Protein AF-A0A5N5CVV2-F1 (afdb_monomer_lite)

pLDDT: mean 82.58, std 17.24, range [23.33, 98.81]

Secondary structure (DSSP, 8-state):
-----------EEEEETTEEEEE-SS--SSS-----SS-SSSEEEEEESSPPPHHHHHHHHHTT-EEEEEEETTEEEEE--SS-SHHHHTSTTEEEEEE--HHHHB-HHHHHHHHH-TT-EEEEEEEEPS--HHHHHHHHHHHHHHHT--GGG-EEETTEEEEEEEGGGHHHHHT-TTEEEEEEPPP---HHHHHHHHTT--EEETTEEESSTT------SS--TTS-TTS--GGGTTT------SSBTTB---SSSHHHHHHHHHHPPPP-S---------GGG---SSTT-----SHHHHHHHHHHHHHHHHHHHHHTT-SS--HHHHHHHHHHHPBPSSSS-BTTTBT-B--HHHH---TTTSTTEEEEEEEEEPTTT-EEEEEEEE--GGGS--SSTT--S--EEEEEEEE--PPSSSS--SEEEEEEE-TTS-EEETT-TT-SS--SS-SEEEEEEETPPSEEEEEEEEEEE-SSS-EEEEEEEEEEES--

InterPro domains:
  IPR000209 Peptidase S8/S53 domain [PF00082] (287-342)
  IPR008979 Galactose-binding-like domain superfamily [SSF49785] (409-490)
  IPR015500 Peptidase S8, subtilisin-related [PR00723] (212-231)
  IPR015500 Peptidase S8, subtilisin-related [PR00723] (254-267)
  IPR022398 Peptidase S8, subtilisin, His-active site [PS00137] (258-268)
  IPR023828 Peptidase S8, subtilisin, Ser-active site [PS00138] (298-308)
  IPR036852 Peptidase S8/S53 domain superfamily [G3DSA:3.40.50.200] (193-280)
  IPR036852 Peptidase S8/S53 domain superfamily [G3DSA:3.40.50.200] (281-366)
  IPR036852 Peptidase S8/S53 domain superfamily [SSF52743] (201-360)
  IPR051048 Peptidase S8/S53 subtilisin kexin sedolisin [PTHR43399] (294-447)

Foldseek 3Di:
DDDDPDPQDDWDWFAQLNDTDTDHPDDDDDPDDDDDQFQLAQKKKWAFPDADDPVNQVVCVVQVWAWQADGDNRITMTRHDDGDCVVVVPDPGTDDMDHPDLVSQEHPVLVVVCVVPQQDKFWKKFAFGDDDDVCVVVLLCQLCVLQVHDSVQWDDDPRIIIHIGRSNSSSVNSSDNRTRHMGTPDDDDDCLVVVCVVQVVQDADPNDTFFLPPHDDDQDDQAAAQNDQVPGQPQCNVPDPDADPPPDPPDRHRQQCLSNLLVCSQRGHDDDDDDDADDRDPPVQHDDPGRSDDDDDDVSNVVSNVNNLLSRLVVLCCVLPNVDQDPQLSVQLQLLQAAAPHPAQDPVAHSHHGHSVSSRDRPPPDPQKDKDFFDWDFADWGKDKDKGFQAFLVVADDPDPPQPDSKKKKKKKKAFDADDDPFGQWDKKKWKADPVGQIDIFPQARDPDYDDGDNMGMDIDIRHDGGMMMIMIITHGDPDGTTIMMMIMGMHGGHD

Structure (mmCIF, N/CA/C/O backbone):
data_AF-A0A5N5CVV2-F1
#
_entry.id   AF-A0A5N5CVV2-F1
#
loop_
_atom_site.group_PDB
_atom_site.id
_atom_site.type_symbol
_atom_site.label_atom_id
_atom_site.label_alt_id
_atom_site.label_comp_id
_atom_site.label_asym_id
_atom_site.label_entity_id
_atom_site.label_seq_id
_atom_site.pdbx_PDB_ins_code
_atom_site.Cartn_x
_atom_site.Cartn_y
_atom_site.Cartn_z
_atom_site.occupancy
_atom_site.B_iso_or_equiv
_atom_site.auth_seq_id
_atom_site.auth_comp_id
_atom_site.auth_asym_id
_atom_site.auth_atom_id
_atom_site.pdbx_PDB_model_num
ATOM 1 N N . MET A 1 1 ? 12.922 30.334 41.063 1.00 32.25 1 MET A N 1
ATOM 2 C CA . MET A 1 1 ? 13.874 30.642 39.976 1.00 32.25 1 MET A CA 1
ATOM 3 C C . MET A 1 1 ? 14.955 29.573 39.973 1.00 32.25 1 MET A C 1
ATOM 5 O O . MET A 1 1 ? 15.856 29.623 40.796 1.00 32.25 1 MET A O 1
ATOM 9 N N . CYS A 1 2 ? 14.823 28.574 39.108 1.00 23.33 2 CYS A N 1
ATOM 10 C CA . CYS A 1 2 ? 15.914 27.684 38.722 1.00 23.33 2 CYS A CA 1
ATOM 11 C C . CYS A 1 2 ? 15.766 27.437 37.223 1.00 23.33 2 CYS A C 1
ATOM 13 O O . CYS A 1 2 ? 14.650 27.310 36.724 1.00 23.33 2 CYS A O 1
ATOM 15 N N . ALA A 1 3 ? 16.896 27.547 36.540 1.00 24.98 3 ALA A N 1
ATOM 16 C CA . ALA A 1 3 ? 17.024 27.788 35.118 1.00 24.98 3 ALA A CA 1
ATOM 17 C C . ALA A 1 3 ? 16.529 26.620 34.257 1.00 24.98 3 ALA A C 1
ATOM 19 O O . ALA A 1 3 ? 16.664 25.454 34.622 1.00 24.98 3 ALA A O 1
ATOM 20 N N . ALA A 1 4 ? 15.990 26.981 33.094 1.00 27.84 4 ALA A N 1
ATOM 21 C CA . ALA A 1 4 ? 15.669 26.080 32.005 1.00 27.84 4 ALA A CA 1
ATOM 22 C C . ALA A 1 4 ? 16.907 25.267 31.599 1.00 27.84 4 ALA A C 1
ATOM 24 O O . ALA A 1 4 ? 17.934 25.831 31.218 1.00 27.84 4 ALA A O 1
ATOM 25 N N . VAL A 1 5 ? 16.790 23.942 31.647 1.00 26.08 5 VAL A N 1
ATOM 26 C CA . VAL A 1 5 ? 17.659 23.058 30.875 1.00 26.08 5 VAL A CA 1
ATOM 27 C C . VAL A 1 5 ? 17.134 23.123 29.446 1.00 26.08 5 VAL A C 1
ATOM 29 O O . VAL A 1 5 ? 16.100 22.544 29.127 1.00 26.08 5 VAL A O 1
ATOM 32 N N . LEU A 1 6 ? 17.809 23.913 28.611 1.00 30.31 6 LEU A N 1
ATOM 33 C CA . LEU A 1 6 ? 17.661 23.868 27.161 1.00 30.31 6 LEU A CA 1
ATOM 34 C C . LEU A 1 6 ? 17.872 22.417 26.720 1.00 30.31 6 LEU A C 1
ATOM 36 O O . LEU A 1 6 ? 18.955 21.862 26.920 1.00 30.31 6 LEU A O 1
ATOM 40 N N . GLY A 1 7 ? 16.824 21.809 26.162 1.00 29.69 7 GLY A N 1
ATOM 41 C CA . GLY A 1 7 ? 16.915 20.511 25.513 1.00 29.69 7 GLY A CA 1
ATOM 42 C C . GLY A 1 7 ? 18.005 20.572 24.451 1.00 29.69 7 GLY A C 1
ATOM 43 O O . GLY A 1 7 ? 17.969 21.413 23.553 1.00 29.69 7 GLY A O 1
ATOM 44 N N . GLN A 1 8 ? 19.011 19.714 24.588 1.00 30.22 8 GLN A N 1
ATOM 45 C CA . GLN A 1 8 ? 19.943 19.454 23.506 1.00 30.22 8 GLN A CA 1
ATOM 46 C C . GLN A 1 8 ? 19.129 18.822 22.377 1.00 30.22 8 GLN A C 1
ATOM 48 O O . GLN A 1 8 ? 18.746 17.660 22.474 1.00 30.22 8 GLN A O 1
ATOM 53 N N . HIS A 1 9 ? 18.820 19.599 21.338 1.00 39.41 9 HIS A N 1
ATOM 54 C CA . HIS A 1 9 ? 18.338 19.047 20.079 1.00 39.41 9 HIS A CA 1
ATOM 55 C C . HIS A 1 9 ? 19.401 18.064 19.576 1.00 39.41 9 HIS A C 1
ATOM 57 O O . HIS A 1 9 ? 20.525 18.460 19.255 1.00 39.41 9 HIS A O 1
ATOM 63 N N . THR A 1 10 ? 19.067 16.777 19.574 1.00 40.03 10 THR A N 1
ATOM 64 C CA . THR A 1 10 ? 19.830 15.732 18.895 1.00 40.03 10 THR A CA 1
ATOM 65 C C . THR A 1 10 ? 20.015 16.141 17.427 1.00 40.03 10 THR A C 1
ATOM 67 O O . THR A 1 10 ? 19.079 16.691 16.844 1.00 40.03 10 THR A O 1
ATOM 70 N N . PRO A 1 11 ? 21.194 15.933 16.809 1.00 49.19 11 PRO A N 1
ATOM 71 C CA . PRO A 1 11 ? 21.401 16.297 15.411 1.00 49.19 11 PRO A CA 1
ATOM 72 C C . PRO A 1 11 ? 20.391 15.568 14.521 1.00 49.19 11 PRO A C 1
ATOM 74 O O . PRO A 1 11 ? 20.312 14.341 14.568 1.00 49.19 11 PRO A O 1
ATOM 77 N N . SER A 1 12 ? 19.651 16.312 13.701 1.00 54.16 12 SER A N 1
ATOM 78 C CA . SER A 1 12 ? 18.810 15.734 12.656 1.00 54.16 12 SER A CA 1
ATOM 79 C C . SER A 1 12 ? 19.729 15.191 11.559 1.00 54.16 12 SER A C 1
ATOM 81 O O . SER A 1 12 ? 20.442 15.952 10.893 1.00 54.16 12 SER A O 1
ATOM 83 N N . THR A 1 13 ? 19.779 13.868 11.415 1.00 61.44 13 THR A N 1
ATOM 84 C CA . THR A 1 13 ? 20.529 13.185 10.362 1.00 61.44 13 THR A CA 1
ATOM 85 C C . THR A 1 13 ? 19.580 12.704 9.267 1.00 61.44 13 THR A C 1
ATOM 87 O O . THR A 1 13 ? 18.842 11.741 9.471 1.00 61.44 13 THR A O 1
ATOM 90 N N . VAL A 1 14 ? 19.654 13.303 8.077 1.00 66.00 14 VAL A N 1
ATOM 91 C CA . VAL A 1 14 ? 18.864 12.903 6.899 1.00 66.00 14 VAL A CA 1
ATOM 92 C C . VAL A 1 14 ? 19.751 12.263 5.831 1.00 66.00 14 VAL A C 1
ATOM 94 O O . VAL A 1 14 ? 20.936 12.585 5.718 1.00 66.00 14 VAL A O 1
ATOM 97 N N . LYS A 1 15 ? 19.200 11.347 5.028 1.00 72.81 15 LYS A N 1
ATOM 98 C CA . LYS A 1 15 ? 19.892 10.796 3.854 1.00 72.81 15 LYS A CA 1
ATOM 99 C C . LYS A 1 15 ? 19.388 11.469 2.582 1.00 72.81 15 LYS A C 1
ATOM 101 O O . LYS A 1 15 ? 18.233 11.295 2.220 1.00 72.81 15 LYS A O 1
ATOM 106 N N . ILE A 1 16 ? 20.272 12.161 1.868 1.00 78.81 16 ILE A N 1
ATOM 107 C CA . ILE A 1 16 ? 19.980 12.778 0.567 1.00 78.81 16 ILE A CA 1
ATOM 108 C C . ILE A 1 16 ? 20.844 12.099 -0.491 1.00 78.81 16 ILE A C 1
ATOM 110 O O . ILE A 1 16 ? 22.074 12.154 -0.431 1.00 78.81 16 ILE A O 1
ATOM 114 N N . ASN A 1 17 ? 20.202 11.409 -1.436 1.00 80.75 17 ASN A N 1
ATOM 115 C CA . ASN A 1 17 ? 20.870 10.594 -2.456 1.00 80.75 17 ASN A CA 1
ATOM 116 C C . ASN A 1 17 ? 21.929 9.633 -1.856 1.00 80.75 17 ASN A C 1
ATOM 118 O O . ASN A 1 17 ? 23.081 9.562 -2.283 1.00 80.75 17 ASN A O 1
ATOM 122 N N . GLY A 1 18 ? 21.571 8.963 -0.756 1.00 73.94 18 GLY A N 1
ATOM 123 C CA . GLY A 1 18 ? 22.468 8.062 -0.023 1.00 73.94 18 GLY A CA 1
ATOM 124 C C . GLY A 1 18 ? 23.571 8.747 0.799 1.00 73.94 18 GLY A C 1
ATOM 125 O O . GLY A 1 18 ? 24.330 8.048 1.471 1.00 73.94 18 GLY A O 1
ATOM 126 N N . ASN A 1 19 ? 23.672 10.080 0.779 1.00 77.50 19 ASN A N 1
ATOM 127 C CA . ASN A 1 19 ? 24.619 10.849 1.583 1.00 77.50 19 ASN A CA 1
ATOM 128 C C . ASN A 1 19 ? 23.998 11.251 2.918 1.00 77.50 19 ASN A C 1
ATOM 130 O O . ASN A 1 19 ? 22.906 11.809 2.952 1.00 77.50 19 ASN A O 1
ATOM 134 N N . THR A 1 20 ? 24.719 11.015 4.007 1.00 74.88 20 THR A N 1
ATOM 135 C CA . THR A 1 20 ? 24.319 11.447 5.347 1.00 74.88 20 THR A CA 1
ATOM 136 C C . THR A 1 20 ? 24.565 12.945 5.515 1.00 74.88 20 THR A C 1
ATOM 138 O O . THR A 1 20 ? 25.700 13.402 5.372 1.00 74.88 20 THR A O 1
ATOM 141 N N . VAL A 1 21 ? 23.519 13.700 5.846 1.00 70.50 21 VAL A N 1
ATOM 142 C CA . VAL A 1 21 ? 23.574 15.142 6.110 1.00 70.50 21 VAL A CA 1
ATOM 143 C C . VAL A 1 21 ? 23.169 15.397 7.553 1.00 70.50 21 VAL A C 1
ATOM 145 O O . VAL A 1 21 ? 22.105 14.960 7.979 1.00 70.50 21 VAL A O 1
ATOM 148 N N . ASN A 1 22 ? 24.020 16.106 8.297 1.00 66.94 22 ASN A N 1
ATOM 149 C CA . ASN A 1 22 ? 23.762 16.479 9.685 1.00 66.94 22 ASN A CA 1
ATOM 150 C C . ASN A 1 22 ? 23.387 17.957 9.761 1.00 66.94 22 ASN A C 1
ATOM 152 O O . ASN A 1 22 ? 24.236 18.822 9.536 1.00 66.94 22 ASN A O 1
ATOM 156 N N . PHE A 1 23 ? 22.142 18.239 10.132 1.00 63.28 23 PHE A N 1
ATOM 157 C CA . PHE A 1 23 ? 21.684 19.581 10.468 1.00 63.28 23 PHE A CA 1
ATOM 158 C C . PHE A 1 23 ? 21.796 19.751 11.989 1.00 63.28 23 PHE A C 1
ATOM 160 O O . PHE A 1 23 ? 20.891 19.420 12.748 1.00 63.28 23 PHE A O 1
ATOM 167 N N . GLY A 1 24 ? 22.976 20.171 12.454 1.00 51.62 24 GLY A N 1
ATOM 168 C CA . GLY A 1 24 ? 23.257 20.453 13.865 1.00 51.62 24 GLY A CA 1
ATOM 169 C C . GLY A 1 24 ? 23.585 21.928 14.083 1.00 51.62 24 GLY A C 1
ATOM 170 O O . GLY A 1 24 ? 24.070 22.598 13.173 1.00 51.62 24 GLY A O 1
ATOM 171 N N . SER A 1 25 ? 23.363 22.435 15.300 1.00 43.81 25 SER A N 1
ATOM 172 C CA . SER A 1 25 ? 23.542 23.856 15.631 1.00 43.81 25 SER A CA 1
ATOM 173 C C . SER A 1 25 ? 24.978 24.367 15.479 1.00 43.81 25 SER A C 1
ATOM 175 O O . SER A 1 25 ? 25.156 25.573 15.387 1.00 43.81 25 SER A O 1
ATOM 177 N N . HIS A 1 26 ? 25.988 23.501 15.401 1.00 40.62 26 HIS A N 1
ATOM 178 C CA . HIS A 1 26 ? 27.353 23.791 14.951 1.00 40.62 26 HIS A CA 1
ATOM 179 C C . HIS A 1 26 ? 27.854 22.520 14.256 1.00 40.62 26 HIS A C 1
ATOM 181 O O . HIS A 1 26 ? 28.123 21.548 14.951 1.00 40.62 26 HIS A O 1
ATOM 187 N N . ALA A 1 27 ? 27.954 22.468 12.926 1.00 36.78 27 ALA A N 1
ATOM 188 C CA . ALA A 1 27 ? 28.501 21.291 12.246 1.00 36.78 27 ALA A CA 1
ATOM 189 C C . ALA A 1 27 ? 30.024 21.189 12.490 1.00 36.78 27 ALA A C 1
ATOM 191 O O . ALA A 1 27 ? 30.768 22.017 11.958 1.00 36.78 27 ALA A O 1
ATOM 192 N N . PRO A 1 28 ? 30.540 20.199 13.249 1.00 35.50 28 PRO A N 1
ATOM 193 C CA . PRO A 1 28 ? 31.960 19.890 13.238 1.00 35.50 28 PRO A CA 1
ATOM 194 C C . PRO A 1 28 ? 32.213 18.949 12.052 1.00 35.50 28 PRO A C 1
ATOM 196 O O . PRO A 1 28 ? 31.458 18.006 11.828 1.00 35.50 28 PRO A O 1
ATOM 199 N N . ASN A 1 29 ? 33.290 19.185 11.306 1.00 36.03 29 ASN A N 1
ATOM 200 C CA . ASN A 1 29 ? 33.717 18.441 10.109 1.00 36.03 29 ASN A CA 1
ATOM 201 C C . ASN A 1 29 ? 33.122 18.934 8.780 1.00 36.03 29 ASN A C 1
ATOM 203 O O . ASN A 1 29 ? 32.431 18.202 8.080 1.00 36.03 29 ASN A O 1
ATOM 207 N N . GLY A 1 30 ? 33.471 20.164 8.392 1.00 41.03 30 GLY A N 1
ATOM 208 C CA . GLY A 1 30 ? 33.971 20.450 7.036 1.00 41.03 30 GLY A CA 1
ATOM 209 C C . GLY A 1 30 ? 33.058 20.237 5.817 1.00 41.03 30 GLY A C 1
ATOM 210 O O . GLY A 1 30 ? 33.521 20.468 4.707 1.00 41.03 30 GLY A O 1
ATOM 211 N N . LEU A 1 31 ? 31.795 19.841 5.981 1.00 40.09 31 LEU A N 1
ATOM 212 C CA . LEU A 1 31 ? 30.792 19.797 4.904 1.00 40.09 31 LEU A CA 1
ATOM 213 C C . LEU A 1 31 ? 30.022 21.118 4.767 1.00 40.09 31 LEU A C 1
ATOM 215 O O . LEU A 1 31 ? 29.374 21.363 3.759 1.00 40.09 31 LEU A O 1
ATOM 219 N N . PHE A 1 32 ? 30.149 22.010 5.746 1.00 43.84 32 PHE A N 1
ATOM 220 C CA . PHE A 1 32 ? 29.558 23.340 5.717 1.00 43.84 32 PHE A CA 1
ATOM 221 C C . PHE A 1 32 ? 30.661 24.359 6.002 1.00 43.84 32 PHE A C 1
ATOM 223 O O . PHE A 1 32 ? 31.025 24.582 7.155 1.00 43.84 32 PHE A O 1
ATOM 230 N N . SER A 1 33 ? 31.240 24.963 4.961 1.00 35.62 33 SER A N 1
ATOM 231 C CA . SER A 1 33 ? 31.954 26.223 5.166 1.00 35.62 33 SER A CA 1
ATOM 232 C C . SER A 1 33 ? 30.906 27.296 5.432 1.00 35.62 33 SER A C 1
ATOM 234 O O . SER A 1 33 ? 29.957 27.422 4.657 1.00 35.62 33 SER A O 1
ATOM 236 N N . ALA A 1 34 ? 31.072 28.046 6.522 1.00 35.66 34 ALA A N 1
ATOM 237 C CA . ALA A 1 34 ? 30.280 29.232 6.815 1.00 35.66 34 ALA A CA 1
ATOM 238 C C . ALA A 1 34 ? 30.103 30.076 5.543 1.00 35.66 34 ALA A C 1
ATOM 240 O O . ALA A 1 34 ? 31.071 30.323 4.822 1.00 35.66 34 ALA A O 1
ATOM 241 N N . ALA A 1 35 ? 28.854 30.450 5.267 1.00 39.19 35 ALA A N 1
ATOM 242 C CA . ALA A 1 35 ? 28.449 31.173 4.075 1.00 39.19 35 ALA A CA 1
ATOM 243 C C . ALA A 1 35 ? 29.376 32.369 3.800 1.00 39.19 35 ALA A C 1
ATOM 245 O O . ALA A 1 35 ? 29.442 33.321 4.580 1.00 39.19 35 ALA A O 1
ATOM 246 N N . GLY A 1 36 ? 30.064 32.332 2.657 1.00 40.78 36 GLY A N 1
ATOM 247 C CA . GLY A 1 36 ? 30.372 33.564 1.943 1.00 40.78 36 GLY A CA 1
ATOM 248 C C . GLY A 1 36 ? 29.060 34.210 1.463 1.00 40.78 36 GLY A C 1
ATOM 249 O O . GLY A 1 36 ? 28.039 33.530 1.380 1.00 40.78 36 GLY A O 1
ATOM 250 N N . PRO A 1 37 ? 29.044 35.514 1.149 1.00 41.19 37 PRO A N 1
ATOM 251 C CA . PRO A 1 37 ? 27.823 36.294 0.904 1.00 41.19 37 PRO A CA 1
ATOM 252 C C . PRO A 1 37 ? 27.062 35.959 -0.397 1.00 41.19 37 PRO A C 1
ATOM 254 O O . PRO A 1 37 ? 26.189 36.724 -0.798 1.00 41.19 37 PRO A O 1
ATOM 257 N N . THR A 1 38 ? 27.373 34.852 -1.070 1.00 50.44 38 THR A N 1
ATOM 258 C CA . THR A 1 38 ? 26.768 34.450 -2.344 1.00 50.44 38 THR A CA 1
ATOM 259 C C . THR A 1 38 ? 26.268 33.016 -2.249 1.00 50.44 38 THR A C 1
ATOM 261 O O . THR A 1 38 ? 27.062 32.112 -1.992 1.00 50.44 38 THR A O 1
ATOM 264 N N . LEU A 1 39 ? 24.968 32.818 -2.476 1.00 63.12 39 LEU A N 1
ATOM 265 C CA . LEU A 1 39 ? 24.410 31.510 -2.814 1.00 63.12 39 LEU A CA 1
ATOM 266 C C . LEU A 1 39 ? 25.039 31.058 -4.139 1.00 63.12 39 LEU A C 1
ATOM 268 O O . LEU A 1 39 ? 24.976 31.780 -5.132 1.00 63.12 39 LEU A O 1
ATOM 272 N N . ASP A 1 40 ? 25.698 29.906 -4.137 1.00 73.00 40 ASP A N 1
ATOM 273 C CA . ASP A 1 40 ? 26.314 29.275 -5.310 1.00 73.00 40 ASP A CA 1
ATOM 274 C C . ASP A 1 40 ? 25.361 28.303 -6.033 1.00 73.00 40 ASP A C 1
ATOM 276 O O . ASP A 1 40 ? 25.771 27.601 -6.957 1.00 73.00 40 ASP A O 1
ATOM 280 N N . SER A 1 41 ? 24.092 28.284 -5.619 1.00 84.38 41 SER A N 1
ATOM 281 C CA . SER A 1 41 ? 23.006 27.476 -6.167 1.00 84.38 41 SER A CA 1
ATOM 282 C C . SER A 1 41 ? 21.684 28.236 -6.049 1.00 84.38 41 SER A C 1
ATOM 284 O O . SER A 1 41 ? 21.447 28.882 -5.025 1.00 84.38 41 SER A O 1
ATOM 286 N N . ASP A 1 42 ? 20.810 28.103 -7.050 1.00 90.38 42 ASP A N 1
ATOM 287 C CA . ASP A 1 42 ? 19.412 28.553 -6.982 1.00 90.38 42 ASP A CA 1
ATOM 288 C C . ASP A 1 42 ? 18.539 27.565 -6.186 1.00 90.38 42 ASP A C 1
ATOM 290 O O . ASP A 1 42 ? 17.314 27.674 -6.176 1.00 90.38 42 ASP A O 1
ATOM 294 N N . TYR A 1 43 ? 19.136 26.566 -5.531 1.00 91.06 43 TYR A N 1
ATOM 295 C CA . TYR A 1 43 ? 18.439 25.593 -4.704 1.00 91.06 43 TYR A CA 1
ATOM 296 C C . TYR A 1 43 ? 18.990 25.591 -3.288 1.00 91.06 43 TYR A C 1
ATOM 298 O O . TYR A 1 43 ? 20.195 25.692 -3.060 1.00 91.06 43 TYR A O 1
ATOM 306 N N . ILE A 1 44 ? 18.094 25.450 -2.317 1.00 91.31 44 ILE A N 1
ATOM 307 C CA . ILE A 1 44 ? 18.426 25.511 -0.894 1.00 91.31 44 ILE A CA 1
ATOM 308 C C . ILE A 1 44 ? 17.783 24.350 -0.140 1.00 91.31 44 ILE A C 1
ATOM 310 O O . ILE A 1 44 ? 16.682 23.907 -0.470 1.00 91.31 44 ILE A O 1
ATOM 314 N N . LEU A 1 45 ? 18.464 23.878 0.900 1.00 88.75 45 LEU A N 1
ATOM 315 C CA . LEU A 1 45 ? 17.884 23.019 1.922 1.00 88.75 45 LEU A CA 1
ATOM 316 C C . LEU A 1 45 ? 17.451 23.887 3.096 1.00 88.75 45 LEU A C 1
ATOM 318 O O . LEU A 1 45 ? 18.273 24.605 3.666 1.00 88.75 45 LEU A O 1
ATOM 322 N N . LEU A 1 46 ? 16.177 23.807 3.457 1.00 89.19 46 LEU A N 1
ATOM 323 C CA . LEU A 1 46 ? 15.571 24.552 4.553 1.00 89.19 46 LEU A CA 1
ATOM 324 C C . LEU A 1 46 ? 15.035 23.567 5.590 1.00 89.19 46 LEU A C 1
ATOM 326 O O . LEU A 1 46 ? 14.291 22.657 5.240 1.00 89.19 46 LEU A O 1
ATOM 330 N N . GLN A 1 47 ? 15.410 23.758 6.853 1.00 86.81 47 GLN A N 1
ATOM 331 C CA . GLN A 1 47 ? 14.906 22.987 7.985 1.00 86.81 47 GLN A CA 1
ATOM 332 C C . GLN A 1 47 ? 13.913 23.821 8.796 1.00 86.81 47 GLN A C 1
ATOM 334 O O . GLN A 1 47 ? 14.212 24.971 9.129 1.00 86.81 47 GLN A O 1
ATOM 339 N N . THR A 1 48 ? 12.772 23.247 9.167 1.00 83.69 48 THR A N 1
ATOM 340 C CA . THR A 1 48 ? 11.772 23.879 10.043 1.00 83.69 48 THR A CA 1
ATOM 341 C C . THR A 1 48 ? 11.702 23.223 11.420 1.00 83.69 48 THR A C 1
ATOM 343 O O . THR A 1 48 ? 12.285 22.173 11.658 1.00 83.69 48 THR A O 1
ATOM 346 N N . LYS A 1 49 ? 11.027 23.884 12.369 1.00 79.75 49 LYS A N 1
ATOM 347 C CA . LYS A 1 49 ? 10.833 23.379 13.744 1.00 79.75 49 LYS A CA 1
ATOM 348 C C . LYS A 1 49 ? 9.853 22.210 13.826 1.00 79.75 49 LYS A C 1
ATOM 350 O O . LYS A 1 49 ? 9.963 21.388 14.729 1.00 79.75 49 LYS A O 1
ATOM 355 N N . THR A 1 50 ? 8.874 22.212 12.932 1.00 77.38 50 THR A N 1
ATOM 356 C CA . THR A 1 50 ? 7.788 21.240 12.783 1.00 77.38 50 THR A CA 1
ATOM 357 C C . THR A 1 50 ? 7.443 21.134 11.302 1.00 77.38 50 THR A C 1
ATOM 359 O O . THR A 1 50 ? 7.920 21.949 10.504 1.00 77.38 50 THR A O 1
ATOM 362 N N . ASP A 1 51 ? 6.586 20.189 10.924 1.00 77.50 51 ASP A N 1
ATOM 363 C CA . ASP A 1 51 ? 6.059 20.118 9.560 1.00 77.50 51 ASP A CA 1
ATOM 364 C C . ASP A 1 51 ? 5.427 21.446 9.113 1.00 77.50 51 ASP A C 1
ATOM 366 O O . ASP A 1 51 ? 4.726 22.108 9.884 1.00 77.50 51 ASP A O 1
ATOM 370 N N . LEU A 1 52 ? 5.685 21.828 7.856 1.00 76.38 52 LEU A N 1
ATOM 371 C CA . LEU A 1 52 ? 5.183 23.071 7.274 1.00 76.38 52 LEU A CA 1
ATOM 372 C C . LEU A 1 52 ? 3.659 23.033 7.132 1.00 76.38 52 LEU A C 1
ATOM 374 O O . LEU A 1 52 ? 3.096 22.241 6.371 1.00 76.38 52 LEU A O 1
ATOM 378 N N . SER A 1 53 ? 2.981 23.967 7.790 1.00 79.00 53 SER A N 1
ATOM 379 C CA . SER A 1 53 ? 1.573 24.241 7.532 1.00 79.00 53 SER A CA 1
ATOM 380 C C . SER A 1 53 ? 1.373 24.918 6.170 1.00 79.00 53 SER A C 1
ATOM 382 O O . SER A 1 53 ? 2.271 25.529 5.585 1.00 79.00 53 SER A O 1
ATOM 384 N N . LYS A 1 54 ? 0.131 24.896 5.667 1.00 75.19 54 LYS A N 1
ATOM 385 C CA . LYS A 1 54 ? -0.235 25.613 4.430 1.00 75.19 54 LYS A CA 1
ATOM 386 C C . LYS A 1 54 ? 0.005 27.125 4.520 1.00 75.19 54 LYS A C 1
ATOM 388 O O . LYS A 1 54 ? 0.204 27.754 3.486 1.00 75.19 54 LYS A O 1
ATOM 393 N N . ALA A 1 55 ? -0.077 27.712 5.715 1.00 77.50 55 ALA A N 1
ATOM 394 C CA . ALA A 1 55 ? 0.164 29.138 5.920 1.00 77.50 55 ALA A CA 1
ATOM 395 C C . ALA A 1 55 ? 1.664 29.455 5.844 1.00 77.50 55 ALA A C 1
ATOM 397 O O . ALA A 1 55 ? 2.057 30.338 5.089 1.00 77.50 55 ALA A O 1
ATOM 398 N N . GLU A 1 56 ? 2.496 28.669 6.525 1.00 86.25 56 GLU A N 1
ATOM 399 C CA . GLU A 1 56 ? 3.956 28.832 6.512 1.00 86.25 56 GLU A CA 1
ATOM 400 C C . GLU A 1 56 ? 4.540 28.603 5.114 1.00 86.25 56 GLU A C 1
ATOM 402 O O . GLU A 1 56 ? 5.389 29.370 4.666 1.00 86.25 56 GLU A O 1
ATOM 407 N N . LEU A 1 57 ? 4.028 27.616 4.368 1.00 81.44 57 LEU A N 1
ATOM 408 C CA . LEU A 1 57 ? 4.432 27.401 2.978 1.00 81.44 57 LEU A CA 1
ATOM 409 C C . LEU A 1 57 ? 4.088 28.604 2.080 1.00 81.44 57 LEU A C 1
ATOM 411 O O . LEU A 1 57 ? 4.882 28.970 1.217 1.00 81.44 57 LEU A O 1
ATOM 415 N N . ARG A 1 58 ? 2.935 29.256 2.289 1.00 82.62 58 ARG A N 1
ATOM 416 C CA . ARG A 1 58 ? 2.590 30.488 1.555 1.00 82.62 58 ARG A CA 1
ATOM 417 C C . ARG A 1 58 ? 3.559 31.620 1.873 1.00 82.62 58 ARG A C 1
ATOM 419 O O . ARG A 1 58 ? 3.986 32.301 0.949 1.00 82.62 58 ARG A O 1
ATOM 426 N N . GLU A 1 59 ? 3.942 31.785 3.137 1.00 92.56 59 GLU A N 1
ATOM 427 C CA . GLU A 1 59 ? 4.927 32.799 3.526 1.00 92.56 59 GLU A CA 1
ATOM 428 C C . GLU A 1 59 ? 6.298 32.570 2.875 1.00 92.56 59 GLU A C 1
ATOM 430 O O . GLU A 1 59 ? 6.952 33.531 2.474 1.00 92.56 59 GLU A O 1
ATOM 435 N N . LEU A 1 60 ? 6.744 31.314 2.759 1.00 91.75 60 LEU A N 1
ATOM 436 C CA . LEU A 1 60 ? 7.989 30.978 2.059 1.00 91.75 60 LEU A CA 1
ATOM 437 C C . LEU A 1 60 ? 7.882 31.259 0.551 1.00 91.75 60 LEU A C 1
ATOM 439 O O . LEU A 1 60 ? 8.792 31.859 -0.024 1.00 91.75 60 LEU A O 1
ATOM 443 N N . ASN A 1 61 ? 6.746 30.926 -0.067 1.00 90.00 61 ASN A N 1
ATOM 444 C CA . ASN A 1 61 ? 6.489 31.219 -1.479 1.00 90.00 61 ASN A CA 1
ATOM 445 C C . ASN A 1 61 ? 6.488 32.732 -1.767 1.00 90.00 61 ASN A C 1
ATOM 447 O O . ASN A 1 61 ? 7.018 33.164 -2.787 1.00 90.00 61 ASN A O 1
ATOM 451 N N . GLU A 1 62 ? 5.934 33.553 -0.869 1.00 93.25 62 GLU A N 1
ATOM 452 C CA . GLU A 1 62 ? 5.958 35.023 -0.977 1.00 93.25 62 GLU A CA 1
ATOM 453 C C . GLU A 1 62 ? 7.378 35.603 -0.895 1.00 93.25 62 GLU A C 1
ATOM 455 O O . GLU A 1 62 ? 7.654 36.654 -1.475 1.00 93.25 62 GLU A O 1
ATOM 460 N N . LEU A 1 63 ? 8.297 34.900 -0.225 1.00 93.94 63 LEU A N 1
ATOM 461 C CA . LEU A 1 63 ? 9.727 35.218 -0.215 1.00 93.94 63 LEU A CA 1
ATOM 462 C C . LEU A 1 63 ? 10.475 34.693 -1.452 1.00 93.94 63 LEU A C 1
ATOM 464 O O . LEU A 1 63 ? 11.677 34.921 -1.576 1.00 93.94 63 LEU A O 1
ATOM 468 N N . GLY A 1 64 ? 9.785 34.016 -2.373 1.00 91.88 64 GLY A N 1
ATOM 469 C CA . GLY A 1 64 ? 10.365 33.450 -3.589 1.00 91.88 64 GLY A CA 1
ATOM 470 C C . GLY A 1 64 ? 10.996 32.068 -3.408 1.00 91.88 64 GLY A C 1
ATOM 471 O O . GLY A 1 64 ? 11.762 31.654 -4.274 1.00 91.88 64 GLY A O 1
ATOM 472 N N . ALA A 1 65 ? 10.710 31.367 -2.305 1.00 92.62 65 ALA A N 1
ATOM 473 C CA . ALA A 1 65 ? 11.119 29.979 -2.108 1.00 92.62 65 ALA A CA 1
ATOM 474 C C . ALA A 1 65 ? 10.007 29.039 -2.588 1.00 92.62 65 ALA A C 1
ATOM 476 O O . ALA A 1 65 ? 8.975 28.932 -1.937 1.00 92.62 65 ALA A O 1
ATOM 477 N N . ASP A 1 66 ? 10.228 28.346 -3.703 1.00 89.06 66 ASP A N 1
ATOM 478 C CA . ASP A 1 66 ? 9.276 27.394 -4.285 1.00 89.06 66 ASP A CA 1
ATOM 479 C C . ASP A 1 66 ? 9.628 25.951 -3.899 1.00 89.06 66 ASP A C 1
ATOM 481 O O . ASP A 1 66 ? 10.741 25.480 -4.153 1.00 89.06 66 ASP A O 1
ATOM 485 N N . LEU A 1 67 ? 8.700 25.254 -3.240 1.00 87.00 67 LEU A N 1
ATOM 486 C CA . LEU A 1 67 ? 8.946 23.922 -2.685 1.00 87.00 67 LEU A CA 1
ATOM 487 C C . LEU A 1 67 ? 9.132 22.886 -3.796 1.00 87.00 67 LEU A C 1
ATOM 489 O O . LEU A 1 67 ? 8.240 22.670 -4.609 1.00 87.00 67 LEU A O 1
ATOM 493 N N . GLN A 1 68 ? 10.260 22.182 -3.762 1.00 84.69 68 GLN A N 1
ATOM 494 C CA . GLN A 1 68 ? 10.584 21.114 -4.707 1.00 84.69 68 GLN A CA 1
ATOM 495 C C . GLN A 1 68 ? 10.340 19.733 -4.087 1.00 84.69 68 GLN A C 1
ATOM 497 O O . GLN A 1 68 ? 9.669 18.883 -4.669 1.00 84.69 68 GLN A O 1
ATOM 502 N N . GLU A 1 69 ? 10.886 19.488 -2.892 1.00 82.75 69 GLU A N 1
ATOM 503 C CA . GLU A 1 69 ? 10.923 18.145 -2.301 1.00 82.75 69 GLU A CA 1
ATOM 504 C C . GLU A 1 69 ? 11.007 18.192 -0.771 1.00 82.75 69 GLU A C 1
ATOM 506 O O . GLU A 1 69 ? 11.522 19.148 -0.198 1.00 82.75 69 GLU A O 1
ATOM 511 N N . TYR A 1 70 ? 10.516 17.149 -0.102 1.00 79.94 70 TYR A N 1
ATOM 512 C CA . TYR A 1 70 ? 10.699 16.936 1.334 1.00 79.94 70 TYR A CA 1
ATOM 513 C C . TYR A 1 70 ? 11.633 15.743 1.551 1.00 79.94 70 TYR A C 1
ATOM 515 O O . TYR A 1 70 ? 11.372 14.665 1.021 1.00 79.94 70 TYR A O 1
ATOM 523 N N . TYR A 1 71 ? 12.701 15.926 2.329 1.00 70.81 71 TYR A N 1
ATOM 524 C CA . TYR A 1 71 ? 13.715 14.898 2.583 1.00 70.81 71 TYR A CA 1
ATOM 525 C C . TYR A 1 71 ? 13.546 14.169 3.927 1.00 70.81 71 TYR A C 1
ATOM 527 O O . TYR A 1 71 ? 14.233 13.176 4.160 1.00 70.81 71 TYR A O 1
ATOM 535 N N . GLY A 1 72 ? 12.618 14.604 4.786 1.00 63.41 72 GLY A N 1
ATOM 536 C CA . GLY A 1 72 ? 12.422 14.052 6.132 1.00 63.41 72 GLY A CA 1
ATOM 537 C C . GLY A 1 72 ? 13.080 14.900 7.223 1.00 63.41 72 GLY A C 1
ATOM 538 O O . GLY A 1 72 ? 13.945 15.723 6.928 1.00 63.41 72 GLY A O 1
ATOM 539 N N . GLN A 1 73 ? 12.670 14.691 8.481 1.00 68.31 73 GLN A N 1
ATOM 540 C CA . GLN A 1 73 ? 13.141 15.460 9.649 1.00 68.31 73 GLN A CA 1
ATOM 541 C C . GLN A 1 73 ? 13.032 16.973 9.433 1.00 68.31 73 GLN A C 1
ATOM 543 O O . GLN A 1 73 ? 13.990 17.723 9.641 1.00 68.31 73 GLN A O 1
ATOM 548 N N . GLU A 1 74 ? 11.870 17.397 8.925 1.00 79.06 74 GLU A N 1
ATOM 549 C CA . GLU A 1 74 ? 11.544 18.803 8.702 1.00 79.06 74 GLU A CA 1
ATOM 550 C C . GLU A 1 74 ? 12.511 19.512 7.730 1.00 79.06 74 GLU A C 1
ATOM 552 O O . GLU A 1 74 ? 12.602 20.737 7.739 1.00 79.06 74 GLU A O 1
ATOM 557 N N . ILE A 1 75 ? 13.232 18.765 6.879 1.00 81.56 75 ILE A N 1
ATOM 558 C CA . ILE A 1 75 ? 14.161 19.295 5.870 1.00 81.56 75 ILE A CA 1
ATOM 559 C C . ILE A 1 75 ? 13.536 19.224 4.478 1.00 81.56 75 ILE A C 1
ATOM 561 O O . ILE A 1 75 ? 13.121 18.166 4.006 1.00 81.56 75 ILE A O 1
ATOM 565 N N . TYR A 1 76 ? 13.546 20.354 3.784 1.00 86.94 76 TYR A N 1
ATOM 566 C CA . TYR A 1 76 ? 12.899 20.565 2.496 1.00 86.94 76 TYR A CA 1
ATOM 567 C C . TYR A 1 76 ? 13.893 21.133 1.482 1.00 86.94 76 TYR A C 1
ATOM 569 O O . TYR A 1 76 ? 14.753 21.940 1.832 1.00 86.94 76 TYR A O 1
ATOM 577 N N . LEU A 1 77 ? 13.752 20.747 0.218 1.00 89.50 77 LEU A N 1
ATOM 578 C CA . LEU A 1 77 ? 14.415 21.371 -0.921 1.00 89.50 77 LEU A CA 1
ATOM 579 C C . LEU A 1 77 ? 13.513 22.455 -1.501 1.00 89.50 77 LEU A C 1
ATOM 581 O O . LEU A 1 77 ? 12.373 22.175 -1.871 1.00 89.50 77 LEU A O 1
ATOM 585 N N . PHE A 1 78 ? 14.052 23.655 -1.661 1.00 91.31 78 PHE A N 1
ATOM 586 C CA . PHE A 1 78 ? 13.384 24.763 -2.333 1.00 91.31 78 PHE A CA 1
ATOM 587 C C . PHE A 1 78 ? 14.212 25.251 -3.517 1.00 91.31 78 PHE A C 1
ATOM 589 O O . PHE A 1 78 ? 15.440 25.235 -3.469 1.00 91.31 78 PHE A O 1
ATOM 596 N N . HIS A 1 79 ? 13.532 25.721 -4.557 1.00 91.75 79 HIS A N 1
ATOM 597 C CA . HIS A 1 79 ? 14.102 26.623 -5.546 1.00 91.75 79 HIS A CA 1
ATOM 598 C C . HIS A 1 79 ? 14.005 28.055 -5.002 1.00 91.75 79 HIS A C 1
ATOM 600 O O . HIS A 1 79 ? 12.930 28.493 -4.598 1.00 91.75 79 HIS A O 1
ATOM 606 N N . TYR A 1 80 ? 15.129 28.761 -4.939 1.00 91.81 80 TYR A N 1
ATOM 607 C CA . TYR A 1 80 ? 15.277 30.073 -4.323 1.00 91.81 80 TYR A CA 1
ATOM 608 C C . TYR A 1 80 ? 16.405 30.856 -5.009 1.00 91.81 80 TYR A C 1
ATOM 610 O O . TYR A 1 80 ? 17.583 30.677 -4.711 1.00 91.81 80 TYR A O 1
ATOM 618 N N . THR A 1 81 ? 16.031 31.752 -5.920 1.00 88.75 81 THR A N 1
ATOM 619 C CA . THR A 1 81 ? 16.951 32.633 -6.660 1.00 88.75 81 THR A CA 1
ATOM 620 C C . THR A 1 81 ? 17.375 33.929 -5.940 1.00 88.75 81 THR A C 1
ATOM 622 O O . THR A 1 81 ? 18.316 34.577 -6.410 1.00 88.75 81 THR A O 1
ATOM 625 N N . PRO A 1 82 ? 16.710 34.423 -4.866 1.00 85.31 82 PRO A N 1
ATOM 626 C CA . PRO A 1 82 ? 17.204 35.602 -4.158 1.00 85.31 82 PRO A CA 1
ATOM 627 C C . PRO A 1 82 ? 18.584 35.363 -3.546 1.00 85.31 82 PRO A C 1
ATOM 629 O O . PRO A 1 82 ? 18.848 34.310 -2.991 1.00 85.31 82 PRO A O 1
ATOM 632 N N . THR A 1 83 ? 19.447 36.378 -3.555 1.00 79.94 83 THR A N 1
ATOM 633 C CA . THR A 1 83 ? 20.873 36.247 -3.192 1.00 79.94 83 THR A CA 1
ATOM 634 C C . THR A 1 83 ? 21.160 36.136 -1.690 1.00 79.94 83 THR A C 1
ATOM 636 O O . THR A 1 83 ? 22.314 35.973 -1.297 1.00 79.94 83 THR A O 1
ATOM 639 N N . SER A 1 84 ? 20.140 36.233 -0.831 1.00 84.94 84 SER A N 1
ATOM 640 C CA . SER A 1 84 ? 20.292 36.203 0.627 1.00 84.94 84 SER A CA 1
ATOM 641 C C . SER A 1 84 ? 19.301 35.249 1.283 1.00 84.94 84 SER A C 1
ATOM 643 O O . SER A 1 84 ? 18.101 35.345 1.048 1.00 84.94 84 SER A O 1
ATOM 645 N N . LEU A 1 85 ? 19.797 34.393 2.181 1.00 87.19 85 LEU A N 1
ATOM 646 C CA . LEU A 1 85 ? 18.983 33.504 3.024 1.00 87.19 85 LEU A CA 1
ATOM 647 C C . LEU A 1 85 ? 18.367 34.204 4.243 1.00 87.19 85 LEU A C 1
ATOM 649 O O . LEU A 1 85 ? 17.535 33.622 4.936 1.00 87.19 85 LEU A O 1
ATOM 653 N N . LYS A 1 86 ? 18.769 35.449 4.524 1.00 87.06 86 LYS A N 1
ATOM 654 C CA . LYS A 1 86 ? 18.347 36.186 5.721 1.00 87.06 86 LYS A CA 1
ATOM 655 C C . LYS A 1 86 ? 16.815 36.267 5.884 1.00 87.06 86 LYS A C 1
ATOM 657 O O . LYS A 1 86 ? 16.361 35.970 6.984 1.00 87.06 86 LYS A O 1
ATOM 662 N N . PRO A 1 87 ? 16.012 36.565 4.841 1.00 89.75 87 PRO A N 1
ATOM 663 C CA . PRO A 1 87 ? 14.555 36.631 4.982 1.00 89.75 87 PRO A CA 1
ATOM 664 C C . PRO A 1 87 ? 13.910 35.305 5.405 1.00 89.75 87 PRO A C 1
ATOM 666 O O . PRO A 1 87 ? 12.900 35.309 6.104 1.00 89.75 87 PRO A O 1
ATOM 669 N N . LEU A 1 88 ? 14.498 34.173 5.001 1.00 89.88 88 LEU A N 1
ATOM 670 C CA . LEU A 1 88 ? 14.030 32.839 5.381 1.00 89.88 88 LEU A CA 1
ATOM 671 C C . LEU A 1 88 ? 14.408 32.528 6.832 1.00 89.88 88 LEU A C 1
ATOM 673 O O . LEU A 1 88 ? 13.571 32.070 7.600 1.00 89.88 88 LEU A O 1
ATOM 677 N N . LEU A 1 89 ? 15.647 32.833 7.228 1.00 87.50 89 LEU A N 1
ATOM 678 C CA . LEU A 1 89 ? 16.154 32.594 8.586 1.00 87.50 89 LEU A CA 1
ATOM 679 C C . LEU A 1 89 ? 15.474 33.466 9.656 1.00 87.50 89 LEU A C 1
ATOM 681 O O . LEU A 1 89 ? 15.478 33.113 10.831 1.00 87.50 89 LEU A O 1
ATOM 685 N N . GLU A 1 90 ? 14.891 34.602 9.270 1.00 90.19 90 GLU A N 1
ATOM 686 C CA . GLU A 1 90 ? 14.120 35.471 10.171 1.00 90.19 90 GLU A CA 1
ATOM 687 C C . GLU A 1 90 ? 12.711 34.928 10.473 1.00 90.19 90 GLU A C 1
ATOM 689 O O . GLU A 1 90 ? 12.038 35.427 11.380 1.00 90.19 90 GLU A O 1
ATOM 694 N N . LYS A 1 91 ? 12.249 33.891 9.759 1.00 90.12 91 LYS A N 1
ATOM 695 C CA . LYS A 1 91 ? 10.958 33.252 10.027 1.00 90.12 91 LYS A CA 1
ATOM 696 C C . LYS A 1 91 ? 11.027 32.410 11.295 1.00 90.12 91 LYS A C 1
ATOM 698 O O . LYS A 1 91 ? 11.839 31.502 11.421 1.00 90.12 91 LYS A O 1
ATOM 703 N N . GLY A 1 92 ? 10.106 32.665 12.225 1.00 87.12 92 GLY A N 1
ATOM 704 C CA . GLY A 1 92 ? 10.095 32.022 13.543 1.00 87.12 92 GLY A CA 1
ATOM 705 C C . GLY A 1 92 ? 9.951 30.494 13.524 1.00 87.12 92 GLY A C 1
ATOM 706 O O . GLY A 1 92 ? 10.299 29.856 14.520 1.00 87.12 92 GLY A O 1
ATOM 707 N N . PHE A 1 93 ? 9.471 29.910 12.424 1.00 84.62 93 PHE A N 1
ATOM 708 C CA . PHE A 1 93 ? 9.332 28.464 12.217 1.00 84.62 93 PHE A CA 1
ATOM 709 C C . PHE A 1 93 ? 10.527 27.821 11.485 1.00 84.62 93 PHE A C 1
ATOM 711 O O . PHE A 1 93 ? 10.610 26.595 11.431 1.00 84.62 93 PHE A O 1
ATOM 718 N N . VAL A 1 94 ? 11.471 28.613 10.964 1.00 88.00 94 VAL A N 1
ATOM 719 C CA . VAL A 1 94 ? 12.677 28.125 10.278 1.00 88.00 94 VAL A CA 1
ATOM 720 C C . VAL A 1 94 ? 13.798 27.916 11.297 1.00 88.00 94 VAL A C 1
ATOM 722 O O . VAL A 1 94 ? 14.080 28.781 12.124 1.00 88.00 94 VAL A O 1
ATOM 725 N N . LEU A 1 95 ? 14.423 26.740 11.259 1.00 83.69 95 LEU A N 1
ATOM 726 C CA . LEU A 1 95 ? 15.591 26.394 12.071 1.00 83.69 95 LEU A CA 1
ATOM 727 C C . LEU A 1 95 ? 16.898 26.729 11.359 1.00 83.69 95 LEU A C 1
ATOM 729 O O . LEU A 1 95 ? 17.816 27.261 11.979 1.00 83.69 95 LEU A O 1
ATOM 733 N N . ASN A 1 96 ? 17.001 26.388 10.074 1.00 84.81 96 ASN A N 1
ATOM 734 C CA . ASN A 1 96 ? 18.222 26.572 9.301 1.00 84.81 96 ASN A CA 1
ATOM 735 C C . ASN A 1 96 ? 17.922 26.629 7.796 1.00 84.81 96 ASN A C 1
ATOM 737 O O . ASN A 1 96 ? 16.913 26.097 7.341 1.00 84.81 96 ASN A O 1
ATOM 741 N N . ALA A 1 97 ? 18.817 27.239 7.023 1.00 86.00 97 ALA A N 1
ATOM 742 C CA . ALA A 1 97 ? 18.781 27.234 5.566 1.00 86.00 97 ALA A CA 1
ATOM 743 C C . ALA A 1 97 ? 20.211 27.254 5.010 1.00 86.00 97 ALA A C 1
ATOM 745 O O . ALA A 1 97 ? 21.051 28.020 5.486 1.00 86.00 97 ALA A O 1
ATOM 746 N N . VAL A 1 98 ? 20.491 26.426 4.003 1.00 84.00 98 VAL A N 1
ATOM 747 C CA . VAL A 1 98 ? 21.811 26.316 3.357 1.00 84.00 98 VAL A CA 1
ATOM 748 C C . VAL A 1 98 ? 21.669 26.090 1.846 1.00 84.00 98 VAL A C 1
ATOM 750 O O . VAL A 1 98 ? 20.671 25.503 1.430 1.00 84.00 98 VAL A O 1
ATOM 753 N N . PRO A 1 99 ? 22.645 26.494 1.009 1.00 86.62 99 PRO A N 1
ATOM 754 C CA . PRO A 1 99 ? 22.662 26.122 -0.408 1.00 86.62 99 PRO A CA 1
ATOM 755 C C . PRO A 1 99 ? 22.656 24.601 -0.612 1.00 86.62 99 PRO A C 1
ATOM 757 O O . PRO A 1 99 ? 23.261 23.852 0.165 1.00 86.62 99 PRO A O 1
ATOM 760 N N . TYR A 1 100 ? 22.017 24.134 -1.683 1.00 87.06 100 TYR A N 1
ATOM 761 C CA . TYR A 1 100 ? 22.025 22.733 -2.082 1.00 87.06 100 TYR A CA 1
ATOM 762 C C . TYR A 1 100 ? 23.361 22.373 -2.737 1.00 87.06 100 TYR A C 1
ATOM 764 O O . TYR A 1 100 ? 23.622 22.618 -3.913 1.00 87.06 100 TYR A O 1
ATOM 772 N N . GLN A 1 101 ? 24.247 21.787 -1.939 1.00 83.94 101 GLN A N 1
ATOM 773 C CA . GLN A 1 101 ? 25.627 21.570 -2.348 1.00 83.94 101 GLN A CA 1
ATOM 774 C C . GLN A 1 101 ? 25.784 20.453 -3.382 1.00 83.94 101 GLN A C 1
ATOM 776 O O . GLN A 1 101 ? 25.188 19.379 -3.272 1.00 83.94 101 GLN A O 1
ATOM 781 N N . LYS A 1 102 ? 26.746 20.636 -4.294 1.00 83.12 102 LYS A N 1
ATOM 782 C CA . LYS A 1 102 ? 27.146 19.633 -5.296 1.00 83.12 102 LYS A CA 1
ATOM 783 C C . LYS A 1 102 ? 27.457 18.252 -4.723 1.00 83.12 102 LYS A C 1
ATOM 785 O O . LYS A 1 102 ? 27.186 17.234 -5.354 1.00 83.12 102 LYS A O 1
ATOM 790 N N . GLY A 1 103 ? 27.996 18.206 -3.503 1.00 82.69 103 GLY A N 1
ATOM 791 C CA . GLY A 1 103 ? 28.299 16.958 -2.817 1.00 82.69 103 GLY A CA 1
ATOM 792 C C . GLY A 1 103 ? 27.053 16.103 -2.593 1.00 82.69 103 GLY A C 1
ATOM 793 O O . GLY A 1 103 ? 27.162 14.886 -2.581 1.00 82.69 103 GLY A O 1
ATOM 794 N N . LEU A 1 104 ? 25.870 16.694 -2.455 1.00 86.25 104 LEU A N 1
ATOM 795 C CA . LEU A 1 104 ? 24.627 15.961 -2.211 1.00 86.25 104 LEU A CA 1
ATOM 796 C C . LEU A 1 104 ? 23.989 15.429 -3.497 1.00 86.25 104 LEU A C 1
ATOM 798 O O . LEU A 1 104 ? 23.197 14.491 -3.439 1.00 86.25 104 LEU A O 1
ATOM 802 N N . LYS A 1 105 ? 24.379 15.981 -4.651 1.00 92.38 105 LYS A N 1
ATOM 803 C CA . LYS A 1 105 ? 23.859 15.591 -5.963 1.00 92.38 105 LYS A CA 1
ATOM 804 C C . LYS A 1 105 ? 24.356 14.214 -6.386 1.00 92.38 105 LYS A C 1
ATOM 806 O O . LYS A 1 105 ? 23.600 13.482 -7.002 1.00 92.38 105 LYS A O 1
ATOM 811 N N . ILE A 1 106 ? 25.587 13.824 -6.043 1.00 93.38 106 ILE A N 1
ATOM 812 C CA . ILE A 1 106 ? 26.166 12.524 -6.434 1.00 93.38 106 ILE A CA 1
ATOM 813 C C . ILE A 1 106 ? 25.807 11.449 -5.406 1.00 93.38 106 ILE A C 1
ATOM 815 O O . ILE A 1 106 ? 26.085 11.618 -4.214 1.00 93.38 106 ILE A O 1
ATOM 819 N N . ASN A 1 107 ? 25.260 10.324 -5.872 1.00 90.75 107 ASN A N 1
ATOM 820 C CA . ASN A 1 107 ? 24.921 9.196 -5.013 1.00 90.75 107 ASN A CA 1
ATOM 821 C C . ASN A 1 107 ? 26.152 8.680 -4.249 1.00 90.75 107 ASN A C 1
ATOM 823 O O . ASN A 1 107 ? 27.254 8.597 -4.800 1.00 90.75 107 ASN A O 1
ATOM 827 N N . SER A 1 108 ? 25.981 8.324 -2.975 1.00 85.56 108 SER A N 1
ATOM 828 C CA . SER A 1 108 ? 27.102 7.888 -2.133 1.00 85.56 108 SER A CA 1
ATOM 829 C C . SER A 1 108 ? 27.817 6.635 -2.650 1.00 85.56 108 SER A C 1
ATOM 831 O O . SER A 1 108 ? 29.031 6.532 -2.469 1.00 85.56 108 SER A O 1
ATOM 833 N N . HIS A 1 109 ? 27.124 5.733 -3.352 1.00 83.38 109 HIS A N 1
ATOM 834 C CA . HIS A 1 109 ? 27.746 4.579 -4.001 1.00 83.38 109 HIS A CA 1
ATOM 835 C C . HIS A 1 109 ? 28.661 5.009 -5.154 1.00 83.38 109 HIS A C 1
ATOM 837 O O . HIS A 1 109 ? 29.832 4.647 -5.171 1.00 83.38 109 HIS A O 1
ATOM 843 N N . LEU A 1 110 ? 28.187 5.887 -6.045 1.00 88.06 110 LEU A N 1
ATOM 844 C CA . LEU A 1 110 ? 29.003 6.427 -7.141 1.00 88.06 110 LEU A CA 1
ATOM 845 C C . LEU A 1 110 ? 30.251 7.163 -6.632 1.00 88.06 110 LEU A C 1
ATOM 847 O O . LEU A 1 110 ? 31.311 7.086 -7.252 1.00 88.06 110 LEU A O 1
ATOM 851 N N . LYS A 1 111 ? 30.167 7.838 -5.477 1.00 89.00 111 LYS A N 1
ATOM 852 C CA . LYS A 1 111 ? 31.350 8.424 -4.826 1.00 89.00 111 LYS A CA 1
ATOM 853 C C . LYS A 1 111 ? 32.354 7.360 -4.393 1.00 89.00 111 LYS A C 1
ATOM 855 O O . LYS A 1 111 ? 33.550 7.553 -4.591 1.00 89.00 111 LYS A O 1
ATOM 860 N N . GLN A 1 112 ? 31.886 6.261 -3.804 1.00 86.69 112 GLN A N 1
ATOM 861 C CA . GLN A 1 112 ? 32.749 5.147 -3.403 1.00 86.69 112 GLN A CA 1
ATOM 862 C C . GLN A 1 112 ? 33.410 4.506 -4.628 1.00 86.69 112 GLN A C 1
ATOM 864 O O . GLN A 1 112 ? 34.625 4.322 -4.626 1.00 86.69 112 GLN A O 1
ATOM 869 N N . THR A 1 113 ? 32.648 4.270 -5.699 1.00 86.38 113 THR A N 1
ATOM 870 C CA . THR A 1 113 ? 33.161 3.747 -6.974 1.00 86.38 113 THR A CA 1
ATOM 871 C C . THR A 1 113 ? 34.214 4.672 -7.576 1.00 86.38 113 THR A C 1
ATOM 873 O O . THR A 1 113 ? 35.299 4.222 -7.941 1.00 86.38 113 THR A O 1
ATOM 876 N N . LYS A 1 114 ? 33.952 5.985 -7.596 1.00 91.69 114 LYS A N 1
ATOM 877 C CA . LYS A 1 114 ? 34.912 6.997 -8.051 1.00 91.69 114 LYS A CA 1
ATOM 878 C C . LYS A 1 114 ? 36.202 6.989 -7.230 1.00 91.69 114 LYS A C 1
ATOM 880 O O . LYS A 1 114 ? 37.277 7.106 -7.803 1.00 91.69 114 LYS A O 1
ATOM 885 N N . VAL A 1 115 ? 36.115 6.871 -5.902 1.00 90.62 115 VAL A N 1
ATOM 886 C CA . VAL A 1 115 ? 37.296 6.797 -5.021 1.00 90.62 115 VAL A CA 1
ATOM 887 C C . VAL A 1 115 ? 38.087 5.511 -5.270 1.00 90.62 115 VAL A C 1
ATOM 889 O O . VAL A 1 115 ? 39.314 5.556 -5.309 1.00 90.62 115 VAL A O 1
ATOM 892 N N . ALA A 1 116 ? 37.401 4.383 -5.462 1.00 91.31 116 ALA A N 1
ATOM 893 C CA . ALA A 1 116 ? 38.034 3.094 -5.721 1.00 91.31 116 ALA A CA 1
ATOM 894 C C . ALA A 1 116 ? 38.714 3.042 -7.100 1.00 91.31 116 ALA A C 1
ATOM 896 O O . ALA A 1 116 ? 39.824 2.526 -7.223 1.00 91.31 116 ALA A O 1
ATOM 897 N N . ASN A 1 117 ? 38.066 3.583 -8.135 1.00 90.69 117 ASN A N 1
ATOM 898 C CA . ASN A 1 117 ? 38.604 3.658 -9.487 1.00 90.69 117 ASN A CA 1
ATOM 899 C C . ASN A 1 117 ? 38.018 4.861 -10.253 1.00 90.69 117 ASN A C 1
ATOM 901 O O . ASN A 1 117 ? 36.961 4.724 -10.870 1.00 90.69 117 ASN A O 1
ATOM 905 N N . PRO A 1 118 ? 38.716 6.010 -10.315 1.00 86.56 118 PRO A N 1
ATOM 906 C CA . PRO A 1 118 ? 38.229 7.211 -11.005 1.00 86.56 118 PRO A CA 1
ATOM 907 C C . PRO A 1 118 ? 38.042 7.059 -12.523 1.00 86.56 118 PRO A C 1
ATOM 909 O O . PRO A 1 118 ? 37.424 7.911 -13.154 1.00 86.56 118 PRO A O 1
ATOM 912 N N . GLN A 1 119 ? 38.622 6.020 -13.130 1.00 87.44 119 GLN A N 1
ATOM 913 C CA . GLN A 1 119 ? 38.506 5.741 -14.565 1.00 87.44 119 GLN A CA 1
ATOM 914 C C . GLN A 1 119 ? 37.440 4.683 -14.872 1.00 87.44 119 GLN A C 1
ATOM 916 O O . GLN A 1 119 ? 37.181 4.410 -16.043 1.00 87.44 119 GLN A O 1
ATOM 921 N N . SER A 1 120 ? 36.804 4.105 -13.845 1.00 91.19 120 SER A N 1
ATOM 922 C CA . SER A 1 120 ? 35.641 3.234 -14.034 1.00 91.19 120 SER A CA 1
ATOM 923 C C . SER A 1 120 ? 34.564 3.965 -14.827 1.00 91.19 120 SER A C 1
ATOM 925 O O . SER A 1 120 ? 34.380 5.176 -14.681 1.00 91.19 120 SER A O 1
ATOM 927 N N . THR A 1 121 ? 33.900 3.227 -15.706 1.00 93.31 121 THR A N 1
ATOM 928 C CA . THR A 1 121 ? 32.795 3.734 -16.511 1.00 93.31 121 THR A CA 1
ATOM 929 C C . THR A 1 121 ? 31.505 3.186 -15.933 1.00 93.31 121 THR A C 1
ATOM 931 O O . THR A 1 121 ? 31.393 1.980 -15.742 1.00 93.31 121 THR A O 1
ATOM 934 N N . GLU A 1 122 ? 30.555 4.073 -15.664 1.00 90.44 122 GLU A N 1
ATOM 935 C CA . GLU A 1 122 ? 29.264 3.750 -15.065 1.00 90.44 122 GLU A CA 1
ATOM 936 C C . GLU A 1 122 ? 28.148 4.304 -15.945 1.00 90.44 122 GLU A C 1
ATOM 938 O O . GLU A 1 122 ? 28.228 5.441 -16.424 1.00 90.44 122 GLU A O 1
ATOM 943 N N . THR A 1 123 ? 27.088 3.522 -16.130 1.00 90.12 123 THR A N 1
ATOM 944 C CA . THR A 1 123 ? 25.829 4.042 -16.664 1.00 90.12 123 THR A CA 1
ATOM 945 C C . THR A 1 123 ? 25.061 4.704 -15.524 1.00 90.12 123 THR A C 1
ATOM 947 O O . THR A 1 123 ? 24.794 4.088 -14.491 1.00 90.12 123 THR A O 1
ATOM 950 N N . ILE A 1 124 ? 24.729 5.982 -15.694 1.00 93.50 124 ILE A N 1
ATOM 951 C CA . ILE A 1 124 ? 24.109 6.830 -14.673 1.00 93.50 124 ILE A CA 1
ATOM 952 C C . ILE A 1 124 ? 22.818 7.474 -15.183 1.00 93.50 124 ILE A C 1
ATOM 954 O O . ILE A 1 124 ? 22.678 7.753 -16.374 1.00 93.50 124 ILE A O 1
ATOM 958 N N . HIS A 1 125 ? 21.904 7.771 -14.261 1.00 92.06 125 HIS A N 1
ATOM 959 C CA . HIS A 1 125 ? 20.815 8.725 -14.452 1.00 92.06 125 HIS A CA 1
ATOM 960 C C . HIS A 1 125 ? 21.211 10.070 -13.840 1.00 92.06 125 HIS A C 1
ATOM 962 O O . HIS A 1 125 ? 21.507 10.171 -12.651 1.00 92.06 125 HIS A O 1
ATOM 968 N N . VAL A 1 126 ? 21.205 11.117 -14.662 1.00 94.25 126 VAL A N 1
ATOM 969 C CA . VAL A 1 126 ? 21.272 12.518 -14.244 1.00 94.25 126 VAL A CA 1
ATOM 970 C C . VAL A 1 126 ? 19.848 13.057 -14.228 1.00 94.25 126 VAL A C 1
ATOM 972 O O . VAL A 1 126 ? 19.211 13.171 -15.275 1.00 94.25 126 VAL A O 1
ATOM 975 N N . VAL A 1 127 ? 19.336 13.380 -13.046 1.00 91.19 127 VAL A N 1
ATOM 976 C CA . VAL A 1 127 ? 17.980 13.901 -12.868 1.00 91.19 127 VAL A CA 1
ATOM 977 C C . VAL A 1 127 ? 18.041 15.409 -12.693 1.00 91.19 127 VAL A C 1
ATOM 979 O O . VAL A 1 127 ? 18.757 15.916 -11.829 1.00 91.19 127 VAL A O 1
ATOM 982 N N . LEU A 1 128 ? 17.281 16.136 -13.504 1.00 89.75 128 LEU A N 1
ATOM 983 C CA . LEU A 1 128 ? 17.158 17.587 -13.425 1.00 89.75 128 LEU A CA 1
ATOM 984 C C . LEU A 1 128 ? 16.089 17.997 -12.405 1.00 89.75 128 LEU A C 1
ATOM 986 O O . LEU A 1 128 ? 15.136 17.254 -12.142 1.00 89.75 128 LEU A O 1
ATOM 990 N N . HIS A 1 129 ? 16.231 19.203 -11.858 1.00 86.75 129 HIS A N 1
ATOM 991 C CA . HIS A 1 129 ? 15.132 19.871 -11.157 1.00 86.75 129 HIS A CA 1
ATOM 992 C C . HIS A 1 129 ? 13.952 20.130 -12.113 1.00 86.75 129 HIS A C 1
ATOM 994 O O . HIS A 1 129 ? 14.128 20.176 -13.333 1.00 86.75 129 HIS A O 1
ATOM 1000 N N . GLU A 1 130 ? 12.745 20.302 -11.572 1.00 74.62 130 GLU A N 1
ATOM 1001 C CA . GLU A 1 130 ? 11.542 20.556 -12.372 1.00 74.62 130 GLU A CA 1
ATOM 1002 C C . GLU A 1 130 ? 11.650 21.923 -13.081 1.00 74.62 130 GLU A C 1
ATOM 1004 O O . GLU A 1 130 ? 11.800 22.958 -12.434 1.00 74.62 130 GLU A O 1
ATOM 1009 N N . ARG A 1 131 ? 11.659 21.934 -14.426 1.00 67.19 131 ARG A N 1
ATOM 1010 C CA . ARG A 1 131 ? 11.872 23.140 -15.259 1.00 67.19 131 ARG A CA 1
ATOM 1011 C C . ARG A 1 131 ? 11.114 23.071 -16.595 1.00 67.19 131 ARG A C 1
ATOM 1013 O O . ARG A 1 131 ? 10.674 22.007 -17.025 1.00 67.19 131 ARG A O 1
ATOM 1020 N N . LYS A 1 132 ? 10.975 24.220 -17.274 1.00 59.59 132 LYS A N 1
ATOM 1021 C CA . LYS A 1 132 ? 10.301 24.351 -18.585 1.00 59.59 132 LYS A CA 1
ATOM 1022 C C . LYS A 1 132 ? 11.105 23.685 -19.715 1.00 59.59 132 LYS A C 1
ATOM 1024 O O . LYS A 1 132 ? 12.332 23.738 -19.734 1.00 59.59 132 LYS A O 1
ATOM 1029 N N . SER A 1 133 ? 10.403 23.108 -20.692 1.00 61.22 133 SER A N 1
ATOM 1030 C CA . SER A 1 133 ? 10.963 22.235 -21.742 1.00 61.22 133 SER A CA 1
ATOM 1031 C C . SER A 1 133 ? 12.010 22.881 -22.663 1.00 61.22 133 SER A C 1
ATOM 1033 O O . SER A 1 133 ? 12.903 22.189 -23.149 1.00 61.22 133 SER A O 1
ATOM 1035 N N . GLU A 1 134 ? 11.937 24.191 -22.905 1.00 59.56 134 GLU A N 1
ATOM 1036 C CA . GLU A 1 134 ? 12.810 24.891 -23.863 1.00 59.56 134 GLU A CA 1
ATOM 1037 C C . GLU A 1 134 ? 14.280 24.970 -23.402 1.00 59.56 134 GLU A C 1
ATOM 1039 O O . GLU A 1 134 ? 15.190 24.959 -24.231 1.00 59.56 134 GLU A O 1
ATOM 1044 N N . GLU A 1 135 ? 14.544 24.957 -22.091 1.00 75.25 135 GLU A N 1
ATOM 1045 C CA . GLU A 1 135 ? 15.907 24.997 -21.535 1.00 75.25 135 GLU A CA 1
ATOM 1046 C C . GLU A 1 135 ? 16.589 23.621 -21.520 1.00 75.25 135 GLU A C 1
ATOM 1048 O O . GLU A 1 135 ? 17.819 23.522 -21.590 1.00 75.25 135 GLU A O 1
ATOM 1053 N N . VAL A 1 136 ? 15.796 22.545 -21.478 1.00 76.56 136 VAL A N 1
ATOM 1054 C CA . VAL A 1 136 ? 16.277 21.166 -21.305 1.00 76.56 136 VAL A CA 1
ATOM 1055 C C . VAL A 1 136 ? 17.238 20.770 -22.428 1.00 76.56 136 VAL A C 1
ATOM 1057 O O . VAL A 1 136 ? 18.279 20.173 -22.170 1.00 76.56 136 VAL A O 1
ATOM 1060 N N . ASN A 1 137 ? 16.975 21.188 -23.669 1.00 82.56 137 ASN A N 1
ATOM 1061 C CA . ASN A 1 137 ? 17.853 20.905 -24.810 1.00 82.56 137 ASN A CA 1
ATOM 1062 C C . ASN A 1 137 ? 19.261 21.505 -24.676 1.00 82.56 137 ASN A C 1
ATOM 1064 O O . ASN A 1 137 ? 20.237 20.882 -25.112 1.00 82.56 137 ASN A O 1
ATOM 1068 N N . LYS A 1 138 ? 19.372 22.701 -24.085 1.00 86.94 138 LYS A N 1
ATOM 1069 C CA . LYS A 1 138 ? 20.660 23.349 -23.816 1.00 86.94 138 LYS A CA 1
ATOM 1070 C C . LYS A 1 138 ? 21.386 22.622 -22.688 1.00 86.94 138 LYS A C 1
ATOM 1072 O O . LYS A 1 138 ? 22.551 22.277 -22.847 1.00 86.94 138 LYS A O 1
ATOM 1077 N N . ILE A 1 139 ? 20.663 22.291 -21.616 1.00 89.12 139 ILE A N 1
ATOM 1078 C CA . ILE A 1 139 ? 21.193 21.532 -20.476 1.00 89.12 139 ILE A CA 1
ATOM 1079 C C . ILE A 1 139 ? 21.740 20.172 -20.925 1.00 89.12 139 ILE A C 1
ATOM 1081 O O . ILE A 1 139 ? 22.844 19.815 -20.538 1.00 89.12 139 ILE A O 1
ATOM 1085 N N . ILE A 1 140 ? 21.019 19.439 -21.780 1.00 88.81 140 ILE A N 1
ATOM 1086 C CA . ILE A 1 140 ? 21.483 18.156 -22.334 1.00 88.81 140 ILE A CA 1
ATOM 1087 C C . ILE A 1 140 ? 22.795 18.331 -23.109 1.00 88.81 140 ILE A C 1
ATOM 1089 O O . ILE A 1 140 ? 23.704 17.519 -22.974 1.00 88.81 140 ILE A O 1
ATOM 1093 N N . THR A 1 141 ? 22.902 19.394 -23.909 1.00 90.81 141 THR A N 1
ATOM 1094 C CA . THR A 1 141 ? 24.116 19.680 -24.690 1.00 90.81 141 THR A CA 1
ATOM 1095 C C . THR A 1 141 ? 25.304 19.976 -23.769 1.00 90.81 141 THR A C 1
ATOM 1097 O O . THR A 1 141 ? 26.391 19.435 -23.967 1.00 90.81 141 THR A O 1
ATOM 1100 N N . ASP A 1 142 ? 25.084 20.773 -22.721 1.00 92.75 142 ASP A N 1
ATOM 1101 C CA . ASP A 1 142 ? 26.108 21.100 -21.725 1.00 92.75 142 ASP A CA 1
ATOM 1102 C C . ASP A 1 142 ? 26.514 19.865 -20.899 1.00 92.75 142 ASP A C 1
ATOM 1104 O O . ASP A 1 142 ? 27.702 19.663 -20.632 1.00 92.75 142 ASP A O 1
ATOM 1108 N N . LEU A 1 143 ? 25.549 19.011 -20.537 1.00 94.19 143 LEU A N 1
ATOM 1109 C CA . LEU A 1 143 ? 25.779 17.740 -19.846 1.00 94.19 143 LEU A CA 1
ATOM 1110 C C . LEU A 1 143 ? 26.625 16.784 -20.692 1.00 94.19 143 LEU A C 1
ATOM 1112 O O . LEU A 1 143 ? 27.624 16.270 -20.192 1.00 94.19 143 LEU A O 1
ATOM 1116 N N . ALA A 1 144 ? 26.268 16.582 -21.965 1.00 94.31 144 ALA A N 1
ATOM 1117 C CA . ALA A 1 144 ? 27.020 15.728 -22.884 1.00 94.31 144 ALA A CA 1
ATOM 1118 C C . ALA A 1 144 ? 28.467 16.229 -23.040 1.00 94.31 144 ALA A C 1
ATOM 1120 O O . ALA A 1 144 ? 29.416 15.471 -22.842 1.00 94.31 144 ALA A O 1
ATOM 1121 N N . SER A 1 145 ? 28.651 17.538 -23.244 1.00 94.81 145 SER A N 1
ATOM 1122 C CA . SER A 1 145 ? 29.978 18.165 -23.327 1.00 94.81 145 SER A CA 1
ATOM 1123 C C . SER A 1 145 ? 30.817 17.953 -22.055 1.00 94.81 145 SER A C 1
ATOM 1125 O O . SER A 1 145 ? 31.981 17.555 -22.128 1.00 94.81 145 SER A O 1
ATOM 1127 N N . ARG A 1 146 ? 30.223 18.132 -20.865 1.00 95.00 146 ARG A N 1
ATOM 1128 C CA . ARG A 1 146 ? 30.894 17.889 -19.571 1.00 95.00 146 ARG A CA 1
ATOM 1129 C C . ARG A 1 146 ? 31.217 16.414 -19.337 1.00 95.00 146 ARG A C 1
ATOM 1131 O O . ARG A 1 146 ? 32.260 16.107 -18.754 1.00 95.00 146 ARG A O 1
ATOM 1138 N N . ALA A 1 147 ? 30.360 15.516 -19.814 1.00 94.50 147 ALA A N 1
ATOM 1139 C CA . ALA A 1 147 ? 30.596 14.078 -19.812 1.00 94.50 147 ALA A CA 1
ATOM 1140 C C . ALA A 1 147 ? 31.687 13.654 -20.816 1.00 94.50 147 ALA A C 1
ATOM 1142 O O . ALA A 1 147 ? 32.288 12.595 -20.647 1.00 94.50 147 ALA A O 1
ATOM 1143 N N . GLY A 1 148 ? 32.001 14.497 -21.807 1.00 93.88 148 GLY A N 1
ATOM 1144 C CA . GLY A 1 148 ? 32.877 14.145 -22.926 1.00 93.88 148 GLY A CA 1
ATOM 1145 C C . GLY A 1 148 ? 32.202 13.199 -23.921 1.00 93.88 148 GLY A C 1
ATOM 1146 O O . GLY A 1 148 ? 32.879 12.347 -24.487 1.00 93.88 148 GLY A O 1
ATOM 1147 N N . LEU A 1 149 ? 30.884 13.327 -24.075 1.00 93.62 149 LEU A N 1
ATOM 1148 C CA . LEU A 1 149 ? 30.030 12.519 -24.940 1.00 93.62 149 LEU A CA 1
ATOM 1149 C C . LEU A 1 149 ? 29.421 13.377 -26.048 1.00 93.62 149 LEU A C 1
ATOM 1151 O O . LEU A 1 149 ? 29.230 14.586 -25.873 1.00 93.62 149 LEU A O 1
ATOM 1155 N N . ASP A 1 150 ? 29.033 12.738 -27.148 1.00 91.25 150 ASP A N 1
ATOM 1156 C CA . ASP A 1 150 ? 28.169 13.375 -28.131 1.00 91.25 150 ASP A CA 1
ATOM 1157 C C . ASP A 1 150 ? 26.712 13.353 -27.652 1.00 91.25 150 ASP A C 1
ATOM 1159 O O . ASP A 1 150 ? 26.274 12.471 -26.912 1.00 91.25 150 ASP A O 1
ATOM 1163 N N . LYS A 1 151 ? 25.905 14.324 -28.100 1.00 87.25 151 LYS A N 1
ATOM 1164 C CA . LYS A 1 151 ? 24.471 14.378 -27.751 1.00 87.25 151 LYS A CA 1
ATOM 1165 C C . LYS A 1 151 ? 23.701 13.132 -28.225 1.00 87.25 151 LYS A C 1
ATOM 1167 O O . LYS A 1 151 ? 22.634 12.842 -27.698 1.00 87.25 151 LYS A O 1
ATOM 1172 N N . SER A 1 152 ? 24.211 12.405 -29.218 1.00 87.31 152 SER A N 1
ATOM 1173 C CA . SER A 1 152 ? 23.636 11.131 -29.663 1.00 87.31 152 SER A CA 1
ATOM 1174 C C . SER A 1 152 ? 23.836 9.986 -28.671 1.00 87.31 152 SER A C 1
ATOM 1176 O O . SER A 1 152 ? 23.093 9.012 -28.744 1.00 87.31 152 SER A O 1
ATOM 1178 N N . ASP A 1 153 ? 24.796 10.102 -27.750 1.00 86.69 153 ASP A N 1
ATOM 1179 C CA . ASP A 1 153 ? 25.156 9.048 -26.791 1.00 86.69 153 ASP A CA 1
ATOM 1180 C C . ASP A 1 153 ? 24.391 9.164 -25.463 1.00 86.69 153 ASP A C 1
ATOM 1182 O O . ASP A 1 153 ? 24.623 8.395 -24.528 1.00 86.69 153 ASP A O 1
ATOM 1186 N N . VAL A 1 154 ? 23.483 10.139 -25.358 1.00 88.31 154 VAL A N 1
ATOM 1187 C CA . VAL A 1 154 ? 22.647 10.360 -24.176 1.00 88.31 154 VAL A CA 1
ATOM 1188 C C . VAL A 1 154 ? 21.190 10.042 -24.490 1.00 88.31 154 VAL A C 1
ATOM 1190 O O . VAL A 1 154 ? 20.642 10.469 -25.506 1.00 88.31 154 VAL A O 1
ATOM 1193 N N . THR A 1 155 ? 20.542 9.302 -23.595 1.00 87.31 155 THR A N 1
ATOM 1194 C CA . THR A 1 155 ? 19.113 8.979 -23.698 1.00 87.31 155 THR A CA 1
ATOM 1195 C C . THR A 1 155 ? 18.330 9.882 -22.756 1.00 87.31 155 THR A C 1
ATOM 1197 O O . THR A 1 155 ? 18.731 10.085 -21.614 1.00 87.31 155 THR A O 1
ATOM 1200 N N . VAL A 1 156 ? 17.221 10.453 -23.223 1.00 81.69 156 VAL A N 1
ATOM 1201 C CA . VAL A 1 156 ? 16.434 11.434 -22.463 1.00 81.69 156 VAL A CA 1
ATOM 1202 C C . VAL A 1 156 ? 15.020 10.910 -22.260 1.00 81.69 156 VAL A C 1
ATOM 1204 O O . VAL A 1 156 ? 14.340 10.584 -23.230 1.00 81.69 156 VAL A O 1
ATOM 1207 N N . ASP A 1 157 ? 14.579 10.886 -21.006 1.00 78.31 157 ASP A N 1
ATOM 1208 C CA . ASP A 1 157 ? 13.224 10.534 -20.586 1.00 78.31 157 ASP A CA 1
ATOM 1209 C C . ASP A 1 157 ? 12.724 11.577 -19.575 1.00 78.31 157 ASP A C 1
ATOM 1211 O O . ASP A 1 157 ? 13.127 11.598 -18.410 1.00 78.31 157 ASP A O 1
ATOM 1215 N N . GLY A 1 158 ? 11.898 12.516 -20.042 1.00 78.25 158 GLY A N 1
ATOM 1216 C CA . GLY A 1 158 ? 11.428 13.637 -19.227 1.00 78.25 158 GLY A CA 1
ATOM 1217 C C . GLY A 1 158 ? 12.581 14.491 -18.678 1.00 78.25 158 GLY A C 1
ATOM 1218 O O . GLY A 1 158 ? 13.351 15.077 -19.437 1.00 78.25 158 GLY A O 1
ATOM 1219 N N . ASN A 1 159 ? 12.687 14.581 -17.349 1.00 81.38 159 ASN A N 1
ATOM 1220 C CA . ASN A 1 159 ? 13.766 15.281 -16.641 1.00 81.38 159 ASN A CA 1
ATOM 1221 C C . ASN A 1 159 ? 14.954 14.369 -16.284 1.00 81.38 159 ASN A C 1
ATOM 1223 O O . ASN A 1 159 ? 15.845 14.795 -15.548 1.00 81.38 159 ASN A O 1
ATOM 1227 N N . LYS A 1 160 ? 14.966 13.126 -16.770 1.00 86.00 160 LYS A N 1
ATOM 1228 C CA . LYS A 1 160 ? 16.020 12.147 -16.523 1.00 86.00 160 LYS A CA 1
ATOM 1229 C C . LYS A 1 160 ? 16.851 11.939 -17.784 1.00 86.00 160 LYS A C 1
ATOM 1231 O O . LYS A 1 160 ? 16.316 11.692 -18.862 1.00 86.00 160 LYS A O 1
ATOM 1236 N N . ILE A 1 161 ? 18.167 12.024 -17.641 1.00 89.88 161 ILE A N 1
ATOM 1237 C CA . ILE A 1 161 ? 19.127 11.799 -18.717 1.00 89.88 161 ILE A CA 1
ATOM 1238 C C . ILE A 1 161 ? 19.983 10.596 -18.347 1.00 89.88 161 ILE A C 1
ATOM 1240 O O . ILE A 1 161 ? 20.690 10.617 -17.344 1.00 89.88 161 ILE A O 1
ATOM 1244 N N . GLU A 1 162 ? 19.924 9.551 -19.158 1.00 91.62 162 GLU A N 1
ATOM 1245 C CA . GLU A 1 162 ? 20.792 8.388 -19.047 1.00 91.62 162 GLU A CA 1
ATOM 1246 C C . GLU A 1 162 ? 22.044 8.578 -19.903 1.00 91.62 162 GLU A C 1
ATOM 1248 O O . GLU A 1 162 ? 21.968 8.981 -21.066 1.00 91.62 162 GLU A O 1
ATOM 1253 N N . MET A 1 163 ? 23.206 8.299 -19.318 1.00 92.88 163 MET A N 1
ATOM 1254 C CA . MET A 1 163 ? 24.497 8.395 -19.994 1.00 92.88 163 MET A CA 1
ATOM 1255 C C . MET A 1 163 ? 25.504 7.425 -19.386 1.00 92.88 163 MET A C 1
ATOM 1257 O O . MET A 1 163 ? 25.438 7.117 -18.198 1.00 92.88 163 MET A O 1
ATOM 1261 N N . THR A 1 164 ? 26.463 6.971 -20.189 1.00 94.44 164 THR A N 1
ATOM 1262 C CA . THR A 1 164 ? 27.571 6.132 -19.719 1.00 94.44 164 THR A CA 1
ATOM 1263 C C . THR A 1 164 ? 28.842 6.965 -19.660 1.00 94.44 164 THR A C 1
ATOM 1265 O O . THR A 1 164 ? 29.318 7.441 -20.687 1.00 94.44 164 THR A O 1
ATOM 1268 N N . VAL A 1 165 ? 29.373 7.189 -18.456 1.00 94.88 165 VAL A N 1
ATOM 1269 C CA . VAL A 1 165 ? 30.458 8.155 -18.224 1.00 94.88 165 VAL A CA 1
ATOM 1270 C C . VAL A 1 165 ? 31.551 7.583 -17.339 1.00 94.88 165 VAL A C 1
ATOM 1272 O O . VAL A 1 165 ? 31.303 6.757 -16.463 1.00 94.88 165 VAL A O 1
ATOM 1275 N N . SER A 1 166 ? 32.773 8.087 -17.512 1.00 95.44 166 SER A N 1
ATOM 1276 C CA . SER A 1 166 ? 33.831 7.879 -16.525 1.00 95.44 166 SER A CA 1
ATOM 1277 C C . SER A 1 166 ? 33.446 8.540 -15.199 1.00 95.44 166 SER A C 1
ATOM 1279 O O . SER A 1 166 ? 33.043 9.706 -15.178 1.00 95.44 166 SER A O 1
ATOM 1281 N N . THR A 1 167 ? 33.638 7.846 -14.077 1.00 93.19 167 THR A N 1
ATOM 1282 C CA . THR A 1 167 ? 33.353 8.385 -12.737 1.00 93.19 167 THR A CA 1
ATOM 1283 C C . THR A 1 167 ? 34.165 9.649 -12.410 1.00 93.19 167 THR A C 1
ATOM 1285 O O . THR A 1 167 ? 33.741 10.470 -11.592 1.00 93.19 167 THR A O 1
ATOM 1288 N N . SER A 1 168 ? 35.281 9.891 -13.109 1.00 94.50 168 SER A N 1
ATOM 1289 C CA . SER A 1 168 ? 36.031 11.156 -13.066 1.00 94.50 168 SER A CA 1
ATOM 1290 C C . SER A 1 168 ? 35.216 12.385 -13.497 1.00 94.50 168 SER A C 1
ATOM 1292 O O . SER A 1 168 ? 35.534 13.498 -13.080 1.00 94.50 168 SER A O 1
ATOM 1294 N N . LYS A 1 169 ? 34.151 12.206 -14.290 1.00 95.94 169 LYS A N 1
ATOM 1295 C CA . LYS A 1 169 ? 33.297 13.288 -14.807 1.00 95.94 169 LYS A CA 1
ATOM 1296 C C . LYS A 1 169 ? 32.152 13.679 -13.873 1.00 95.94 169 LYS A C 1
ATOM 1298 O O . LYS A 1 169 ? 31.542 14.722 -14.087 1.00 95.94 169 LYS A O 1
ATOM 1303 N N . LEU A 1 170 ? 31.884 12.900 -12.820 1.00 95.44 170 LEU A N 1
ATOM 1304 C CA . LEU A 1 170 ? 30.727 13.109 -11.938 1.00 95.44 170 LEU A CA 1
ATOM 1305 C C . LEU A 1 170 ? 30.702 14.497 -11.281 1.00 95.44 170 LEU A C 1
ATOM 1307 O O . LEU A 1 170 ? 29.633 15.091 -11.176 1.00 95.44 170 LEU A O 1
ATOM 1311 N N . ASP A 1 171 ? 31.858 15.045 -10.892 1.00 94.19 171 ASP A N 1
ATOM 1312 C CA . ASP A 1 171 ? 31.914 16.390 -10.292 1.00 94.19 171 ASP A CA 1
ATOM 1313 C C . ASP A 1 171 ? 31.530 17.468 -11.306 1.00 94.19 171 ASP A C 1
ATOM 1315 O O . ASP A 1 171 ? 30.774 18.375 -10.979 1.00 94.19 171 ASP A O 1
ATOM 1319 N N . ALA A 1 172 ? 31.998 17.339 -12.552 1.00 94.38 172 ALA A N 1
ATOM 1320 C CA . ALA A 1 172 ? 31.699 18.302 -13.605 1.00 94.38 172 ALA A CA 1
ATOM 1321 C C . ALA A 1 172 ? 30.202 18.326 -13.943 1.00 94.38 172 ALA A C 1
ATOM 1323 O O . ALA A 1 172 ? 29.678 19.384 -14.291 1.00 94.38 172 ALA A O 1
ATOM 1324 N N . LEU A 1 173 ? 29.522 17.180 -13.833 1.00 95.25 173 LEU A N 1
ATOM 1325 C CA . LEU A 1 173 ? 28.069 17.079 -13.972 1.00 95.25 173 LEU A CA 1
ATOM 1326 C C . LEU A 1 173 ? 27.354 17.680 -12.751 1.00 95.25 173 LEU A C 1
ATOM 1328 O O . LEU A 1 173 ? 26.428 18.468 -12.914 1.00 95.25 173 LEU A O 1
ATOM 1332 N N . ALA A 1 174 ? 27.809 17.372 -11.533 1.00 93.50 174 ALA A N 1
ATOM 1333 C CA . ALA A 1 174 ? 27.228 17.897 -10.295 1.00 93.50 174 ALA A CA 1
ATOM 1334 C C . ALA A 1 174 ? 27.425 19.416 -10.113 1.00 93.50 174 ALA A C 1
ATOM 1336 O O . ALA A 1 174 ? 26.634 20.056 -9.423 1.00 93.50 174 ALA A O 1
ATOM 1337 N N . ASP A 1 175 ? 28.444 20.007 -10.740 1.00 91.81 175 ASP A N 1
ATOM 1338 C CA . ASP A 1 175 ? 28.670 21.458 -10.749 1.00 91.81 175 ASP A CA 1
ATOM 1339 C C . ASP A 1 175 ? 27.584 22.225 -11.538 1.00 91.81 175 ASP A C 1
ATOM 1341 O O . ASP A 1 175 ? 27.525 23.451 -11.469 1.00 91.81 175 ASP A O 1
ATOM 1345 N N . MET A 1 176 ? 26.725 21.543 -12.306 1.00 91.69 176 MET A N 1
ATOM 1346 C CA . MET A 1 176 ? 25.582 22.186 -12.955 1.00 91.69 176 MET A CA 1
ATOM 1347 C C . MET A 1 176 ? 24.445 22.390 -11.957 1.00 91.69 176 MET A C 1
ATOM 1349 O O . MET A 1 176 ? 23.945 21.439 -11.355 1.00 91.69 176 MET A O 1
ATOM 1353 N N . ASP A 1 177 ? 23.982 23.631 -11.818 1.00 89.62 177 ASP A N 1
ATOM 1354 C CA . ASP A 1 177 ? 22.911 23.942 -10.872 1.00 89.62 177 ASP A CA 1
ATOM 1355 C C . ASP A 1 177 ? 21.570 23.292 -11.250 1.00 89.62 177 ASP A C 1
ATOM 1357 O O . ASP A 1 177 ? 20.816 22.860 -10.387 1.00 89.62 177 ASP A O 1
ATOM 1361 N N . SER A 1 178 ? 21.325 23.092 -12.549 1.00 90.25 178 SER A N 1
ATOM 1362 C CA . SER A 1 178 ? 20.142 22.392 -13.060 1.00 90.25 178 SER A CA 1
ATOM 1363 C C . SER A 1 178 ? 20.069 20.906 -12.684 1.00 90.25 178 SER A C 1
ATOM 1365 O O . SER A 1 178 ? 18.986 20.321 -12.757 1.00 90.25 178 SER A O 1
ATOM 1367 N N . VAL A 1 179 ? 21.189 20.287 -12.293 1.00 92.69 179 VAL A N 1
ATOM 1368 C CA . VAL A 1 179 ? 21.234 18.884 -11.863 1.00 92.69 179 VAL A CA 1
ATOM 1369 C C . VAL A 1 179 ? 20.759 18.780 -10.420 1.00 92.69 179 VAL A C 1
ATOM 1371 O O . VAL A 1 179 ? 21.348 19.389 -9.528 1.00 92.69 179 VAL A O 1
ATOM 1374 N N . ARG A 1 180 ? 19.731 17.958 -10.199 1.00 91.94 180 ARG A N 1
ATOM 1375 C CA . ARG A 1 180 ? 19.203 17.615 -8.876 1.00 91.94 180 ARG A CA 1
ATOM 1376 C C . ARG A 1 180 ? 19.954 16.429 -8.290 1.00 91.94 180 ARG A C 1
ATOM 1378 O O . ARG A 1 180 ? 20.527 16.539 -7.214 1.00 91.94 180 ARG A O 1
ATOM 1385 N N . THR A 1 181 ? 19.998 15.310 -9.007 1.00 92.75 181 THR A N 1
ATOM 1386 C CA . THR A 1 181 ? 20.697 14.099 -8.558 1.00 92.75 181 THR A CA 1
ATOM 1387 C C . THR A 1 181 ? 21.434 13.406 -9.696 1.00 92.75 181 THR A C 1
ATOM 1389 O O . THR A 1 181 ? 21.100 13.550 -10.869 1.00 92.75 181 THR A O 1
ATOM 1392 N N . ILE A 1 182 ? 22.459 12.646 -9.326 1.00 95.00 182 ILE A N 1
ATOM 1393 C CA . ILE A 1 182 ? 23.186 11.708 -10.169 1.00 95.00 182 ILE A CA 1
ATOM 1394 C C . ILE A 1 182 ? 23.188 10.372 -9.436 1.00 95.00 182 ILE A C 1
ATOM 1396 O O . ILE A 1 182 ? 23.703 10.272 -8.317 1.00 95.00 182 ILE A O 1
ATOM 1400 N N . GLU A 1 183 ? 22.607 9.359 -10.057 1.00 89.94 183 GLU A N 1
ATOM 1401 C CA . GLU A 1 183 ? 22.451 8.018 -9.503 1.00 89.94 183 GLU A CA 1
ATOM 1402 C C . GLU A 1 183 ? 22.902 6.964 -10.512 1.00 89.94 183 GLU A C 1
ATOM 1404 O O . GLU A 1 183 ? 22.901 7.203 -11.717 1.00 89.94 183 GLU A O 1
ATOM 1409 N N . GLN A 1 184 ? 23.368 5.815 -10.024 1.00 85.25 184 GLN A N 1
ATOM 1410 C CA . GLN A 1 184 ? 23.717 4.701 -10.902 1.00 85.25 184 GLN A CA 1
ATOM 1411 C C . GLN A 1 184 ? 22.428 4.171 -11.524 1.00 85.25 184 GLN A C 1
ATOM 1413 O O . GLN A 1 184 ? 21.419 4.062 -10.823 1.00 85.25 184 GLN A O 1
ATOM 1418 N N . VAL A 1 185 ? 22.457 3.814 -12.808 1.00 79.50 185 VAL A N 1
ATOM 1419 C CA . VAL A 1 185 ? 21.356 3.036 -13.372 1.00 79.50 185 VAL A CA 1
ATOM 1420 C C . VAL A 1 185 ? 21.354 1.692 -12.652 1.00 79.50 185 VAL A C 1
ATOM 1422 O O . VAL A 1 185 ? 22.344 0.966 -12.747 1.00 79.50 185 VAL A O 1
ATOM 1425 N N . PRO A 1 186 ? 20.296 1.359 -11.893 1.00 61.06 186 PRO A N 1
ATOM 1426 C CA . PRO A 1 186 ? 20.274 0.116 -11.145 1.00 61.06 186 PRO A CA 1
ATOM 1427 C C . PRO A 1 186 ? 20.384 -1.063 -12.112 1.00 61.06 186 PRO A C 1
ATOM 1429 O O . PRO A 1 186 ? 19.741 -1.075 -13.168 1.00 61.06 186 PRO A O 1
ATOM 1432 N N . GLU A 1 187 ? 21.184 -2.063 -11.740 1.00 49.34 187 GLU A N 1
ATOM 1433 C CA . GLU A 1 187 ? 21.232 -3.327 -12.466 1.00 49.34 187 GLU A CA 1
ATOM 1434 C C . GLU A 1 187 ? 19.819 -3.925 -12.476 1.00 49.34 187 GLU A C 1
ATOM 1436 O O . GLU A 1 187 ? 19.193 -4.131 -11.431 1.00 49.34 187 GLU A O 1
ATOM 1441 N N . LYS A 1 188 ? 19.272 -4.126 -13.677 1.00 47.75 188 LYS A N 1
ATOM 1442 C CA . LYS A 1 188 ? 17.892 -4.578 -13.861 1.00 47.75 188 LYS A CA 1
ATOM 1443 C C . LYS A 1 188 ? 17.821 -6.066 -13.532 1.00 47.75 188 LYS A C 1
ATOM 1445 O O . LYS A 1 188 ? 18.032 -6.922 -14.384 1.00 47.75 188 LYS A O 1
ATOM 1450 N N . VAL A 1 189 ? 17.549 -6.366 -12.270 1.00 39.91 189 VAL A N 1
ATOM 1451 C CA . VAL A 1 189 ? 17.235 -7.710 -11.776 1.00 39.91 189 VAL A CA 1
ATOM 1452 C C . VAL A 1 189 ? 15.729 -7.915 -11.763 1.00 39.91 189 VAL A C 1
ATOM 1454 O O . VAL A 1 189 ? 14.978 -6.947 -11.663 1.00 39.91 189 VAL A O 1
ATOM 1457 N N . ILE A 1 190 ? 15.269 -9.167 -11.855 1.00 49.81 190 ILE A N 1
ATOM 1458 C CA . ILE A 1 190 ? 13.843 -9.503 -11.736 1.00 49.81 190 ILE A CA 1
ATOM 1459 C C . ILE A 1 190 ? 13.293 -8.791 -10.485 1.00 49.81 190 ILE A C 1
ATOM 1461 O O . ILE A 1 190 ? 13.848 -8.904 -9.394 1.00 49.81 190 ILE A O 1
ATOM 1465 N N . PHE A 1 191 ? 12.248 -7.977 -10.654 1.00 55.97 191 PHE A N 1
ATOM 1466 C CA . PHE A 1 191 ? 11.738 -7.143 -9.562 1.00 55.97 191 PHE A CA 1
ATOM 1467 C C . PHE A 1 191 ? 10.612 -7.818 -8.782 1.00 55.97 191 PHE A C 1
ATOM 1469 O O . PHE A 1 191 ? 10.365 -7.413 -7.655 1.00 55.97 191 PHE A O 1
ATOM 1476 N N . ASN A 1 192 ? 9.957 -8.868 -9.297 1.00 56.31 192 ASN A N 1
ATOM 1477 C CA . ASN A 1 192 ? 8.911 -9.566 -8.536 1.00 56.31 192 ASN A CA 1
ATOM 1478 C C . ASN A 1 192 ? 9.472 -10.239 -7.267 1.00 56.31 192 ASN A C 1
ATOM 1480 O O . ASN A 1 192 ? 8.843 -10.162 -6.216 1.00 56.31 192 ASN A O 1
ATOM 1484 N N . ASN A 1 193 ? 10.660 -10.853 -7.318 1.00 65.25 193 ASN A N 1
ATOM 1485 C CA . ASN A 1 193 ? 11.332 -11.411 -6.133 1.00 65.25 193 ASN A CA 1
ATOM 1486 C C . ASN A 1 193 ? 11.771 -10.314 -5.155 1.00 65.25 193 ASN A C 1
ATOM 1488 O O . ASN A 1 193 ? 11.567 -10.473 -3.958 1.00 65.25 193 ASN A O 1
ATOM 1492 N N . VAL A 1 194 ? 12.283 -9.182 -5.645 1.00 71.12 194 VAL A N 1
ATOM 1493 C CA . VAL A 1 194 ? 12.647 -8.046 -4.780 1.00 71.12 194 VAL A CA 1
ATOM 1494 C C . VAL A 1 194 ? 11.397 -7.419 -4.143 1.00 71.12 194 VAL A C 1
ATOM 1496 O O . VAL A 1 194 ? 11.358 -7.177 -2.939 1.00 71.12 194 VAL A O 1
ATOM 1499 N N . ALA A 1 195 ? 10.335 -7.209 -4.923 1.00 77.81 195 ALA A N 1
ATOM 1500 C CA . ALA A 1 195 ? 9.059 -6.670 -4.461 1.00 77.81 195 ALA A CA 1
ATOM 1501 C C . ALA A 1 195 ? 8.387 -7.588 -3.431 1.00 77.81 195 ALA A C 1
ATOM 1503 O O . ALA A 1 195 ? 7.822 -7.096 -2.455 1.00 77.81 195 ALA A O 1
ATOM 1504 N N . ARG A 1 196 ? 8.493 -8.913 -3.606 1.00 78.44 196 ARG A N 1
ATOM 1505 C CA . ARG A 1 196 ? 8.004 -9.905 -2.640 1.00 78.44 196 ARG A CA 1
ATOM 1506 C C . ARG A 1 196 ? 8.627 -9.699 -1.260 1.00 78.44 196 ARG A C 1
ATOM 1508 O O . ARG A 1 196 ? 7.901 -9.742 -0.269 1.00 78.44 196 ARG A O 1
ATOM 1515 N N . ASP A 1 197 ? 9.926 -9.422 -1.197 1.00 79.12 197 ASP A N 1
ATOM 1516 C CA . ASP A 1 197 ? 10.627 -9.165 0.064 1.00 79.12 197 ASP A CA 1
ATOM 1517 C C . ASP A 1 197 ? 10.277 -7.781 0.632 1.00 79.12 197 ASP A C 1
ATOM 1519 O O . ASP A 1 197 ? 9.923 -7.664 1.807 1.00 79.12 197 ASP A O 1
ATOM 1523 N N . ILE A 1 198 ? 10.259 -6.744 -0.216 1.00 84.44 198 ILE A N 1
ATOM 1524 C CA . ILE A 1 198 ? 9.869 -5.368 0.149 1.00 84.44 198 ILE A CA 1
ATOM 1525 C C . ILE A 1 198 ? 8.463 -5.314 0.769 1.00 84.44 198 ILE A C 1
ATOM 1527 O O . ILE A 1 198 ? 8.230 -4.574 1.730 1.00 84.44 198 ILE A O 1
ATOM 1531 N N . MET A 1 199 ? 7.521 -6.083 0.220 1.00 86.88 199 MET A N 1
ATOM 1532 C CA . MET A 1 199 ? 6.139 -6.173 0.700 1.00 86.88 199 MET A CA 1
ATOM 1533 C C . MET A 1 199 ? 5.959 -7.212 1.812 1.00 86.88 199 MET A C 1
ATOM 1535 O O . MET A 1 199 ? 4.839 -7.410 2.279 1.00 86.88 199 MET A O 1
ATOM 1539 N N . SER A 1 200 ? 7.030 -7.896 2.230 1.00 89.50 200 SER A N 1
ATOM 1540 C CA . SER A 1 200 ? 6.991 -8.992 3.207 1.00 89.50 200 SER A CA 1
ATOM 1541 C C . SER A 1 200 ? 5.961 -10.073 2.846 1.00 89.50 200 SER A C 1
ATOM 1543 O O . SER A 1 200 ? 5.250 -10.594 3.703 1.00 89.50 200 SER A O 1
ATOM 1545 N N . ALA A 1 201 ? 5.864 -10.401 1.555 1.00 85.69 201 ALA A N 1
ATOM 1546 C CA . ALA A 1 201 ? 4.874 -11.322 1.002 1.00 85.69 201 ALA A CA 1
ATOM 1547 C C . ALA A 1 201 ? 5.288 -12.809 1.086 1.00 85.69 201 ALA A C 1
ATOM 1549 O O . ALA A 1 201 ? 4.580 -13.694 0.601 1.00 85.69 201 ALA A O 1
ATOM 1550 N N . ASN A 1 202 ? 6.426 -13.108 1.719 1.00 84.62 202 ASN A N 1
ATOM 1551 C CA . ASN A 1 202 ? 6.805 -14.459 2.136 1.00 84.62 202 ASN A CA 1
ATOM 1552 C C . ASN A 1 202 ? 6.092 -14.819 3.445 1.00 84.62 202 ASN A C 1
ATOM 1554 O O . ASN A 1 202 ? 6.632 -14.618 4.528 1.00 84.62 202 ASN A O 1
ATOM 1558 N N . VAL A 1 203 ? 4.869 -15.341 3.348 1.00 87.81 203 VAL A N 1
ATOM 1559 C CA . VAL A 1 203 ? 4.048 -15.646 4.526 1.00 87.81 203 VAL A CA 1
ATOM 1560 C C . VAL A 1 203 ? 4.205 -17.108 4.933 1.00 87.81 203 VAL A C 1
ATOM 1562 O O . VAL A 1 203 ? 3.803 -18.019 4.204 1.00 87.81 203 VAL A O 1
ATOM 1565 N N . ILE A 1 204 ? 4.760 -17.324 6.125 1.00 87.31 204 ILE A N 1
ATOM 1566 C CA . ILE A 1 204 ? 4.857 -18.632 6.777 1.00 87.31 204 ILE A CA 1
ATOM 1567 C C . ILE A 1 204 ? 4.305 -18.487 8.195 1.00 87.31 204 ILE A C 1
ATOM 1569 O O . ILE A 1 204 ? 4.819 -17.693 8.975 1.00 87.31 204 ILE A O 1
ATOM 1573 N N . LEU A 1 205 ? 3.259 -19.245 8.530 1.00 86.81 205 LEU A N 1
ATOM 1574 C CA . LEU A 1 205 ? 2.653 -19.259 9.866 1.00 86.81 205 LEU A CA 1
ATOM 1575 C C . LEU A 1 205 ? 2.566 -20.706 10.348 1.00 86.81 205 LEU A C 1
ATOM 1577 O O . LEU A 1 205 ? 1.961 -21.529 9.662 1.00 86.81 205 LEU A O 1
ATOM 1581 N N . ASN A 1 206 ? 3.132 -21.011 11.520 1.00 86.00 206 ASN A N 1
ATOM 1582 C CA . ASN A 1 206 ? 3.170 -22.368 12.091 1.00 86.00 206 ASN A CA 1
ATOM 1583 C C . ASN A 1 206 ? 3.647 -23.414 11.062 1.00 86.00 206 ASN A C 1
ATOM 1585 O O . ASN A 1 206 ? 2.916 -24.350 10.736 1.00 86.00 206 ASN A O 1
ATOM 1589 N N . ASP A 1 207 ? 4.818 -23.172 10.463 1.00 87.25 207 ASP A N 1
ATOM 1590 C CA . ASP A 1 207 ? 5.440 -23.998 9.411 1.00 87.25 207 ASP A CA 1
ATOM 1591 C C . ASP A 1 207 ? 4.608 -24.185 8.126 1.00 87.25 207 ASP A C 1
ATOM 1593 O O . ASP A 1 207 ? 4.978 -24.945 7.231 1.00 87.25 207 ASP A O 1
ATOM 1597 N N . THR A 1 208 ? 3.494 -23.462 7.985 1.00 87.69 208 THR A N 1
ATOM 1598 C CA . THR A 1 208 ? 2.631 -23.504 6.802 1.00 87.69 208 THR A CA 1
ATOM 1599 C C . THR A 1 208 ? 2.894 -22.290 5.922 1.00 87.69 208 THR A C 1
ATOM 1601 O O . THR A 1 208 ? 2.724 -21.153 6.363 1.00 87.69 208 THR A O 1
ATOM 1604 N N . SER A 1 209 ? 3.279 -22.522 4.665 1.00 91.12 209 SER A N 1
ATOM 1605 C CA . SER A 1 209 ? 3.451 -21.459 3.670 1.00 91.12 209 SER A CA 1
ATOM 1606 C C . SER A 1 209 ? 2.124 -21.109 2.996 1.00 91.12 209 SER A C 1
ATOM 1608 O O . SER A 1 209 ? 1.416 -21.994 2.513 1.00 91.12 209 SER A O 1
ATOM 1610 N N . TYR A 1 210 ? 1.825 -19.813 2.932 1.00 91.00 210 TYR A N 1
ATOM 1611 C CA . TYR A 1 210 ? 0.646 -19.264 2.266 1.00 91.00 210 TYR A CA 1
ATOM 1612 C C . TYR A 1 210 ? 1.061 -18.590 0.960 1.00 91.00 210 TYR A C 1
ATOM 1614 O O . TYR A 1 210 ? 2.037 -17.842 0.909 1.00 91.00 210 TYR A O 1
ATOM 1622 N N . THR A 1 211 ? 0.332 -18.885 -0.115 1.00 90.50 211 THR A N 1
ATOM 1623 C CA . THR A 1 211 ? 0.710 -18.516 -1.496 1.00 90.50 211 THR A CA 1
ATOM 1624 C C . THR A 1 211 ? -0.469 -18.006 -2.331 1.00 90.50 211 THR A C 1
ATOM 1626 O O . THR A 1 211 ? -0.336 -17.808 -3.534 1.00 90.50 211 THR A O 1
ATOM 1629 N N . GLY A 1 212 ? -1.631 -17.793 -1.707 1.00 93.50 212 GLY A N 1
ATOM 1630 C CA . GLY A 1 212 ? -2.902 -17.522 -2.377 1.00 93.50 212 GLY A CA 1
ATOM 1631 C C . GLY A 1 212 ? -3.617 -18.799 -2.830 1.00 93.50 212 GLY A C 1
ATOM 1632 O O . GLY A 1 212 ? -4.493 -18.747 -3.696 1.00 93.50 212 GLY A O 1
ATOM 1633 N N . LYS A 1 213 ? -3.262 -19.967 -2.277 1.00 92.44 213 LYS A N 1
ATOM 1634 C CA . LYS A 1 213 ? -3.844 -21.252 -2.685 1.00 92.44 213 LYS A CA 1
ATOM 1635 C C . LYS A 1 213 ? -5.352 -21.262 -2.418 1.00 92.44 213 LYS A C 1
ATOM 1637 O O . LYS A 1 213 ? -5.843 -20.779 -1.399 1.00 92.44 213 LYS A O 1
ATOM 1642 N N . GLY A 1 214 ? -6.110 -21.809 -3.367 1.00 93.44 214 GLY A N 1
ATOM 1643 C CA . GLY A 1 214 ? -7.574 -21.870 -3.294 1.00 93.44 214 GLY A CA 1
ATOM 1644 C C . GLY A 1 214 ? -8.280 -20.534 -3.544 1.00 93.44 214 GLY A C 1
ATOM 1645 O O . GLY A 1 214 ? -9.509 -20.505 -3.585 1.00 93.44 214 GLY A O 1
ATOM 1646 N N . GLN A 1 215 ? -7.538 -19.443 -3.751 1.00 96.38 215 GLN A N 1
ATOM 1647 C CA . GLN A 1 215 ? -8.104 -18.165 -4.166 1.00 96.38 215 GLN A CA 1
ATOM 1648 C C . GLN A 1 215 ? -8.195 -18.088 -5.691 1.00 96.38 215 GLN A C 1
ATOM 1650 O O . GLN A 1 215 ? -7.449 -18.741 -6.417 1.00 96.38 215 GLN A O 1
ATOM 1655 N N . THR A 1 216 ? -9.126 -17.281 -6.192 1.00 96.75 216 THR A N 1
ATOM 1656 C CA . THR A 1 216 ? -9.228 -16.942 -7.615 1.00 96.75 216 THR A CA 1
ATOM 1657 C C . THR A 1 216 ? -9.140 -15.431 -7.738 1.00 96.75 216 THR A C 1
ATOM 1659 O O . THR A 1 216 ? -9.930 -14.725 -7.115 1.00 96.75 216 THR A O 1
ATOM 1662 N N . VAL A 1 217 ? -8.188 -14.948 -8.534 1.00 97.38 217 VAL A N 1
ATOM 1663 C CA . VAL A 1 217 ? -8.043 -13.528 -8.866 1.00 97.38 217 VAL A CA 1
ATOM 1664 C C . VAL A 1 217 ? -8.465 -13.348 -10.317 1.00 97.38 217 VAL A C 1
ATOM 1666 O O . VAL A 1 217 ? -7.974 -14.058 -11.191 1.00 97.38 217 VAL A O 1
ATOM 1669 N N . ALA A 1 218 ? -9.394 -12.428 -10.565 1.00 97.62 218 ALA A N 1
ATOM 1670 C CA . ALA A 1 218 ? -9.764 -12.026 -11.914 1.00 97.62 218 ALA A CA 1
ATOM 1671 C C . ALA A 1 218 ? -8.896 -10.835 -12.334 1.00 97.62 218 ALA A C 1
ATOM 1673 O O . ALA A 1 218 ? -8.801 -9.856 -11.595 1.00 97.62 218 ALA A O 1
ATOM 1674 N N . VAL A 1 219 ? -8.282 -10.922 -13.512 1.00 96.44 219 VAL A N 1
ATOM 1675 C CA . VAL A 1 219 ? -7.492 -9.844 -14.115 1.00 96.44 219 VAL A CA 1
ATOM 1676 C C . VAL A 1 219 ? -8.170 -9.456 -15.425 1.00 96.44 219 VAL A C 1
ATOM 1678 O O . VAL A 1 219 ? -8.340 -10.299 -16.301 1.00 96.44 219 VAL A O 1
ATOM 1681 N N . ALA A 1 220 ? -8.597 -8.199 -15.535 1.00 94.19 220 ALA A N 1
ATOM 1682 C CA . ALA A 1 220 ? -9.157 -7.632 -16.757 1.00 94.19 220 ALA A CA 1
ATOM 1683 C C . ALA A 1 220 ? -8.109 -6.709 -17.383 1.00 94.19 220 ALA A C 1
ATOM 1685 O O . ALA A 1 220 ? -7.872 -5.614 -16.880 1.00 94.19 220 ALA A O 1
ATOM 1686 N N . ASP A 1 221 ? -7.461 -7.181 -18.443 1.00 93.69 221 ASP A N 1
ATOM 1687 C CA . ASP A 1 221 ? -6.335 -6.505 -19.086 1.00 93.69 221 ASP A CA 1
ATOM 1688 C C . ASP A 1 221 ? -6.329 -6.813 -20.600 1.00 93.69 221 ASP A C 1
ATOM 1690 O O . ASP A 1 221 ? -7.289 -7.357 -21.143 1.00 93.69 221 ASP A O 1
ATOM 1694 N N . THR A 1 222 ? -5.253 -6.446 -21.286 1.00 88.38 222 THR A N 1
ATOM 1695 C CA . THR A 1 222 ? -5.015 -6.546 -22.735 1.00 88.38 222 THR A CA 1
ATOM 1696 C C . THR A 1 222 ? -5.088 -7.961 -23.318 1.00 88.38 222 THR A C 1
ATOM 1698 O O . THR A 1 222 ? -5.313 -8.101 -24.518 1.00 88.38 222 THR A O 1
ATOM 1701 N N . GLY A 1 223 ? -4.939 -8.993 -22.490 1.00 91.94 223 GLY A N 1
ATOM 1702 C CA . GLY A 1 223 ? -4.982 -10.405 -22.866 1.00 91.94 223 GLY A CA 1
ATOM 1703 C C . GLY A 1 223 ? -4.139 -11.247 -21.908 1.00 91.94 223 GLY A C 1
ATOM 1704 O O . GLY A 1 223 ? -3.629 -10.734 -20.908 1.00 91.94 223 GLY A O 1
ATOM 1705 N N . LEU A 1 224 ? -3.962 -12.532 -22.224 1.00 94.19 224 LEU A N 1
ATOM 1706 C CA . LEU A 1 224 ? -2.993 -13.388 -21.542 1.00 94.19 224 LEU A CA 1
ATOM 1707 C C . LEU A 1 224 ? -2.252 -14.297 -22.528 1.00 94.19 224 LEU A C 1
ATOM 1709 O O . LEU A 1 224 ? -2.809 -15.280 -23.016 1.00 94.19 224 LEU A O 1
ATOM 1713 N N . ASP A 1 225 ? -0.975 -13.995 -22.753 1.00 93.88 225 ASP A N 1
ATOM 1714 C CA . ASP A 1 225 ? -0.032 -14.774 -23.555 1.00 93.88 225 ASP A CA 1
ATOM 1715 C C . ASP A 1 225 ? -0.638 -15.235 -24.901 1.00 93.88 225 ASP A C 1
ATOM 1717 O O . ASP A 1 225 ? -1.152 -14.418 -25.659 1.00 93.88 225 ASP A O 1
ATOM 1721 N N . THR A 1 226 ? -0.642 -16.530 -25.223 1.00 93.56 226 THR A N 1
ATOM 1722 C CA . THR A 1 226 ? -1.195 -17.057 -26.478 1.00 93.56 226 THR A CA 1
ATOM 1723 C C . THR A 1 226 ? -2.724 -17.064 -26.519 1.0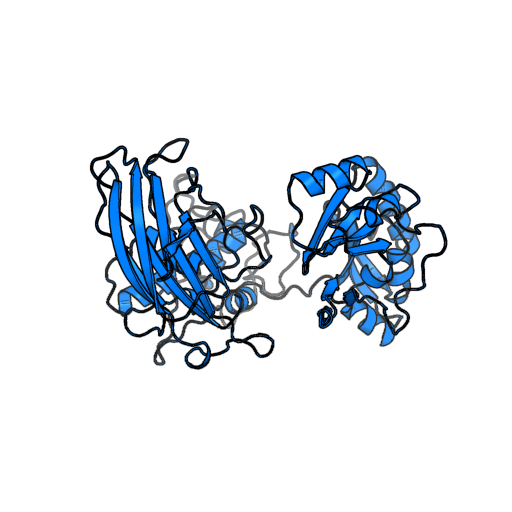0 93.56 226 THR A C 1
ATOM 1725 O O . THR A 1 226 ? -3.300 -17.405 -27.549 1.00 93.56 226 THR A O 1
ATOM 1728 N N . GLY A 1 227 ? -3.405 -16.727 -25.417 1.00 92.25 227 GLY A N 1
ATOM 1729 C CA . GLY A 1 227 ? -4.865 -16.769 -25.315 1.00 92.25 227 GLY A CA 1
ATOM 1730 C C . GLY A 1 227 ? -5.453 -18.181 -25.308 1.00 92.25 227 GLY A C 1
ATOM 1731 O O . GLY A 1 227 ? -6.670 -18.338 -25.373 1.00 92.25 227 GLY A O 1
ATOM 1732 N N . ASN A 1 228 ? -4.610 -19.212 -25.229 1.00 91.75 228 ASN A N 1
ATOM 1733 C CA . ASN A 1 228 ? -5.004 -20.613 -25.207 1.00 91.75 228 ASN A CA 1
ATOM 1734 C C . ASN A 1 228 ? -4.303 -21.318 -24.041 1.00 91.75 228 ASN A C 1
ATOM 1736 O O . ASN A 1 228 ? -3.078 -21.344 -23.973 1.00 91.75 228 ASN A O 1
ATOM 1740 N N . ILE A 1 229 ? -5.090 -21.917 -23.143 1.00 90.62 229 ILE A N 1
ATOM 1741 C CA . ILE A 1 229 ? -4.614 -22.580 -21.919 1.00 90.62 229 ILE A CA 1
ATOM 1742 C C . ILE A 1 229 ? -3.602 -23.703 -22.215 1.00 90.62 229 ILE A C 1
ATOM 1744 O O . ILE A 1 229 ? -2.689 -23.919 -21.416 1.00 90.62 229 ILE A O 1
ATOM 1748 N N . ASP A 1 230 ? -3.722 -24.391 -23.353 1.00 88.19 230 ASP A N 1
ATOM 1749 C CA . ASP A 1 230 ? -2.841 -25.510 -23.712 1.00 88.19 230 ASP A CA 1
ATOM 1750 C C . ASP A 1 230 ? -1.451 -25.050 -24.171 1.00 88.19 230 ASP A C 1
ATOM 1752 O O . ASP A 1 230 ? -0.456 -25.745 -23.949 1.00 88.19 230 ASP A O 1
ATOM 1756 N N . THR A 1 231 ? -1.376 -23.872 -24.795 1.00 90.44 231 THR A N 1
ATOM 1757 C CA . THR A 1 231 ? -0.138 -23.278 -25.324 1.00 90.44 231 THR A CA 1
ATOM 1758 C C . THR A 1 231 ? 0.354 -22.098 -24.493 1.00 90.44 231 THR A C 1
ATOM 1760 O O . THR A 1 231 ? 1.239 -21.369 -24.932 1.00 90.44 231 THR A O 1
ATOM 1763 N N . ILE A 1 232 ? -0.229 -21.896 -23.311 1.00 91.88 232 ILE A N 1
ATOM 1764 C CA . ILE A 1 232 ? 0.039 -20.735 -22.472 1.00 91.88 232 ILE A CA 1
ATOM 1765 C C . ILE A 1 232 ? 1.445 -20.770 -21.872 1.00 91.88 232 ILE A C 1
ATOM 1767 O O . ILE A 1 232 ? 2.008 -21.839 -21.609 1.00 91.88 232 ILE A O 1
ATOM 1771 N N . HIS A 1 233 ? 1.976 -19.587 -21.581 1.00 90.31 233 HIS A N 1
ATOM 1772 C CA . HIS A 1 233 ? 3.256 -19.382 -20.927 1.00 90.31 233 HIS A CA 1
ATOM 1773 C C . HIS A 1 233 ? 3.402 -20.306 -19.699 1.00 90.31 233 HIS A C 1
ATOM 1775 O O . HIS A 1 233 ? 2.491 -20.363 -18.861 1.00 90.31 233 HIS A O 1
ATOM 1781 N N . PRO A 1 234 ? 4.548 -20.998 -19.521 1.00 88.69 234 PRO A N 1
ATOM 1782 C CA . PRO A 1 234 ? 4.732 -21.998 -18.464 1.00 88.69 234 PRO A CA 1
ATOM 1783 C C . PRO A 1 234 ? 4.380 -21.513 -17.050 1.00 88.69 234 PRO A C 1
ATOM 1785 O O . PRO A 1 234 ? 3.839 -22.277 -16.252 1.00 88.69 234 PRO A O 1
ATOM 1788 N N . ALA A 1 235 ? 4.615 -20.229 -16.759 1.00 88.12 235 ALA A N 1
ATOM 1789 C CA . ALA A 1 235 ? 4.253 -19.590 -15.490 1.00 88.12 235 ALA A CA 1
ATOM 1790 C C . ALA A 1 235 ? 2.749 -19.674 -15.138 1.00 88.12 235 ALA A C 1
ATOM 1792 O O . ALA A 1 235 ? 2.405 -19.599 -13.958 1.00 88.12 235 ALA A O 1
ATOM 1793 N N . PHE A 1 236 ? 1.857 -19.848 -16.120 1.00 93.06 236 PHE A N 1
ATOM 1794 C CA . PHE A 1 236 ? 0.401 -19.912 -15.925 1.00 93.06 236 PHE A CA 1
ATOM 1795 C C . PHE A 1 236 ? -0.187 -21.313 -16.126 1.00 93.06 236 PHE A C 1
ATOM 1797 O O . PHE A 1 236 ? -1.386 -21.518 -15.915 1.00 93.06 236 PHE A O 1
ATOM 1804 N N . LYS A 1 237 ? 0.632 -22.301 -16.503 1.00 89.56 237 LYS A N 1
ATOM 1805 C CA . LYS A 1 237 ? 0.157 -23.658 -16.782 1.00 89.56 237 LYS A CA 1
ATOM 1806 C C . LYS A 1 237 ? -0.534 -24.262 -15.555 1.00 89.56 237 LYS A C 1
ATOM 1808 O O . LYS A 1 237 ? 0.040 -24.326 -14.469 1.00 89.56 237 LYS A O 1
ATOM 1813 N N . GLY A 1 238 ? -1.786 -24.693 -15.729 1.00 89.62 238 GLY A N 1
ATOM 1814 C CA . GLY A 1 238 ? -2.620 -25.243 -14.651 1.00 89.62 238 GLY A CA 1
ATOM 1815 C C . GLY A 1 238 ? -3.107 -24.218 -13.617 1.00 89.62 238 GLY A C 1
ATOM 1816 O O . GLY A 1 238 ? -3.617 -24.613 -12.571 1.00 89.62 238 GLY A O 1
ATOM 1817 N N . ARG A 1 239 ? -2.939 -22.914 -13.881 1.00 92.94 239 ARG A N 1
ATOM 1818 C CA . ARG A 1 239 ? -3.317 -21.812 -12.975 1.00 92.94 239 ARG A CA 1
ATOM 1819 C C . ARG A 1 239 ? -4.397 -20.893 -13.552 1.00 92.94 239 ARG A C 1
ATOM 1821 O O . ARG A 1 239 ? -4.867 -20.004 -12.849 1.00 92.94 239 ARG A O 1
ATOM 1828 N N . VAL A 1 240 ? -4.803 -21.110 -14.802 1.00 95.12 240 VAL A N 1
ATOM 1829 C CA . VAL A 1 240 ? -5.871 -20.351 -15.466 1.00 95.12 240 VAL A CA 1
ATOM 1830 C C . VAL A 1 240 ? -7.188 -21.099 -15.330 1.00 95.12 240 VAL A C 1
ATOM 1832 O O . VAL A 1 240 ? -7.293 -22.256 -15.730 1.00 95.12 240 VAL A O 1
ATOM 1835 N N . LYS A 1 241 ? -8.188 -20.433 -14.744 1.00 94.50 241 LYS A N 1
ATOM 1836 C CA . LYS A 1 241 ? -9.534 -20.993 -14.576 1.00 94.50 241 LYS A CA 1
ATOM 1837 C C . LYS A 1 241 ? -10.422 -20.749 -15.792 1.00 94.50 241 LYS A C 1
ATOM 1839 O O . LYS A 1 241 ? -11.192 -21.632 -16.147 1.00 94.50 241 LYS A O 1
ATOM 1844 N N . ASP A 1 242 ? -10.338 -19.558 -16.376 1.00 94.62 242 ASP A N 1
ATOM 1845 C CA . ASP A 1 242 ? -11.139 -19.150 -17.528 1.00 94.62 242 ASP A CA 1
ATOM 1846 C C . ASP A 1 242 ? -10.445 -18.003 -18.283 1.00 94.62 242 ASP A C 1
ATOM 1848 O O . ASP A 1 242 ? -9.678 -17.247 -17.677 1.00 94.62 242 ASP A O 1
ATOM 1852 N N . LEU A 1 243 ? -10.727 -17.874 -19.581 1.00 94.62 243 LEU A N 1
ATOM 1853 C CA . LEU A 1 243 ? -10.291 -16.777 -20.450 1.00 94.62 243 LEU A CA 1
ATOM 1854 C C . LEU A 1 243 ? -11.528 -16.186 -21.128 1.00 94.62 243 LEU A C 1
ATOM 1856 O O . LEU A 1 243 ? -12.175 -16.845 -21.939 1.00 94.62 243 LEU A O 1
ATOM 1860 N N . ILE A 1 244 ? -11.868 -14.944 -20.776 1.00 93.81 244 ILE A N 1
ATOM 1861 C CA . ILE A 1 244 ? -13.114 -14.305 -21.212 1.00 93.81 244 ILE A CA 1
ATOM 1862 C C . ILE A 1 244 ? -12.785 -13.140 -22.161 1.00 93.81 244 ILE A C 1
ATOM 1864 O O . ILE A 1 244 ? -12.412 -12.059 -21.695 1.00 93.81 244 ILE A O 1
ATOM 1868 N N . PRO A 1 245 ? -12.937 -13.319 -23.486 1.00 90.88 245 PRO A N 1
ATOM 1869 C CA . PRO A 1 245 ? -12.642 -12.278 -24.464 1.00 90.88 245 PRO A CA 1
ATOM 1870 C C . PRO A 1 245 ? -13.755 -11.220 -24.509 1.00 90.88 245 PRO A C 1
ATOM 1872 O O . PRO A 1 245 ? -14.767 -11.397 -25.188 1.00 90.88 245 PRO A O 1
ATOM 1875 N N . LEU A 1 246 ? -13.574 -10.107 -23.788 1.00 88.00 246 LEU A N 1
ATOM 1876 C CA . LEU A 1 246 ? -14.533 -8.989 -23.775 1.00 88.00 246 LEU A CA 1
ATOM 1877 C C . LEU A 1 246 ? -14.237 -7.915 -24.832 1.00 88.00 246 LEU A C 1
ATOM 1879 O O . LEU A 1 246 ? -15.168 -7.332 -25.381 1.00 88.00 246 LEU A O 1
ATOM 1883 N N . GLY A 1 247 ? -12.958 -7.642 -25.110 1.00 79.88 247 GLY A N 1
ATOM 1884 C CA . GLY A 1 247 ? -12.549 -6.589 -26.047 1.00 79.88 247 GLY A CA 1
ATOM 1885 C C . GLY A 1 247 ? -12.705 -6.994 -27.513 1.00 79.88 247 GLY A C 1
ATOM 1886 O O . GLY A 1 247 ? -13.242 -6.235 -28.317 1.00 79.88 247 GLY A O 1
ATOM 1887 N N . TRP A 1 248 ? -12.281 -8.213 -27.855 1.00 81.62 248 TRP A N 1
ATOM 1888 C CA . TRP A 1 248 ? -12.434 -8.778 -29.192 1.00 81.62 248 TRP A CA 1
ATOM 1889 C C . TRP A 1 248 ? -12.936 -10.215 -29.082 1.00 81.62 248 TRP A C 1
ATOM 1891 O O . TRP A 1 248 ? -12.249 -11.088 -28.564 1.00 81.62 248 TRP A O 1
ATOM 1901 N N . SER A 1 249 ? -14.167 -10.452 -29.541 1.00 85.88 249 SER A N 1
ATOM 1902 C CA . SER A 1 249 ? -14.830 -11.755 -29.432 1.00 85.88 249 SER A CA 1
ATOM 1903 C C . SER A 1 249 ? -13.965 -12.888 -29.995 1.00 85.88 249 SER A C 1
ATOM 1905 O O . SER A 1 249 ? -13.536 -12.825 -31.143 1.00 85.88 249 SER A O 1
ATOM 1907 N N . GLY A 1 250 ? -13.723 -13.916 -29.177 1.00 85.00 250 GLY A N 1
ATOM 1908 C CA . GLY A 1 250 ? -12.901 -15.076 -29.536 1.00 85.00 250 GLY A CA 1
ATOM 1909 C C . GLY A 1 250 ? -11.388 -14.883 -29.378 1.00 85.00 250 GLY A C 1
ATOM 1910 O O . GLY A 1 250 ? -10.653 -15.840 -29.599 1.00 85.00 250 GLY A O 1
ATOM 1911 N N . HIS A 1 251 ? -10.931 -13.697 -28.967 1.00 87.75 251 HIS A N 1
ATOM 1912 C CA . HIS A 1 251 ? -9.514 -13.352 -28.854 1.00 87.75 251 HIS A CA 1
ATOM 1913 C C . HIS A 1 251 ? -9.146 -12.995 -27.412 1.00 87.75 251 HIS A C 1
ATOM 1915 O O . HIS A 1 251 ? -9.595 -11.987 -26.865 1.00 87.75 251 HIS A O 1
ATOM 1921 N N . SER A 1 252 ? -8.354 -13.856 -26.778 1.00 93.12 252 SER A N 1
ATOM 1922 C CA . SER A 1 252 ? -7.809 -13.655 -25.424 1.00 93.12 252 SER A CA 1
ATOM 1923 C C . SER A 1 252 ? -6.283 -13.590 -25.416 1.00 93.12 252 SER A C 1
ATOM 1925 O O . SER A 1 252 ? -5.684 -13.503 -24.346 1.00 93.12 252 SER A O 1
ATOM 1927 N N . GLU A 1 253 ? -5.652 -13.651 -26.591 1.00 92.62 253 GLU A N 1
ATOM 1928 C CA . GLU A 1 253 ? -4.209 -13.527 -26.728 1.00 92.62 253 GLU A CA 1
ATOM 1929 C C . GLU A 1 253 ? -3.731 -12.115 -26.388 1.00 92.62 253 GLU A C 1
ATOM 1931 O O . GLU A 1 253 ? -4.386 -11.120 -26.702 1.00 92.62 253 GLU A O 1
ATOM 1936 N N . ASP A 1 254 ? -2.561 -12.027 -25.770 1.00 90.62 254 ASP A N 1
ATOM 1937 C CA . ASP A 1 254 ? -1.915 -10.770 -25.437 1.00 90.62 254 ASP A CA 1
ATOM 1938 C C . ASP A 1 254 ? -0.866 -10.407 -26.489 1.00 90.62 254 ASP A C 1
ATOM 1940 O O . ASP A 1 254 ? 0.264 -10.894 -26.481 1.00 90.62 254 ASP A O 1
ATOM 1944 N N . LYS A 1 255 ? -1.239 -9.513 -27.405 1.00 84.25 255 LYS A N 1
ATOM 1945 C CA . LYS A 1 255 ? -0.325 -8.981 -28.431 1.00 84.25 255 LYS A CA 1
ATOM 1946 C C . LYS A 1 255 ? 0.526 -7.812 -27.928 1.00 84.25 255 LYS A C 1
ATOM 1948 O O . LYS A 1 255 ? 1.378 -7.334 -28.670 1.00 84.25 255 LYS A O 1
ATOM 1953 N N . ILE A 1 256 ? 0.264 -7.326 -26.712 1.00 80.31 256 ILE A N 1
ATOM 1954 C CA . ILE A 1 256 ? 0.916 -6.151 -26.119 1.00 80.31 256 ILE A CA 1
ATOM 1955 C C . ILE A 1 256 ? 1.933 -6.586 -25.055 1.00 80.31 256 ILE A C 1
ATOM 1957 O O . ILE A 1 256 ? 2.998 -5.993 -24.935 1.00 80.31 256 ILE A O 1
ATOM 1961 N N . GLY A 1 257 ? 1.621 -7.628 -24.287 1.00 81.69 257 GLY A N 1
ATOM 1962 C CA . GLY A 1 257 ? 2.434 -8.164 -23.193 1.00 81.69 257 GLY A CA 1
ATOM 1963 C C . GLY A 1 257 ? 2.093 -7.579 -21.818 1.00 81.69 257 GLY A C 1
ATOM 1964 O O . GLY A 1 257 ? 2.541 -8.113 -20.800 1.00 81.69 257 GLY A O 1
ATOM 1965 N N . HIS A 1 258 ? 1.294 -6.506 -21.759 1.00 82.88 258 HIS A N 1
ATOM 1966 C CA . HIS A 1 258 ? 0.937 -5.841 -20.504 1.00 82.88 258 HIS A CA 1
ATOM 1967 C C . HIS A 1 258 ? 0.119 -6.767 -19.593 1.00 82.88 258 HIS A C 1
ATOM 1969 O O . HIS A 1 258 ? 0.488 -6.966 -18.436 1.00 82.88 258 HIS A O 1
ATOM 1975 N N . GLY A 1 259 ? -0.934 -7.402 -20.112 1.00 88.06 259 GLY A N 1
ATOM 1976 C CA . GLY A 1 259 ? -1.813 -8.272 -19.329 1.00 88.06 259 GLY A CA 1
ATOM 1977 C C . GLY A 1 259 ? -1.112 -9.535 -18.851 1.00 88.06 259 GLY A C 1
ATOM 1978 O O . GLY A 1 259 ? -1.287 -9.958 -17.705 1.00 88.06 259 GLY A O 1
ATOM 1979 N N . THR A 1 260 ? -0.223 -10.075 -19.680 1.00 92.38 260 THR A N 1
ATOM 1980 C CA . THR A 1 260 ? 0.648 -11.202 -19.337 1.00 92.38 260 THR A CA 1
ATOM 1981 C C . THR A 1 260 ? 1.594 -10.842 -18.198 1.00 92.38 260 THR A C 1
ATOM 1983 O O . THR A 1 260 ? 1.692 -11.587 -17.220 1.00 92.38 260 THR A O 1
ATOM 1986 N N . HIS A 1 261 ? 2.240 -9.675 -18.266 1.00 89.00 261 HIS A N 1
ATOM 1987 C CA . HIS A 1 261 ? 3.112 -9.193 -17.197 1.00 89.00 261 HIS A CA 1
ATOM 1988 C C . HIS A 1 261 ? 2.328 -8.942 -15.897 1.00 89.00 261 HIS A C 1
ATOM 1990 O O . HIS A 1 261 ? 2.764 -9.357 -14.821 1.00 89.00 261 HIS A O 1
ATOM 1996 N N . VAL A 1 262 ? 1.152 -8.309 -15.982 1.00 89.06 262 VAL A N 1
ATOM 1997 C CA . VAL A 1 262 ? 0.257 -8.072 -14.836 1.00 89.06 262 VAL A CA 1
ATOM 1998 C C . VAL A 1 262 ? -0.133 -9.395 -14.174 1.00 89.06 262 VAL A C 1
ATOM 2000 O O . VAL A 1 262 ? 0.073 -9.554 -12.970 1.00 89.06 262 VAL A O 1
ATOM 2003 N N . CYS A 1 263 ? -0.610 -10.382 -14.939 1.00 94.38 263 CYS A N 1
ATOM 2004 C CA . CYS A 1 263 ? -0.935 -11.715 -14.418 1.00 94.38 263 CYS A CA 1
ATOM 2005 C C . CYS A 1 263 ? 0.285 -12.401 -13.784 1.00 94.38 263 CYS A C 1
ATOM 2007 O O . CYS A 1 263 ? 0.158 -13.064 -12.748 1.00 94.38 263 CYS A O 1
ATOM 2009 N N . GLY A 1 264 ? 1.472 -12.214 -14.371 1.00 91.62 264 GLY A N 1
ATOM 2010 C CA . GLY A 1 264 ? 2.740 -12.710 -13.840 1.00 91.62 264 GLY A CA 1
ATOM 2011 C C . GLY A 1 264 ? 3.027 -12.192 -12.431 1.00 91.62 264 GLY A C 1
ATOM 2012 O O . GLY A 1 264 ? 3.370 -12.981 -11.552 1.00 91.62 264 GLY A O 1
ATOM 2013 N N . SER A 1 265 ? 2.812 -10.897 -12.186 1.00 90.94 265 SER A N 1
ATOM 2014 C CA . SER A 1 265 ? 2.973 -10.285 -10.858 1.00 90.94 265 SER A CA 1
ATOM 2015 C C . SER A 1 265 ? 1.882 -10.675 -9.852 1.00 90.94 265 SER A C 1
ATOM 2017 O O . SER A 1 265 ? 2.143 -10.634 -8.653 1.00 90.94 265 SER A O 1
ATOM 2019 N N . VAL A 1 266 ? 0.685 -11.083 -10.298 1.00 93.50 266 VAL A N 1
ATOM 2020 C CA . VAL A 1 266 ? -0.361 -11.605 -9.395 1.00 93.50 266 VAL A CA 1
ATOM 2021 C C . VAL A 1 266 ? -0.023 -13.015 -8.902 1.00 93.50 266 VAL A C 1
ATOM 2023 O O . VAL A 1 266 ? -0.121 -13.283 -7.705 1.00 93.50 266 VAL A O 1
ATOM 2026 N N . LEU A 1 267 ? 0.288 -13.941 -9.822 1.00 91.31 267 LEU A N 1
ATOM 2027 C CA . LEU A 1 267 ? 0.268 -15.386 -9.530 1.00 91.31 267 LEU A CA 1
ATOM 2028 C C . LEU A 1 267 ? 1.235 -16.251 -10.358 1.00 91.31 267 LEU A C 1
ATOM 2030 O O . LEU A 1 267 ? 1.116 -17.485 -10.337 1.00 91.31 267 LEU A O 1
ATOM 2034 N N . GLY A 1 268 ? 2.161 -15.633 -11.097 1.00 87.50 268 GLY A N 1
ATOM 2035 C CA . GLY A 1 268 ? 3.112 -16.340 -11.952 1.00 87.50 268 GLY A CA 1
ATOM 2036 C C . GLY A 1 268 ? 3.888 -17.410 -11.180 1.00 87.50 268 GLY A C 1
ATOM 2037 O O . GLY A 1 268 ? 4.497 -17.141 -10.145 1.00 87.50 268 GLY A O 1
ATOM 2038 N N . GLY A 1 269 ? 3.840 -18.651 -11.664 1.00 80.56 269 GLY A N 1
ATOM 2039 C CA . GLY A 1 269 ? 4.633 -19.746 -11.120 1.00 80.56 269 GLY A CA 1
ATOM 2040 C C . GLY A 1 269 ? 6.115 -19.604 -11.462 1.00 80.56 269 GLY A C 1
ATOM 2041 O O . GLY A 1 269 ? 6.480 -18.999 -12.470 1.00 80.56 269 GLY A O 1
ATOM 2042 N N . GLN A 1 270 ? 6.973 -20.210 -10.639 1.00 73.00 270 GLN A N 1
ATOM 2043 C CA . GLN A 1 270 ? 8.384 -20.361 -10.978 1.00 73.00 270 GLN A CA 1
ATOM 2044 C C . GLN A 1 270 ? 8.517 -21.237 -12.227 1.00 73.00 270 GLN A C 1
ATOM 2046 O O . GLN A 1 270 ? 7.953 -22.332 -12.281 1.00 73.00 270 GLN A O 1
ATOM 2051 N N . VAL A 1 271 ? 9.281 -20.766 -13.209 1.00 69.25 271 VAL A N 1
ATOM 2052 C CA . VAL A 1 271 ? 9.642 -21.541 -14.396 1.00 69.25 271 VAL A CA 1
ATOM 2053 C C . VAL A 1 271 ? 11.065 -22.062 -14.202 1.00 69.25 271 VAL A C 1
ATOM 2055 O O . VAL A 1 271 ? 11.969 -21.293 -13.887 1.00 69.25 271 VAL A O 1
ATOM 2058 N N . THR A 1 272 ? 11.276 -23.374 -14.323 1.00 55.22 272 THR A N 1
ATOM 2059 C CA . THR A 1 272 ? 12.604 -23.997 -14.229 1.00 55.22 272 THR A CA 1
ATOM 2060 C C . THR A 1 272 ? 12.970 -24.679 -15.547 1.00 55.22 272 THR A C 1
ATOM 2062 O O . THR A 1 272 ? 12.154 -25.386 -16.131 1.00 55.22 272 THR A O 1
ATOM 2065 N N . GLY A 1 273 ? 14.221 -24.505 -15.992 1.00 48.16 273 GLY A N 1
ATOM 2066 C CA . GLY A 1 273 ? 14.883 -25.458 -16.888 1.00 48.16 273 GLY A CA 1
ATOM 2067 C C . GLY A 1 273 ? 14.834 -25.256 -18.408 1.00 48.16 273 GLY A C 1
ATOM 2068 O O . GLY A 1 273 ? 14.987 -26.270 -19.080 1.00 48.16 273 GLY A O 1
ATOM 2069 N N . HIS A 1 274 ? 14.693 -24.050 -18.987 1.00 47.41 274 HIS A N 1
ATOM 2070 C CA . HIS A 1 274 ? 14.713 -23.918 -20.461 1.00 47.41 274 HIS A CA 1
ATOM 2071 C C . HIS A 1 274 ? 15.381 -22.666 -21.065 1.00 47.41 274 HIS A C 1
ATOM 2073 O O . HIS A 1 274 ? 15.232 -21.555 -20.565 1.00 47.41 274 HIS A O 1
ATOM 2079 N N . ASP A 1 275 ? 16.057 -22.919 -22.199 1.00 36.72 275 ASP A N 1
ATOM 2080 C CA . ASP A 1 275 ? 16.396 -22.033 -23.325 1.00 36.72 275 ASP A CA 1
ATOM 2081 C C . ASP A 1 275 ? 15.128 -21.532 -24.064 1.00 36.72 275 ASP A C 1
ATOM 2083 O O . ASP A 1 275 ? 14.254 -22.350 -24.333 1.00 36.72 275 ASP A O 1
ATOM 2087 N N . LYS A 1 276 ? 15.105 -20.238 -24.462 1.00 35.47 276 LYS A N 1
ATOM 2088 C CA . LYS A 1 276 ? 14.433 -19.607 -25.646 1.00 35.47 276 LYS A CA 1
ATOM 2089 C C . LYS A 1 276 ? 12.962 -20.010 -25.937 1.00 35.47 276 LYS A C 1
ATOM 2091 O O . LYS A 1 276 ? 12.692 -21.159 -26.236 1.00 35.47 276 LYS A O 1
ATOM 2096 N N . THR A 1 277 ? 11.928 -19.165 -26.014 1.00 33.50 277 THR A N 1
ATOM 2097 C CA . THR A 1 277 ? 11.735 -17.742 -26.363 1.00 33.50 277 THR A CA 1
ATOM 2098 C C . THR A 1 277 ? 10.287 -17.346 -26.010 1.00 33.50 277 THR A C 1
ATOM 2100 O O . THR A 1 277 ? 9.382 -18.084 -26.397 1.00 33.50 277 THR A O 1
ATOM 2103 N N . LEU A 1 278 ? 10.042 -16.168 -25.428 1.00 35.53 278 LEU A N 1
ATOM 2104 C CA . LEU A 1 278 ? 8.752 -15.461 -25.462 1.00 35.53 278 LEU A CA 1
ATOM 2105 C C . LEU A 1 278 ? 8.978 -13.943 -25.549 1.00 35.53 278 LEU A C 1
ATOM 2107 O O . LEU A 1 278 ? 9.114 -13.208 -24.577 1.00 35.53 278 LEU A O 1
ATOM 2111 N N . GLN A 1 279 ? 9.041 -13.463 -26.786 1.00 33.41 279 GLN A N 1
ATOM 2112 C CA . GLN A 1 279 ? 9.246 -12.057 -27.096 1.00 33.41 279 GLN A CA 1
ATOM 2113 C C . GLN A 1 279 ? 7.941 -11.274 -26.867 1.00 33.41 279 GLN A C 1
ATOM 2115 O O . GLN A 1 279 ? 7.155 -11.076 -27.789 1.00 33.41 279 GLN A O 1
ATOM 2120 N N . GLY A 1 280 ? 7.700 -10.856 -25.623 1.00 36.38 280 GLY A N 1
ATOM 2121 C CA . GLY A 1 280 ? 6.743 -9.802 -25.282 1.00 36.38 280 GLY A CA 1
ATOM 2122 C C . GLY A 1 280 ? 7.455 -8.449 -25.297 1.00 36.38 280 GLY A C 1
ATOM 2123 O O . GLY A 1 280 ? 8.263 -8.164 -24.412 1.00 36.38 280 GLY A O 1
ATOM 2124 N N . ALA A 1 281 ? 7.202 -7.641 -26.326 1.00 37.44 281 ALA A N 1
ATOM 2125 C CA . ALA A 1 281 ? 7.872 -6.362 -26.543 1.00 37.44 281 ALA A CA 1
ATOM 2126 C C . ALA A 1 281 ? 7.297 -5.263 -25.634 1.00 37.44 281 ALA A C 1
ATOM 2128 O O . ALA A 1 281 ? 6.378 -4.537 -26.006 1.00 37.44 281 ALA A O 1
ATOM 2129 N N . LEU A 1 282 ? 7.894 -5.101 -24.455 1.00 41.34 282 LEU A N 1
ATOM 2130 C CA . LEU A 1 282 ? 7.941 -3.810 -23.767 1.00 41.34 282 LEU A CA 1
ATOM 2131 C C . LEU A 1 282 ? 9.390 -3.314 -23.810 1.00 41.34 282 LEU A C 1
ATOM 2133 O O . LEU A 1 282 ? 10.090 -3.266 -22.804 1.00 41.34 282 LEU A O 1
ATOM 2137 N N . ASP A 1 283 ? 9.847 -2.946 -25.011 1.00 42.38 283 ASP A N 1
ATOM 2138 C CA . ASP A 1 283 ? 11.221 -2.477 -25.267 1.00 42.38 283 ASP A CA 1
ATOM 2139 C C . ASP A 1 283 ? 11.572 -1.181 -24.504 1.00 42.38 283 ASP A C 1
ATOM 2141 O O . ASP A 1 283 ? 12.741 -0.817 -24.396 1.00 42.38 283 ASP A O 1
ATOM 2145 N N . ALA A 1 284 ? 10.577 -0.503 -23.917 1.00 44.69 284 ALA A N 1
ATOM 2146 C CA . ALA A 1 284 ? 10.743 0.743 -23.169 1.00 44.69 284 ALA A CA 1
ATOM 2147 C C . ALA A 1 284 ? 11.611 0.603 -21.904 1.00 44.69 284 ALA A C 1
ATOM 2149 O O . ALA A 1 284 ? 12.218 1.580 -21.472 1.00 44.69 284 ALA A O 1
ATOM 2150 N N . TYR A 1 285 ? 11.699 -0.596 -21.314 1.00 49.62 285 TYR A N 1
ATOM 2151 C CA . TYR A 1 285 ? 12.459 -0.825 -20.076 1.00 49.62 285 TYR A CA 1
ATOM 2152 C C . TYR A 1 285 ? 13.721 -1.679 -20.279 1.00 49.62 285 TYR A C 1
ATOM 2154 O O . TYR A 1 285 ? 14.446 -1.935 -19.314 1.00 49.62 285 TYR A O 1
ATOM 2162 N N . GLY A 1 286 ? 14.059 -2.008 -21.532 1.00 49.56 286 GLY A N 1
ATOM 2163 C CA . GLY A 1 286 ? 15.249 -2.767 -21.934 1.00 49.56 286 GLY A CA 1
ATOM 2164 C C . GLY A 1 286 ? 15.059 -4.295 -21.942 1.00 49.56 286 GLY A C 1
ATOM 2165 O O . GLY A 1 286 ? 14.099 -4.803 -21.363 1.00 49.56 286 GLY A O 1
ATOM 2166 N N . PRO A 1 287 ? 15.968 -5.044 -22.597 1.00 54.66 287 PRO A N 1
ATOM 2167 C CA . PRO A 1 287 ? 15.835 -6.490 -22.765 1.00 54.66 287 PRO A CA 1
ATOM 2168 C C . PRO A 1 287 ? 16.106 -7.257 -21.461 1.00 54.66 287 PRO A C 1
ATOM 2170 O O . PRO A 1 287 ? 17.045 -6.949 -20.727 1.00 54.66 287 PRO A O 1
ATOM 2173 N N . SER A 1 288 ? 15.314 -8.299 -21.202 1.00 62.59 288 SER A N 1
ATOM 2174 C CA . SER A 1 288 ? 15.611 -9.317 -20.186 1.00 62.59 288 SER A CA 1
ATOM 2175 C C . SER A 1 288 ? 16.578 -10.367 -20.754 1.00 62.59 288 SER A C 1
ATOM 2177 O O . SER A 1 288 ? 16.424 -10.761 -21.914 1.00 62.59 288 SER A O 1
ATOM 2179 N N . PRO A 1 289 ? 17.554 -10.865 -19.969 1.00 61.28 289 PRO A N 1
ATOM 2180 C CA . PRO A 1 289 ? 18.405 -11.981 -20.386 1.00 61.28 289 PRO A CA 1
ATOM 2181 C C . PRO A 1 289 ? 17.641 -13.314 -20.454 1.00 61.28 289 PRO A C 1
ATOM 2183 O O . PRO A 1 289 ? 18.079 -14.233 -21.144 1.00 61.28 289 PRO A O 1
ATOM 2186 N N . ASP A 1 290 ? 16.506 -13.419 -19.756 1.00 69.56 290 ASP A N 1
ATOM 2187 C CA . ASP A 1 290 ? 15.585 -14.550 -19.844 1.00 69.56 290 ASP A CA 1
ATOM 2188 C C . ASP A 1 290 ? 14.428 -14.177 -20.780 1.00 69.56 290 ASP A C 1
ATOM 2190 O O . ASP A 1 290 ? 13.684 -13.239 -20.477 1.00 69.56 290 ASP A O 1
ATOM 2194 N N . PRO A 1 291 ? 14.242 -14.888 -21.902 1.00 72.19 291 PRO A N 1
ATOM 2195 C CA . PRO A 1 291 ? 13.220 -14.546 -22.870 1.00 72.19 291 PRO A CA 1
ATOM 2196 C C . PRO A 1 291 ? 11.805 -14.921 -22.416 1.00 72.19 291 PRO A C 1
ATOM 2198 O O . PRO A 1 291 ? 10.891 -14.736 -23.198 1.00 72.19 291 PRO A O 1
ATOM 2201 N N . LEU A 1 292 ? 11.599 -15.484 -21.224 1.00 76.19 292 LEU A N 1
ATOM 2202 C CA . LEU A 1 292 ? 10.276 -15.707 -20.627 1.00 76.19 292 LEU A CA 1
ATOM 2203 C C . LEU A 1 292 ? 9.832 -14.554 -19.714 1.00 76.19 292 LEU A C 1
ATOM 2205 O O . LEU A 1 292 ? 8.703 -14.530 -19.225 1.00 76.19 292 LEU A O 1
ATOM 2209 N N . TYR A 1 293 ? 10.717 -13.594 -19.460 1.00 74.62 293 TYR A N 1
ATOM 2210 C CA . TYR A 1 293 ? 10.444 -12.458 -18.593 1.00 74.62 293 TYR A CA 1
ATOM 2211 C C . TYR A 1 293 ? 10.787 -11.160 -19.312 1.00 74.62 293 TYR A C 1
ATOM 2213 O O . TYR A 1 293 ? 11.628 -11.118 -20.203 1.00 74.62 293 TYR A O 1
ATOM 2221 N N . THR A 1 294 ? 10.129 -10.078 -18.922 1.00 75.19 294 THR A N 1
ATOM 2222 C CA . THR A 1 294 ? 10.455 -8.729 -19.384 1.00 75.19 294 THR A CA 1
ATOM 2223 C C . THR A 1 294 ? 10.268 -7.750 -18.236 1.00 75.19 294 THR A C 1
ATOM 2225 O O . THR A 1 294 ? 9.598 -8.071 -17.252 1.00 75.19 294 THR A O 1
ATOM 2228 N N . PHE A 1 295 ? 10.881 -6.575 -18.339 1.00 72.44 295 PHE A N 1
ATOM 2229 C CA . PHE A 1 295 ? 10.743 -5.520 -17.344 1.00 72.44 295 PHE A CA 1
ATOM 2230 C C . PHE A 1 295 ? 9.611 -4.571 -17.722 1.00 72.44 295 PHE A C 1
ATOM 2232 O O . PHE A 1 295 ? 9.459 -4.186 -18.878 1.00 72.44 295 PHE A O 1
ATOM 2239 N N . SER A 1 296 ? 8.846 -4.147 -16.722 1.00 71.81 296 SER A N 1
ATOM 2240 C CA . SER A 1 296 ? 7.867 -3.073 -16.855 1.00 71.81 296 SER A CA 1
ATOM 2241 C C . SER A 1 296 ? 7.811 -2.254 -15.569 1.00 71.81 296 SER A C 1
ATOM 2243 O O . SER A 1 296 ? 8.181 -2.737 -14.497 1.00 71.81 296 SER A O 1
ATOM 2245 N N . SER A 1 297 ? 7.351 -1.008 -15.652 1.00 72.12 297 SER A N 1
ATOM 2246 C CA . SER A 1 297 ? 7.103 -0.173 -14.474 1.00 72.12 297 SER A CA 1
ATOM 2247 C C . SER A 1 297 ? 5.809 0.628 -14.618 1.00 72.12 297 SER A C 1
ATOM 2249 O O . SER A 1 297 ? 5.256 0.749 -15.708 1.00 72.12 297 SER A O 1
ATOM 2251 N N . GLY A 1 298 ? 5.300 1.139 -13.497 1.00 70.25 298 GLY A N 1
ATOM 2252 C CA . GLY A 1 298 ? 4.045 1.888 -13.429 1.00 70.25 298 GLY A CA 1
ATOM 2253 C C . GLY A 1 298 ? 3.094 1.362 -12.354 1.00 70.25 298 GLY A C 1
ATOM 2254 O O . GLY A 1 298 ? 3.304 0.299 -11.762 1.00 70.25 298 GLY A O 1
ATOM 2255 N N . THR A 1 299 ? 2.009 2.095 -12.104 1.00 74.44 299 THR A N 1
ATOM 2256 C CA . THR A 1 299 ? 0.948 1.673 -11.168 1.00 74.44 299 THR A CA 1
ATOM 2257 C C . THR A 1 299 ? 0.276 0.369 -11.609 1.00 74.44 299 THR A C 1
ATOM 2259 O O . THR A 1 299 ? -0.178 -0.402 -10.760 1.00 74.44 299 THR A O 1
ATOM 2262 N N . SER A 1 300 ? 0.311 0.060 -12.909 1.00 78.81 300 SER A N 1
ATOM 2263 C CA . SER A 1 300 ? -0.070 -1.238 -13.471 1.00 78.81 300 SER A CA 1
ATOM 2264 C C . SER A 1 300 ? 0.772 -2.411 -12.971 1.00 78.81 300 SER A C 1
ATOM 2266 O O . SER A 1 300 ? 0.283 -3.530 -12.989 1.00 78.81 300 SER A O 1
ATOM 2268 N N . MET A 1 301 ? 2.004 -2.193 -12.499 1.00 86.56 301 MET A N 1
ATOM 2269 C CA . MET A 1 301 ? 2.838 -3.243 -11.894 1.00 86.56 301 MET A CA 1
ATOM 2270 C C . MET A 1 301 ? 2.671 -3.281 -10.370 1.00 86.56 301 MET A C 1
ATOM 2272 O O . MET A 1 301 ? 2.728 -4.352 -9.774 1.00 86.56 301 MET A O 1
ATOM 2276 N N . ALA A 1 302 ? 2.379 -2.146 -9.727 1.00 85.00 302 ALA A N 1
ATOM 2277 C CA . ALA A 1 302 ? 2.082 -2.105 -8.292 1.00 85.00 302 ALA A CA 1
ATOM 2278 C C . ALA 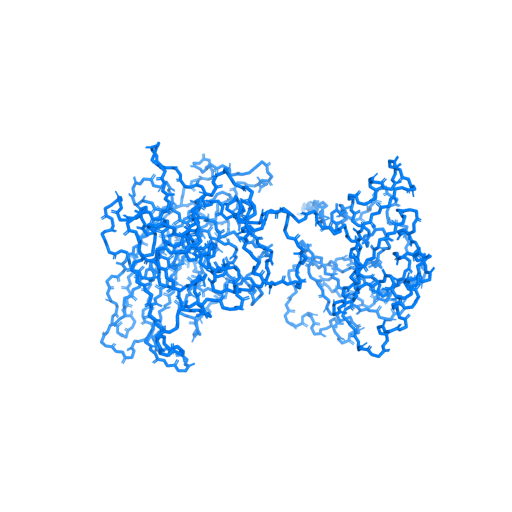A 1 302 ? 0.732 -2.772 -7.943 1.00 85.00 302 ALA A C 1
ATOM 2280 O O . ALA A 1 302 ? 0.635 -3.535 -6.982 1.00 85.00 302 ALA A O 1
ATOM 2281 N N . THR A 1 303 ? -0.307 -2.527 -8.746 1.00 90.81 303 THR A N 1
ATOM 2282 C CA . THR A 1 303 ? -1.666 -3.075 -8.560 1.00 90.81 303 THR A CA 1
ATOM 2283 C C . THR A 1 303 ? -1.708 -4.615 -8.483 1.00 90.81 303 THR A C 1
ATOM 2285 O O . THR A 1 303 ? -2.297 -5.145 -7.532 1.00 90.81 303 THR A O 1
ATOM 2288 N N . PRO A 1 304 ? -1.101 -5.379 -9.414 1.00 93.56 304 PRO A N 1
ATOM 2289 C CA . PRO A 1 304 ? -1.122 -6.838 -9.358 1.00 93.56 304 PRO A CA 1
ATOM 2290 C C . PRO A 1 304 ? -0.342 -7.405 -8.171 1.00 93.56 304 PRO A C 1
ATOM 2292 O O . PRO A 1 304 ? -0.773 -8.409 -7.607 1.00 93.56 304 PRO A O 1
ATOM 2295 N N . LEU A 1 305 ? 0.732 -6.744 -7.722 1.00 93.44 305 LEU A N 1
ATOM 2296 C CA . LEU A 1 305 ? 1.457 -7.157 -6.516 1.00 93.44 305 LEU A CA 1
ATOM 2297 C C . LEU A 1 305 ? 0.563 -7.076 -5.268 1.00 93.44 305 LEU A C 1
ATOM 2299 O O . LEU A 1 305 ? 0.502 -8.017 -4.473 1.00 93.44 305 LEU A O 1
ATOM 2303 N N . VAL A 1 306 ? -0.193 -5.981 -5.115 1.00 96.75 306 VAL A N 1
ATOM 2304 C CA . VAL A 1 306 ? -1.169 -5.835 -4.020 1.00 96.75 306 VAL A CA 1
ATOM 2305 C C . VAL A 1 306 ? -2.319 -6.836 -4.168 1.00 96.75 306 VAL A C 1
ATOM 2307 O O . VAL A 1 306 ? -2.779 -7.386 -3.169 1.00 96.75 306 VAL A O 1
ATOM 2310 N N . SER A 1 307 ? -2.745 -7.136 -5.397 1.00 97.25 307 SER A N 1
ATOM 2311 C CA . SER A 1 307 ? -3.775 -8.150 -5.669 1.00 97.25 307 SER A CA 1
ATOM 2312 C C . SER A 1 307 ? -3.324 -9.556 -5.246 1.00 97.25 307 SER A C 1
ATOM 2314 O O . SER A 1 307 ? -4.089 -10.279 -4.605 1.00 97.25 307 SER A O 1
ATOM 2316 N N . GLY A 1 308 ? -2.067 -9.922 -5.522 1.00 95.94 308 GLY A N 1
ATOM 2317 C CA . GLY A 1 308 ? -1.449 -11.154 -5.022 1.00 95.94 308 GLY A CA 1
ATOM 2318 C C . GLY A 1 308 ? -1.372 -11.187 -3.491 1.00 95.94 308 GLY A C 1
ATOM 2319 O O . GLY A 1 308 ? -1.766 -12.175 -2.870 1.00 95.94 308 GLY A O 1
ATOM 2320 N N . CYS A 1 309 ? -0.976 -10.076 -2.857 1.00 96.94 309 CYS A N 1
ATOM 2321 C CA . CYS A 1 309 ? -0.978 -9.952 -1.394 1.00 96.94 309 CYS A CA 1
ATOM 2322 C C . CYS A 1 309 ? -2.382 -10.124 -0.794 1.00 96.94 309 CYS A C 1
ATOM 2324 O O . CYS A 1 309 ? -2.538 -10.809 0.214 1.00 96.94 309 CYS A O 1
ATOM 2326 N N . ALA A 1 310 ? -3.414 -9.553 -1.421 1.00 98.06 310 ALA A N 1
ATOM 2327 C CA . ALA A 1 310 ? -4.799 -9.710 -0.985 1.00 98.06 310 ALA A CA 1
ATOM 2328 C C . ALA A 1 310 ? -5.276 -11.168 -1.094 1.00 98.06 310 ALA A C 1
ATOM 2330 O O . ALA A 1 310 ? -5.988 -11.643 -0.208 1.00 98.06 310 ALA A O 1
ATOM 2331 N N . ALA A 1 311 ? -4.856 -11.900 -2.132 1.00 97.81 311 ALA A N 1
ATOM 2332 C CA . ALA A 1 311 ? -5.134 -13.330 -2.256 1.00 97.81 311 ALA A CA 1
ATOM 2333 C C . ALA A 1 311 ? -4.457 -14.135 -1.132 1.00 97.81 311 ALA A C 1
ATOM 2335 O O . ALA A 1 311 ? -5.118 -14.930 -0.465 1.00 97.81 311 ALA A O 1
ATOM 2336 N N . VAL A 1 312 ? -3.173 -13.892 -0.857 1.00 97.44 312 VAL A N 1
ATOM 2337 C CA . VAL A 1 312 ? -2.462 -14.540 0.261 1.00 97.44 312 VAL A CA 1
ATOM 2338 C C . VAL A 1 312 ? -3.131 -14.212 1.601 1.00 97.44 312 VAL A C 1
ATOM 2340 O O . VAL A 1 312 ? -3.414 -15.120 2.379 1.00 97.44 312 VAL A O 1
ATOM 2343 N N . LEU A 1 313 ? -3.465 -12.943 1.857 1.00 98.06 313 LEU A N 1
ATOM 2344 C CA . LEU A 1 313 ? -4.159 -12.528 3.081 1.00 98.06 313 LEU A CA 1
ATOM 2345 C C . LEU A 1 313 ? -5.516 -13.226 3.229 1.00 98.06 313 LEU A C 1
ATOM 2347 O O . LEU A 1 313 ? -5.852 -13.718 4.305 1.00 98.06 313 LEU A O 1
ATOM 2351 N N . ARG A 1 314 ? -6.294 -13.309 2.144 1.00 98.12 314 ARG A N 1
ATOM 2352 C CA . ARG A 1 314 ? -7.585 -14.000 2.147 1.00 98.12 314 ARG A CA 1
ATOM 2353 C C . ARG A 1 314 ? -7.426 -15.493 2.434 1.00 98.12 314 ARG A C 1
ATOM 2355 O O . ARG A 1 314 ? -8.215 -16.029 3.206 1.00 98.12 314 ARG A O 1
ATOM 2362 N N . GLU A 1 315 ? -6.417 -16.153 1.861 1.00 97.44 315 GLU A N 1
ATOM 2363 C CA . GLU A 1 315 ? -6.090 -17.549 2.180 1.00 97.44 315 GLU A CA 1
ATOM 2364 C C . GLU A 1 315 ? -5.783 -17.720 3.674 1.00 97.44 315 GLU A C 1
ATOM 2366 O O . GLU A 1 315 ? -6.361 -18.596 4.319 1.00 97.44 315 GLU A O 1
ATOM 2371 N N . VAL A 1 316 ? -4.921 -16.862 4.232 1.00 96.69 316 VAL A N 1
ATOM 2372 C CA . VAL A 1 316 ? -4.553 -16.887 5.656 1.00 96.69 316 VAL A CA 1
ATOM 2373 C C . VAL A 1 316 ? -5.792 -16.797 6.543 1.00 96.69 316 VAL A C 1
ATOM 2375 O O . VAL A 1 316 ? -5.960 -17.626 7.438 1.00 96.69 316 VAL A O 1
ATOM 2378 N N . LEU A 1 317 ? -6.674 -15.829 6.285 1.00 96.88 317 LEU A N 1
ATOM 2379 C CA . LEU A 1 317 ? -7.892 -15.621 7.069 1.00 96.88 317 LEU A CA 1
ATOM 2380 C C . LEU A 1 317 ? -8.846 -16.822 6.979 1.00 96.88 317 LEU A C 1
ATOM 2382 O O . LEU A 1 317 ? -9.293 -17.325 8.012 1.00 96.88 317 LEU A O 1
ATOM 2386 N N . VAL A 1 318 ? -9.108 -17.323 5.768 1.00 96.56 318 VAL A N 1
ATOM 2387 C CA . VAL A 1 318 ? -10.014 -18.463 5.539 1.00 96.56 318 VAL A CA 1
ATOM 2388 C C . VAL A 1 318 ? -9.499 -19.729 6.221 1.00 96.56 318 VAL A C 1
ATOM 2390 O O . VAL A 1 318 ? -10.246 -20.379 6.951 1.00 96.56 318 VAL A O 1
ATOM 2393 N N . ASN A 1 319 ? -8.211 -20.043 6.071 1.00 95.00 319 ASN A N 1
ATOM 2394 C CA . ASN A 1 319 ? -7.605 -21.224 6.692 1.00 95.00 319 ASN A CA 1
ATOM 2395 C C . ASN A 1 319 ? -7.505 -21.113 8.225 1.00 95.00 319 ASN A C 1
ATOM 2397 O O . ASN A 1 319 ? -7.274 -22.116 8.897 1.00 95.00 319 ASN A O 1
ATOM 2401 N N . ASN A 1 320 ? -7.693 -19.915 8.789 1.00 93.56 320 ASN A N 1
ATOM 2402 C CA . ASN A 1 320 ? -7.707 -19.668 10.232 1.00 93.56 320 ASN A CA 1
ATOM 2403 C C . ASN A 1 320 ? -9.113 -19.376 10.789 1.00 93.56 320 ASN A C 1
ATOM 2405 O O . ASN A 1 320 ? -9.234 -18.837 11.888 1.00 93.56 320 ASN A O 1
ATOM 2409 N N . GLY A 1 321 ? -10.170 -19.775 10.072 1.00 93.19 321 GLY A N 1
ATOM 2410 C CA . GLY A 1 321 ? -11.546 -19.788 10.585 1.00 93.19 321 GLY A CA 1
ATOM 2411 C C . GLY A 1 321 ? -12.375 -18.541 10.274 1.00 93.19 321 GLY A C 1
ATOM 2412 O O . GLY A 1 321 ? -13.509 -18.438 10.733 1.00 93.19 321 GLY A O 1
ATOM 2413 N N . ILE A 1 322 ? -11.853 -17.606 9.478 1.00 94.25 322 ILE A N 1
ATOM 2414 C CA . ILE A 1 322 ? -12.611 -16.456 8.974 1.00 94.25 322 ILE A CA 1
ATOM 2415 C C . ILE A 1 322 ? -13.135 -16.818 7.584 1.00 94.25 322 ILE A C 1
ATOM 2417 O O . ILE A 1 322 ? -12.507 -16.524 6.575 1.00 94.25 322 ILE A O 1
ATOM 2421 N N . GLU A 1 323 ? -14.265 -17.522 7.518 1.00 90.12 323 GLU A N 1
ATOM 2422 C CA . GLU A 1 323 ? -14.726 -18.182 6.282 1.00 90.12 323 GLU A CA 1
ATOM 2423 C C . GLU A 1 323 ? -15.003 -17.223 5.110 1.00 90.12 323 GLU A C 1
ATOM 2425 O O . GLU A 1 323 ? -14.816 -17.578 3.943 1.00 90.12 323 GLU A O 1
ATOM 2430 N N . LYS A 1 324 ? -15.490 -16.011 5.403 1.00 93.81 324 LYS A N 1
ATOM 2431 C CA . LYS A 1 324 ? -15.937 -15.031 4.400 1.00 93.81 324 LYS A CA 1
ATOM 2432 C C . LYS A 1 324 ? -15.483 -13.614 4.769 1.00 93.81 324 LYS A C 1
ATOM 2434 O O . LYS A 1 324 ? -16.339 -12.779 5.046 1.00 93.81 324 LYS A O 1
ATOM 2439 N N . PRO A 1 325 ? -14.167 -13.331 4.770 1.00 96.31 325 PRO A N 1
ATOM 2440 C CA . PRO A 1 325 ? -13.678 -12.001 5.108 1.00 96.31 325 PRO A CA 1
ATOM 2441 C C . PRO A 1 325 ? -14.223 -10.991 4.094 1.00 96.31 325 PRO A C 1
ATOM 2443 O O . PRO A 1 325 ? -14.131 -11.217 2.880 1.00 96.31 325 PRO A O 1
ATOM 2446 N N . SER A 1 326 ? -14.808 -9.893 4.575 1.00 97.31 326 SER A N 1
ATOM 2447 C CA . SER A 1 326 ? -15.320 -8.838 3.700 1.00 97.31 326 SER A CA 1
ATOM 2448 C C . SER A 1 326 ? -14.196 -8.123 2.944 1.00 97.31 326 SER A C 1
ATOM 2450 O O . SER A 1 326 ? -13.037 -8.082 3.368 1.00 97.31 326 SER A O 1
ATOM 2452 N N . ALA A 1 327 ? -14.547 -7.490 1.821 1.00 97.06 327 ALA A N 1
ATOM 2453 C CA . ALA A 1 327 ? -13.621 -6.616 1.101 1.00 97.06 327 ALA A CA 1
ATOM 2454 C C . ALA A 1 327 ? -13.143 -5.445 1.981 1.00 97.06 327 ALA A C 1
ATOM 2456 O O . ALA A 1 327 ? -11.977 -5.057 1.911 1.00 97.06 327 ALA A O 1
ATOM 2457 N N . ALA A 1 328 ? -14.025 -4.926 2.845 1.00 98.12 328 ALA A N 1
ATOM 2458 C CA . ALA A 1 328 ? -13.687 -3.900 3.824 1.00 98.12 328 ALA A CA 1
ATOM 2459 C C . ALA A 1 328 ? -12.625 -4.395 4.817 1.00 98.12 328 ALA A C 1
ATOM 2461 O O . ALA A 1 328 ? -11.656 -3.679 5.056 1.00 98.12 328 ALA A O 1
ATOM 2462 N N . LEU A 1 329 ? -12.747 -5.627 5.329 1.00 98.44 329 LEU A N 1
ATOM 2463 C CA . LEU A 1 329 ? -11.755 -6.214 6.233 1.00 98.44 329 LEU A CA 1
ATOM 2464 C C . LEU A 1 329 ? -10.393 -6.397 5.557 1.00 98.44 329 LEU A C 1
ATOM 2466 O O . LEU A 1 329 ? -9.382 -5.980 6.115 1.00 98.44 329 LEU A O 1
ATOM 2470 N N . LEU A 1 330 ? -10.353 -6.967 4.347 1.00 98.44 330 LEU A N 1
ATOM 2471 C CA . LEU A 1 330 ? -9.094 -7.131 3.608 1.00 98.44 330 LEU A CA 1
ATOM 2472 C C . LEU A 1 330 ? -8.408 -5.779 3.364 1.00 98.44 330 LEU A C 1
ATOM 2474 O O . LEU A 1 330 ? -7.208 -5.644 3.599 1.00 98.44 330 LEU A O 1
ATOM 2478 N N . LYS A 1 331 ? -9.174 -4.757 2.957 1.00 98.56 331 LYS A N 1
ATOM 2479 C CA . LYS A 1 331 ? -8.659 -3.395 2.767 1.00 98.56 331 LYS A CA 1
ATOM 2480 C C . LYS A 1 331 ? -8.171 -2.784 4.087 1.00 98.56 331 LYS A C 1
ATOM 2482 O O . LYS A 1 331 ? -7.093 -2.198 4.108 1.00 98.56 331 LYS A O 1
ATOM 2487 N N . ALA A 1 332 ? -8.914 -2.947 5.183 1.00 98.56 332 ALA A N 1
ATOM 2488 C CA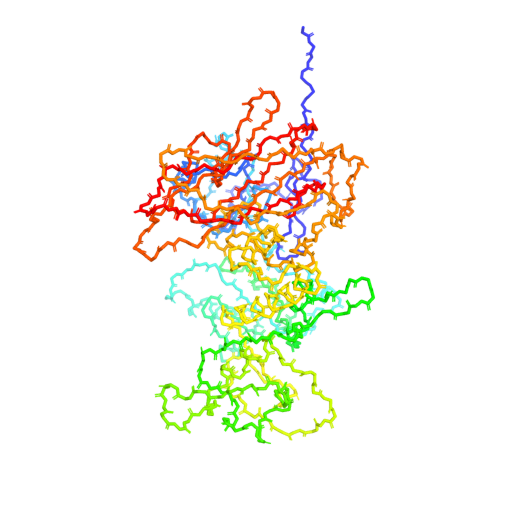 . ALA A 1 332 ? -8.539 -2.428 6.499 1.00 98.56 332 ALA A CA 1
ATOM 2489 C C . ALA A 1 332 ? -7.242 -3.055 7.024 1.00 98.56 332 ALA A C 1
ATOM 2491 O O . ALA A 1 332 ? -6.387 -2.334 7.526 1.00 98.56 332 ALA A O 1
ATOM 2492 N N . LEU A 1 333 ? -7.070 -4.371 6.867 1.00 98.50 333 LEU A N 1
ATOM 2493 C CA . LEU A 1 333 ? -5.861 -5.091 7.277 1.00 98.50 333 LEU A CA 1
ATOM 2494 C C . LEU A 1 333 ? -4.632 -4.632 6.484 1.00 98.50 333 LEU A C 1
ATOM 2496 O O . LEU A 1 333 ? -3.605 -4.316 7.082 1.00 98.50 333 LEU A O 1
ATOM 2500 N N . LEU A 1 334 ? -4.748 -4.520 5.155 1.00 98.25 334 LEU A N 1
ATOM 2501 C CA . LEU A 1 334 ? -3.658 -4.032 4.302 1.00 98.25 334 LEU A CA 1
ATOM 2502 C C . LEU A 1 334 ? -3.254 -2.591 4.649 1.00 98.25 334 LEU A C 1
ATOM 2504 O O . LEU A 1 334 ? -2.066 -2.292 4.707 1.00 98.25 334 LEU A O 1
ATOM 2508 N N . ILE A 1 335 ? -4.227 -1.715 4.918 1.00 97.25 335 ILE A N 1
ATOM 2509 C CA . ILE A 1 335 ? -3.989 -0.313 5.303 1.00 97.25 335 ILE A CA 1
ATOM 2510 C C . ILE A 1 335 ? -3.396 -0.204 6.715 1.00 97.25 335 ILE A C 1
ATOM 2512 O O . ILE A 1 335 ? -2.471 0.572 6.953 1.00 97.25 335 ILE A O 1
ATOM 2516 N N . ASN A 1 336 ? -3.910 -0.977 7.672 1.00 96.62 336 ASN A N 1
ATOM 2517 C CA . ASN A 1 336 ? -3.417 -0.958 9.046 1.00 96.62 336 ASN A CA 1
ATOM 2518 C C . ASN A 1 336 ? -1.987 -1.519 9.135 1.00 96.62 336 ASN A C 1
ATOM 2520 O O . ASN A 1 336 ? -1.156 -0.979 9.865 1.00 96.62 336 ASN A O 1
ATOM 2524 N N . GLY A 1 337 ? -1.682 -2.549 8.342 1.00 94.19 337 GLY A N 1
ATOM 2525 C CA . GLY A 1 337 ? -0.354 -3.146 8.243 1.00 94.19 337 GLY A CA 1
ATOM 2526 C C . GLY A 1 337 ? 0.651 -2.364 7.393 1.00 94.19 337 GLY A C 1
ATOM 2527 O O . GLY A 1 337 ? 1.837 -2.669 7.452 1.00 94.19 337 GLY A O 1
ATOM 2528 N N . ALA A 1 338 ? 0.209 -1.377 6.608 1.00 92.94 338 ALA A N 1
ATOM 2529 C CA . ALA A 1 338 ? 1.084 -0.629 5.712 1.00 92.94 338 ALA A CA 1
ATOM 2530 C C . ALA A 1 338 ? 2.192 0.131 6.463 1.00 92.94 338 ALA A C 1
ATOM 2532 O O . ALA A 1 338 ? 1.952 0.682 7.541 1.00 92.94 338 ALA A O 1
ATOM 2533 N N . PHE A 1 339 ? 3.377 0.144 5.853 1.00 86.12 339 PHE A N 1
ATOM 2534 C CA . PHE A 1 339 ? 4.573 0.863 6.283 1.00 86.12 339 PHE A CA 1
ATOM 2535 C C . PHE A 1 339 ? 4.559 2.281 5.712 1.00 86.12 339 PHE A C 1
ATOM 2537 O O . PHE A 1 339 ? 4.378 2.462 4.501 1.00 86.12 339 PHE A O 1
ATOM 2544 N N . THR A 1 340 ? 4.753 3.276 6.564 1.00 78.75 340 THR A N 1
ATOM 2545 C CA . THR A 1 340 ? 4.650 4.688 6.189 1.00 78.75 340 THR A CA 1
ATOM 2546 C C . THR A 1 340 ? 5.956 5.127 5.514 1.00 78.75 340 THR A C 1
ATOM 2548 O O . THR A 1 340 ? 7.025 4.965 6.094 1.00 78.75 340 THR A O 1
ATOM 2551 N N . LEU A 1 341 ? 5.923 5.648 4.278 1.00 71.00 341 LEU A N 1
ATOM 2552 C CA . LEU A 1 341 ? 7.157 6.035 3.568 1.00 71.00 341 LEU A CA 1
ATOM 2553 C C . LEU A 1 341 ? 7.575 7.468 3.920 1.00 71.00 341 LEU A C 1
ATOM 2555 O O . LEU A 1 341 ? 8.761 7.738 4.111 1.00 71.00 341 LEU A O 1
ATOM 2559 N N . HIS A 1 342 ? 6.604 8.372 4.048 1.00 60.53 342 HIS A N 1
ATOM 2560 C CA . HIS A 1 342 ? 6.779 9.727 4.559 1.00 60.53 342 HIS A CA 1
ATOM 2561 C C . HIS A 1 342 ? 5.883 9.908 5.785 1.00 60.53 342 HIS A C 1
ATOM 2563 O O . HIS A 1 342 ? 4.737 9.486 5.772 1.00 60.53 342 HIS A O 1
ATOM 2569 N N . HIS A 1 343 ? 6.394 10.526 6.854 1.00 53.75 343 HIS A N 1
ATOM 2570 C CA . HIS A 1 343 ? 5.829 10.508 8.217 1.00 53.75 343 HIS A CA 1
ATOM 2571 C C . HIS A 1 343 ? 4.441 11.192 8.387 1.00 53.75 343 HIS A C 1
ATOM 2573 O O . HIS A 1 343 ? 4.037 11.488 9.509 1.00 53.75 343 HIS A O 1
ATOM 2579 N N . ALA A 1 344 ? 3.684 11.419 7.306 1.00 50.88 344 ALA A N 1
ATOM 2580 C CA . ALA A 1 344 ? 2.315 11.923 7.300 1.00 50.88 344 ALA A CA 1
ATOM 2581 C C . ALA A 1 344 ? 1.520 11.401 6.085 1.00 50.88 344 ALA A C 1
ATOM 2583 O O . ALA A 1 344 ? 2.067 11.234 4.998 1.00 50.88 344 ALA A O 1
ATOM 2584 N N . HIS A 1 345 ? 0.201 11.219 6.240 1.00 54.12 345 HIS A N 1
ATOM 2585 C CA . HIS A 1 345 ? -0.692 10.880 5.126 1.00 54.12 345 HIS A CA 1
ATOM 2586 C C . HIS A 1 345 ? -0.589 11.920 4.010 1.00 54.12 345 HIS A C 1
ATOM 2588 O O . HIS A 1 345 ? -0.980 13.077 4.172 1.00 54.12 345 HIS A O 1
ATOM 2594 N N . SER A 1 346 ? -0.099 11.491 2.852 1.00 59.25 346 SER A N 1
ATOM 2595 C CA . SER A 1 346 ? 0.021 12.333 1.672 1.00 59.25 346 SER A CA 1
ATOM 2596 C C . SER A 1 346 ? -0.781 11.743 0.518 1.00 59.25 346 SER A C 1
ATOM 2598 O O . SER A 1 346 ? -0.902 10.527 0.368 1.00 59.25 346 SER A O 1
ATOM 2600 N N . ALA A 1 347 ? -1.284 12.602 -0.371 1.00 62.09 347 ALA A N 1
ATOM 2601 C CA . ALA A 1 347 ? -1.894 12.148 -1.622 1.00 62.09 347 ALA A CA 1
ATOM 2602 C C . ALA A 1 347 ? -0.910 11.356 -2.516 1.00 62.09 347 ALA A C 1
ATOM 2604 O O . ALA A 1 347 ? -1.339 10.724 -3.476 1.00 62.09 347 ALA A O 1
ATOM 2605 N N . LYS A 1 348 ? 0.399 11.390 -2.206 1.00 65.56 348 LYS A N 1
ATOM 2606 C CA . LYS A 1 348 ? 1.460 10.699 -2.948 1.00 65.56 348 LYS A CA 1
ATOM 2607 C C . LYS A 1 348 ? 1.622 9.229 -2.538 1.00 65.56 348 LYS A C 1
ATOM 2609 O O . LYS A 1 348 ? 1.972 8.420 -3.389 1.00 65.56 348 LYS A O 1
ATOM 2614 N N . GLU A 1 349 ? 1.350 8.872 -1.280 1.00 75.00 349 GLU A N 1
ATOM 2615 C CA . GLU A 1 349 ? 1.536 7.498 -0.765 1.00 75.00 349 GLU A CA 1
ATOM 2616 C C . GLU A 1 349 ? 0.277 6.877 -0.131 1.00 75.00 349 GLU A C 1
ATOM 2618 O O . GLU A 1 349 ? 0.260 5.689 0.196 1.00 75.00 349 GLU A O 1
ATOM 2623 N N . GLY A 1 350 ? -0.775 7.672 0.083 1.00 87.50 350 GLY A N 1
ATOM 2624 C CA . GLY A 1 350 ? -1.975 7.251 0.797 1.00 87.50 350 GLY A CA 1
ATOM 2625 C C . GLY A 1 350 ? -1.680 6.852 2.246 1.00 87.50 350 GLY A C 1
ATOM 2626 O O . GLY A 1 350 ? -1.257 7.670 3.062 1.00 87.50 350 GLY A O 1
ATOM 2627 N N . PHE A 1 351 ? -1.935 5.583 2.572 1.00 90.25 351 PHE A N 1
ATOM 2628 C CA . PHE A 1 351 ? -1.688 5.012 3.903 1.00 90.25 351 PHE A CA 1
ATOM 2629 C C . PHE A 1 351 ? -0.341 4.277 4.010 1.00 90.25 351 PHE A C 1
ATOM 2631 O O . PHE A 1 351 ? -0.099 3.597 5.005 1.00 90.25 351 PHE A O 1
ATOM 2638 N N . GLY A 1 352 ? 0.513 4.397 2.991 1.00 90.19 352 GLY A N 1
ATOM 2639 C CA . GLY A 1 352 ? 1.836 3.787 2.955 1.00 90.19 352 GLY A CA 1
ATOM 2640 C C . GLY A 1 352 ? 1.921 2.538 2.076 1.00 90.19 352 GLY A C 1
ATOM 2641 O O . GLY A 1 352 ? 0.973 2.123 1.403 1.00 90.19 352 GLY A O 1
ATOM 2642 N N . ARG A 1 353 ? 3.104 1.923 2.077 1.00 92.19 353 ARG A N 1
ATOM 2643 C CA . ARG A 1 353 ? 3.423 0.722 1.302 1.00 92.19 353 ARG A CA 1
ATOM 2644 C C . ARG A 1 353 ? 2.887 -0.523 2.001 1.00 92.19 353 ARG A C 1
ATOM 2646 O O . ARG A 1 353 ? 3.118 -0.713 3.191 1.00 92.19 353 ARG A O 1
ATOM 2653 N N . VAL A 1 354 ? 2.251 -1.427 1.257 1.00 94.06 354 VAL A N 1
ATOM 2654 C CA . VAL A 1 354 ? 1.801 -2.720 1.800 1.00 94.06 354 VAL A CA 1
ATOM 2655 C C . VAL A 1 354 ? 2.970 -3.477 2.437 1.00 94.06 354 VAL A C 1
ATOM 2657 O O . VAL A 1 354 ? 4.006 -3.686 1.807 1.00 94.06 354 VAL A O 1
ATOM 2660 N N . ASN A 1 355 ? 2.756 -3.922 3.674 1.00 93.62 355 ASN A N 1
ATOM 2661 C CA . ASN A 1 355 ? 3.576 -4.906 4.365 1.00 93.62 355 ASN A CA 1
ATOM 2662 C C . ASN A 1 355 ? 2.647 -6.046 4.799 1.00 93.62 355 ASN A C 1
ATOM 2664 O O . ASN A 1 355 ? 1.823 -5.895 5.702 1.00 93.62 355 ASN A O 1
ATOM 2668 N N . LEU A 1 356 ? 2.727 -7.175 4.096 1.00 92.88 356 LEU A N 1
ATOM 2669 C CA . LEU A 1 356 ? 1.788 -8.276 4.261 1.00 92.88 356 LEU A CA 1
ATOM 2670 C C . LEU A 1 356 ? 1.963 -8.986 5.607 1.00 92.88 356 LEU A C 1
ATOM 2672 O O . LEU A 1 356 ? 0.969 -9.380 6.208 1.00 92.88 356 LEU A O 1
ATOM 2676 N N . ASN A 1 357 ? 3.193 -9.085 6.116 1.00 90.25 357 ASN A N 1
ATOM 2677 C CA . ASN A 1 357 ? 3.455 -9.642 7.442 1.00 90.25 357 ASN A CA 1
ATOM 2678 C C . ASN A 1 357 ? 2.732 -8.839 8.537 1.00 90.25 357 ASN A C 1
ATOM 2680 O O . ASN A 1 357 ? 2.065 -9.402 9.398 1.00 90.25 357 ASN A O 1
ATOM 2684 N N . ASN A 1 358 ? 2.787 -7.511 8.445 1.00 91.75 358 ASN A N 1
ATOM 2685 C CA . ASN A 1 358 ? 2.081 -6.607 9.349 1.00 91.75 358 ASN A CA 1
ATOM 2686 C C . ASN A 1 358 ? 0.554 -6.606 9.158 1.00 91.75 358 ASN A C 1
ATOM 2688 O O . ASN A 1 358 ? -0.182 -6.338 10.107 1.00 91.75 358 ASN A O 1
ATOM 2692 N N . ALA A 1 359 ? 0.071 -6.879 7.944 1.00 95.62 359 ALA A N 1
ATOM 2693 C CA . ALA A 1 359 ? -1.358 -6.951 7.639 1.00 95.62 359 ALA A CA 1
ATOM 2694 C C . ALA A 1 359 ? -2.024 -8.239 8.159 1.00 95.62 359 ALA A C 1
ATOM 2696 O O . ALA A 1 359 ? -3.250 -8.304 8.250 1.00 95.62 359 ALA A O 1
ATOM 2697 N N . ILE A 1 360 ? -1.250 -9.275 8.494 1.00 95.38 360 ILE A N 1
ATOM 2698 C CA . ILE A 1 360 ? -1.784 -10.528 9.028 1.00 95.38 360 ILE A CA 1
ATOM 2699 C C . ILE A 1 360 ? -2.084 -10.367 10.517 1.00 95.38 360 ILE A C 1
ATOM 2701 O O . ILE A 1 360 ? -1.201 -10.390 11.372 1.00 95.38 360 ILE A O 1
ATOM 2705 N N . ILE A 1 361 ? -3.373 -10.269 10.825 1.00 95.12 361 ILE A N 1
ATOM 2706 C CA . ILE A 1 361 ? -3.894 -10.300 12.189 1.00 95.12 361 ILE A CA 1
ATOM 2707 C C . ILE A 1 361 ? -4.830 -11.497 12.304 1.00 95.12 361 ILE A C 1
ATOM 2709 O O . ILE A 1 361 ? -5.818 -11.604 11.578 1.00 95.12 361 ILE A O 1
ATOM 2713 N N . LEU A 1 362 ? -4.521 -12.400 13.230 1.00 91.00 362 LEU A N 1
ATOM 2714 C CA . LEU A 1 362 ? -5.352 -13.543 13.576 1.00 91.00 362 LEU A CA 1
ATOM 2715 C C . LEU A 1 362 ? -5.920 -13.319 14.985 1.00 91.00 362 LEU A C 1
ATOM 2717 O O . LEU A 1 362 ? -5.140 -13.228 15.940 1.00 91.00 362 LEU A O 1
ATOM 2721 N N . PRO A 1 363 ? -7.254 -13.228 15.152 1.00 77.50 363 PRO A N 1
ATOM 2722 C CA . PRO A 1 363 ? -7.857 -12.958 16.452 1.00 77.50 363 PRO A CA 1
ATOM 2723 C C . PRO A 1 363 ? -7.392 -13.968 17.506 1.00 77.50 363 PRO A C 1
ATOM 2725 O O . PRO A 1 363 ? -7.386 -15.174 17.257 1.00 77.50 363 PRO A O 1
ATOM 2728 N N . ASN A 1 364 ? -7.004 -13.467 18.682 1.00 79.25 364 ASN A N 1
ATOM 2729 C CA . ASN A 1 364 ? -6.474 -14.245 19.814 1.00 79.25 364 ASN A CA 1
ATOM 2730 C C . ASN A 1 364 ? -5.144 -14.983 19.557 1.00 79.25 364 ASN A C 1
ATOM 2732 O O . ASN A 1 364 ? -4.732 -15.787 20.389 1.00 79.25 364 ASN A O 1
ATOM 2736 N N . LYS A 1 365 ? -4.481 -14.733 18.424 1.00 83.69 365 LYS A N 1
ATOM 2737 C CA . LYS A 1 365 ? -3.152 -15.277 18.101 1.00 83.69 365 LYS A CA 1
ATOM 2738 C C . LYS A 1 365 ? -2.121 -14.177 17.871 1.00 83.69 365 LYS A C 1
ATOM 2740 O O . LYS A 1 365 ? -0.959 -14.366 18.201 1.00 83.69 365 LYS A O 1
ATOM 2745 N N . THR A 1 366 ? -2.537 -13.042 17.316 1.00 81.00 366 THR A N 1
ATOM 2746 C CA . THR A 1 366 ? -1.679 -11.864 17.175 1.00 81.00 366 THR A CA 1
ATOM 2747 C C . THR A 1 366 ? -1.782 -11.018 18.438 1.00 81.00 366 THR A C 1
ATOM 2749 O O . THR A 1 366 ? -2.849 -10.487 18.751 1.00 81.00 366 THR A O 1
ATOM 2752 N N . GLU A 1 367 ? -0.684 -10.903 19.180 1.00 85.75 367 GLU A N 1
ATOM 2753 C CA . GLU A 1 367 ? -0.643 -10.091 20.394 1.00 85.75 367 GLU A CA 1
ATOM 2754 C C . GLU A 1 367 ? -0.879 -8.611 20.080 1.00 85.75 367 GLU A C 1
ATOM 2756 O O . GLU A 1 367 ? -0.437 -8.089 19.057 1.00 85.75 367 GLU A O 1
ATOM 2761 N N . HIS A 1 368 ? -1.610 -7.934 20.969 1.00 91.69 368 HIS A N 1
ATOM 2762 C CA . HIS A 1 368 ? -1.870 -6.490 20.910 1.00 91.69 368 HIS A CA 1
ATOM 2763 C C . HIS A 1 368 ? -2.470 -5.964 19.592 1.00 91.69 368 HIS A C 1
ATOM 2765 O O . HIS A 1 368 ? -2.439 -4.761 19.326 1.00 91.69 368 HIS A O 1
ATOM 2771 N N . ALA A 1 369 ? -3.078 -6.838 18.795 1.00 95.00 369 ALA A N 1
ATOM 2772 C CA . ALA A 1 369 ? -3.763 -6.495 17.560 1.00 95.00 369 ALA A CA 1
ATOM 2773 C C . ALA A 1 369 ? -5.069 -7.282 17.426 1.00 95.00 369 ALA A C 1
ATOM 2775 O O . ALA A 1 369 ? -5.284 -8.302 18.081 1.00 95.00 369 ALA A O 1
ATOM 2776 N N . GLY A 1 370 ? -5.969 -6.796 16.582 1.00 96.31 370 GLY A N 1
ATOM 2777 C CA . GLY A 1 370 ? -7.242 -7.458 16.347 1.00 96.31 370 GLY A CA 1
ATOM 2778 C C . GLY A 1 370 ? -8.081 -6.748 15.302 1.00 96.31 370 GLY A C 1
ATOM 2779 O O . GLY A 1 370 ? -7.696 -5.715 14.751 1.00 96.31 370 GLY A O 1
ATOM 2780 N N . PHE A 1 371 ? -9.239 -7.330 15.017 1.00 97.19 371 PHE A N 1
ATOM 2781 C CA . PHE A 1 371 ? -10.225 -6.714 14.149 1.00 97.19 371 PHE A CA 1
ATOM 2782 C C . PHE A 1 371 ? -11.650 -7.095 14.547 1.00 97.19 371 PHE A C 1
ATOM 2784 O O . PHE A 1 371 ? -11.883 -8.078 15.253 1.00 97.19 371 PHE A O 1
ATOM 2791 N N . VAL A 1 372 ? -12.608 -6.312 14.060 1.00 95.31 372 VAL A N 1
ATOM 2792 C CA . VAL A 1 372 ? -14.046 -6.551 14.164 1.00 95.31 372 VAL A CA 1
ATOM 2793 C C . VAL A 1 372 ? -14.679 -6.299 12.799 1.00 95.31 372 VAL A C 1
ATOM 2795 O O . VAL A 1 372 ? -14.528 -5.217 12.234 1.00 95.31 372 VAL A O 1
ATOM 2798 N N . GLU A 1 373 ? -15.440 -7.271 12.297 1.00 94.38 373 GLU A N 1
ATOM 2799 C CA . GLU A 1 373 ? -16.442 -7.022 11.256 1.00 94.38 373 GLU A CA 1
ATOM 2800 C C . GLU A 1 373 ? -17.720 -6.537 11.943 1.00 94.38 373 GLU A C 1
ATOM 2802 O O . GLU A 1 373 ? -18.478 -7.293 12.559 1.00 94.38 373 GLU A O 1
ATOM 2807 N N . GLY A 1 374 ? -17.899 -5.221 11.936 1.00 87.75 374 GLY A N 1
ATOM 2808 C CA . GLY A 1 374 ? -18.978 -4.554 12.629 1.00 87.75 374 GLY A CA 1
ATOM 2809 C C . GLY A 1 374 ? -20.312 -4.870 11.976 1.00 87.75 374 GLY A C 1
ATOM 2810 O O . GLY A 1 374 ? -20.519 -4.580 10.799 1.00 87.75 374 GLY A O 1
ATOM 2811 N N . ARG A 1 375 ? -21.266 -5.411 12.752 1.00 87.81 375 ARG A N 1
ATOM 2812 C CA . ARG A 1 375 ? -22.652 -5.499 12.256 1.00 87.81 375 ARG A CA 1
ATOM 2813 C C . ARG A 1 375 ? -23.144 -4.094 11.870 1.00 87.81 375 ARG A C 1
ATOM 2815 O O . ARG A 1 375 ? -22.736 -3.144 12.540 1.00 87.81 375 ARG A O 1
ATOM 2822 N N . PRO A 1 376 ? -24.078 -3.978 10.925 1.00 89.06 376 PRO A N 1
ATOM 2823 C CA . PRO A 1 376 ? -24.488 -2.688 10.401 1.00 89.06 376 PRO A CA 1
ATOM 2824 C C . PRO A 1 376 ? -24.949 -1.692 11.476 1.00 89.06 376 PRO A C 1
ATOM 2826 O O . PRO A 1 376 ? -25.650 -2.086 12.414 1.00 89.06 376 PRO A O 1
ATOM 2829 N N . LEU A 1 377 ? -24.540 -0.431 11.331 1.00 92.62 377 LEU A N 1
ATOM 2830 C CA . LEU A 1 377 ? -25.034 0.721 12.089 1.00 92.62 377 LEU A CA 1
ATOM 2831 C C . LEU A 1 377 ? -26.152 1.400 11.303 1.00 92.62 377 LEU A C 1
ATOM 2833 O O . LEU A 1 377 ? -26.042 1.546 10.085 1.00 92.62 377 LEU A O 1
ATOM 2837 N N . LYS A 1 378 ? 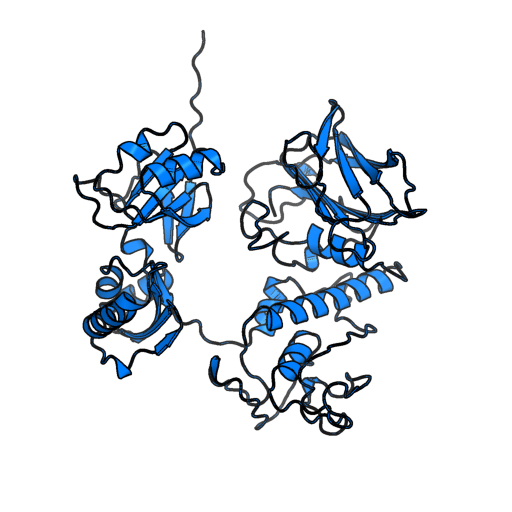-27.213 1.824 11.985 1.00 90.81 378 LYS A N 1
ATOM 2838 C CA . LYS A 1 378 ? -28.275 2.650 11.409 1.00 90.81 378 LYS A CA 1
ATOM 2839 C C . LYS A 1 378 ? -27.929 4.131 11.532 1.00 90.81 378 LYS A C 1
ATOM 2841 O O . LYS A 1 378 ? -26.959 4.525 12.173 1.00 90.81 378 LYS A O 1
ATOM 2846 N N . ASP A 1 379 ? -28.756 4.949 10.898 1.00 83.06 379 ASP A N 1
ATOM 2847 C CA . ASP A 1 379 ? -28.652 6.403 10.955 1.00 83.06 379 ASP A CA 1
ATOM 2848 C C . ASP A 1 379 ? -28.955 6.979 12.361 1.00 83.06 379 ASP A C 1
ATOM 2850 O O . ASP A 1 379 ? -29.403 6.264 13.260 1.00 83.06 379 ASP A O 1
ATOM 2854 N N . ARG A 1 380 ? -28.786 8.301 12.524 1.00 78.81 380 ARG A N 1
ATOM 2855 C CA . ARG A 1 380 ? -29.074 9.086 13.748 1.00 78.81 380 ARG A CA 1
ATOM 2856 C C . ARG A 1 380 ? -28.103 8.865 14.912 1.00 78.81 380 ARG A C 1
ATOM 2858 O O . ARG A 1 380 ? -28.518 8.865 16.071 1.00 78.81 380 ARG A O 1
ATOM 2865 N N . GLY A 1 381 ? -26.811 8.731 14.624 1.00 86.19 381 GLY A N 1
ATOM 2866 C CA . GLY A 1 381 ? -25.783 8.699 15.664 1.00 86.19 381 GLY A CA 1
ATOM 2867 C C . GLY A 1 381 ? -25.615 7.344 16.344 1.00 86.19 381 GLY A C 1
ATOM 2868 O O . GLY A 1 381 ? -24.960 7.297 17.385 1.00 86.19 381 GLY A O 1
ATOM 2869 N N . GLU A 1 382 ? -26.176 6.257 15.791 1.00 94.62 382 GLU A N 1
ATOM 2870 C CA . GLU A 1 382 ? -25.906 4.914 16.313 1.00 94.62 382 GLU A CA 1
ATOM 2871 C C . GLU A 1 382 ? -24.395 4.674 16.325 1.00 94.62 382 GLU A C 1
ATOM 2873 O O . GLU A 1 382 ? -23.679 4.973 15.364 1.00 94.62 382 GLU A O 1
ATOM 2878 N N . SER A 1 383 ? -23.899 4.149 17.438 1.00 96.50 383 SER A N 1
ATOM 2879 C CA . SER A 1 383 ? -22.483 3.904 17.622 1.00 96.50 383 SER A CA 1
ATOM 2880 C C . SER A 1 383 ? -22.228 2.545 18.241 1.00 96.50 383 SER A C 1
ATOM 2882 O O . SER A 1 383 ? -23.094 1.926 18.866 1.00 96.50 383 SER A O 1
ATOM 2884 N N . ARG A 1 384 ? -21.002 2.073 18.049 1.00 97.25 384 ARG A N 1
ATOM 2885 C CA . ARG A 1 384 ? -20.478 0.890 18.714 1.00 97.25 384 ARG A CA 1
ATOM 2886 C C . ARG A 1 384 ? -19.099 1.159 19.241 1.00 97.25 384 ARG A C 1
ATOM 2888 O O . ARG A 1 384 ? -18.238 1.628 18.502 1.00 97.25 384 ARG A O 1
ATOM 2895 N N . THR A 1 385 ? -18.910 0.779 20.493 1.00 97.56 385 THR A N 1
ATOM 2896 C CA . THR A 1 385 ? -17.673 0.993 21.226 1.00 97.56 385 THR A CA 1
ATOM 2897 C C . THR A 1 385 ? -17.081 -0.347 21.625 1.00 97.56 385 THR A C 1
ATOM 2899 O O . THR A 1 385 ? -17.785 -1.223 22.132 1.00 97.56 385 THR A O 1
ATOM 2902 N N . ILE A 1 386 ? -15.782 -0.501 21.397 1.00 96.88 386 ILE A N 1
ATOM 2903 C CA . ILE A 1 386 ? -14.977 -1.586 21.953 1.00 96.88 386 ILE A CA 1
ATOM 2904 C C . ILE A 1 386 ? -13.938 -0.997 22.902 1.00 96.88 386 ILE A C 1
ATOM 2906 O O . ILE A 1 386 ? -13.445 0.109 22.687 1.00 96.88 386 ILE A O 1
ATOM 2910 N N . ALA A 1 387 ? -13.596 -1.742 23.948 1.00 96.94 387 ALA A N 1
ATOM 2911 C CA . ALA A 1 387 ? -12.515 -1.375 24.850 1.00 96.94 387 ALA A CA 1
ATOM 2912 C C . ALA A 1 387 ? -11.231 -2.093 24.424 1.00 96.94 387 ALA A C 1
ATOM 2914 O O . ALA A 1 387 ? -11.214 -3.321 24.320 1.00 96.94 387 ALA A O 1
ATOM 2915 N N . LEU A 1 388 ? -10.156 -1.336 24.216 1.00 96.25 388 LEU A N 1
ATOM 2916 C CA . LEU A 1 388 ? -8.812 -1.866 24.001 1.00 96.25 388 LEU A CA 1
ATOM 2917 C C . LEU A 1 388 ? -7.954 -1.602 25.237 1.00 96.25 388 LEU A C 1
ATOM 2919 O O . LEU A 1 388 ? -8.176 -0.637 25.964 1.00 96.25 388 LEU A O 1
ATOM 2923 N N . THR A 1 389 ? -6.968 -2.461 25.484 1.00 95.56 389 THR A N 1
ATOM 2924 C CA . THR A 1 389 ? -5.981 -2.244 26.551 1.00 95.56 389 THR A CA 1
ATOM 2925 C C . THR A 1 389 ? -4.640 -1.913 25.920 1.00 95.56 389 THR A C 1
ATOM 2927 O O . THR A 1 389 ? -4.077 -2.740 25.206 1.00 95.56 389 THR A O 1
ATOM 2930 N N . ILE A 1 390 ? -4.135 -0.715 26.201 1.00 96.19 390 ILE A N 1
ATOM 2931 C CA . ILE A 1 390 ? -2.790 -0.281 25.841 1.00 96.19 390 ILE A CA 1
ATOM 2932 C C . ILE A 1 390 ? -1.820 -0.856 26.882 1.00 96.19 390 ILE A C 1
ATOM 2934 O O . ILE A 1 390 ? -1.936 -0.509 28.064 1.00 96.19 390 ILE A O 1
ATOM 2938 N N . PRO A 1 391 ? -0.908 -1.763 26.488 1.00 94.12 391 PRO A N 1
ATOM 2939 C CA . PRO A 1 391 ? 0.089 -2.333 27.382 1.00 94.12 391 PRO A CA 1
ATOM 2940 C C . PRO A 1 391 ? 1.222 -1.331 27.673 1.00 94.12 391 PRO A C 1
ATOM 2942 O O . PRO A 1 391 ? 1.383 -0.348 26.949 1.00 94.12 391 PRO A O 1
ATOM 2945 N N . PRO A 1 392 ? 2.044 -1.571 28.710 1.00 91.38 392 PRO A N 1
ATOM 2946 C CA . PRO A 1 392 ? 3.293 -0.832 28.875 1.00 91.38 392 PRO A CA 1
ATOM 2947 C C . PRO A 1 392 ? 4.260 -1.127 27.715 1.00 91.38 392 PRO A C 1
ATOM 2949 O O . PRO A 1 392 ? 4.281 -2.237 27.184 1.00 91.38 392 PRO A O 1
ATOM 2952 N N . ALA A 1 393 ? 5.142 -0.178 27.387 1.00 88.25 393 ALA A N 1
ATOM 2953 C CA . ALA A 1 393 ? 6.149 -0.333 26.326 1.00 88.25 393 ALA A CA 1
ATOM 2954 C C . ALA A 1 393 ? 7.125 -1.511 26.536 1.00 88.25 393 ALA A C 1
ATOM 2956 O O . ALA A 1 393 ? 7.803 -1.929 25.599 1.00 88.25 393 ALA A O 1
ATOM 2957 N N . SER A 1 394 ? 7.232 -2.028 27.764 1.00 87.00 394 SER A N 1
ATOM 2958 C CA . SER A 1 394 ? 8.033 -3.210 28.105 1.00 87.00 394 SER A CA 1
ATOM 2959 C C . SER A 1 394 ? 7.391 -4.534 27.685 1.00 87.00 394 SER A C 1
ATOM 2961 O O . SER A 1 394 ? 8.095 -5.534 27.612 1.00 87.00 394 SER A O 1
ATOM 2963 N N . ALA A 1 395 ? 6.084 -4.548 27.420 1.00 86.69 395 ALA A N 1
ATOM 2964 C CA . ALA A 1 395 ? 5.357 -5.725 26.947 1.00 86.69 395 ALA A CA 1
ATOM 2965 C C . ALA A 1 395 ? 5.277 -5.801 25.412 1.00 86.69 395 ALA A C 1
ATOM 2967 O O . ALA A 1 395 ? 4.714 -6.748 24.882 1.00 86.69 395 ALA A O 1
ATOM 2968 N N . LEU A 1 396 ? 5.823 -4.810 24.699 1.00 86.19 396 LEU A N 1
ATOM 2969 C CA . LEU A 1 396 ? 5.842 -4.763 23.239 1.00 86.19 396 LEU A CA 1
ATOM 2970 C C . LEU A 1 396 ? 7.246 -5.079 22.720 1.00 86.19 396 LEU A C 1
ATOM 2972 O O . LEU A 1 396 ? 8.233 -4.497 23.180 1.00 86.19 396 LEU A O 1
ATOM 2976 N N . GLU A 1 397 ? 7.330 -5.958 21.725 1.00 76.12 397 GLU A N 1
ATOM 2977 C CA . GLU A 1 397 ? 8.582 -6.239 21.025 1.00 76.12 397 GLU A CA 1
ATOM 2978 C C . GLU A 1 397 ? 9.019 -5.027 20.185 1.00 76.12 397 GLU A C 1
ATOM 2980 O O . GLU A 1 397 ? 8.220 -4.416 19.469 1.00 76.12 397 GLU A O 1
ATOM 2985 N N . ALA A 1 398 ? 10.303 -4.664 20.267 1.00 64.62 398 ALA A N 1
ATOM 2986 C CA . ALA A 1 398 ? 10.894 -3.659 19.388 1.00 64.62 398 ALA A CA 1
ATOM 2987 C C . ALA A 1 398 ? 11.185 -4.305 18.027 1.00 64.62 398 ALA A C 1
ATOM 2989 O O . ALA A 1 398 ? 11.986 -5.236 17.953 1.00 64.62 398 ALA A O 1
ATOM 2990 N N . LYS A 1 399 ? 10.546 -3.821 16.955 1.00 57.72 399 LYS A N 1
ATOM 2991 C CA . LYS A 1 399 ? 10.738 -4.390 15.613 1.00 57.72 399 LYS A CA 1
ATOM 2992 C C . LYS A 1 399 ? 12.058 -3.988 14.946 1.00 57.72 399 LYS A C 1
ATOM 2994 O O . LYS A 1 399 ? 12.506 -4.721 14.073 1.00 57.72 399 LYS A O 1
ATOM 2999 N N . GLU A 1 400 ? 12.716 -2.906 15.379 1.00 52.00 400 GLU A N 1
ATOM 3000 C CA . GLU A 1 400 ? 14.028 -2.490 14.858 1.00 52.00 400 GLU A CA 1
ATOM 3001 C C . GLU A 1 400 ? 14.949 -1.869 15.925 1.00 52.00 400 GLU A C 1
ATOM 3003 O O . GLU A 1 400 ? 14.502 -1.262 16.898 1.00 52.00 400 GLU A O 1
ATOM 3008 N N . ALA A 1 401 ? 16.266 -2.000 15.712 1.00 40.12 401 ALA A N 1
ATOM 3009 C CA . ALA A 1 401 ? 17.326 -1.545 16.618 1.00 40.12 401 ALA A CA 1
ATOM 3010 C C . ALA A 1 401 ? 17.508 -0.011 16.681 1.00 40.12 401 ALA A C 1
ATOM 3012 O O . ALA A 1 401 ? 18.280 0.468 17.510 1.00 40.12 401 ALA A O 1
ATOM 3013 N N . SER A 1 402 ? 16.822 0.758 15.824 1.00 44.22 402 SER A N 1
ATOM 3014 C CA . SER A 1 402 ? 16.875 2.228 15.792 1.00 44.22 402 SER A CA 1
ATOM 3015 C C . SER A 1 402 ? 15.640 2.917 16.375 1.00 44.22 402 SER A C 1
ATOM 3017 O O . SER A 1 402 ? 15.549 4.139 16.281 1.00 44.22 402 SER A O 1
ATOM 3019 N N . ALA A 1 403 ? 14.694 2.176 16.963 1.00 50.56 403 ALA A N 1
ATOM 3020 C CA . ALA A 1 403 ? 13.564 2.775 17.666 1.00 50.56 403 ALA A CA 1
ATOM 3021 C C . ALA A 1 403 ? 14.065 3.411 18.972 1.00 50.56 403 ALA A C 1
ATOM 3023 O O . ALA A 1 403 ? 14.114 2.769 20.025 1.00 50.56 403 ALA A O 1
ATOM 3024 N N . SER A 1 404 ? 14.489 4.672 18.893 1.00 47.91 404 SER A N 1
ATOM 3025 C CA . SER A 1 404 ? 14.558 5.512 20.077 1.00 47.91 404 SER A CA 1
ATOM 3026 C C . SER A 1 404 ? 13.155 5.612 20.674 1.00 47.91 404 SER A C 1
ATOM 3028 O O . SER A 1 404 ? 12.177 5.853 19.973 1.00 47.91 404 SER A O 1
ATOM 3030 N N . ASP A 1 405 ? 13.122 5.441 21.989 1.00 57.41 405 ASP A N 1
ATOM 3031 C CA . ASP A 1 405 ? 12.038 5.764 22.906 1.00 57.41 405 ASP A CA 1
ATOM 3032 C C . ASP A 1 405 ? 10.990 4.674 23.168 1.00 57.41 405 ASP A C 1
ATOM 3034 O O . ASP A 1 405 ? 10.464 3.984 22.298 1.00 57.41 405 ASP A O 1
ATOM 3038 N N . ASN A 1 406 ? 10.677 4.522 24.457 1.00 72.81 406 ASN A N 1
ATOM 3039 C CA . ASN A 1 406 ? 9.616 3.680 25.012 1.00 72.81 406 ASN A CA 1
ATOM 3040 C C . ASN A 1 406 ? 8.208 4.198 24.638 1.00 72.81 406 ASN A C 1
ATOM 3042 O O . ASN A 1 406 ? 7.296 4.165 25.460 1.00 72.81 406 ASN A O 1
ATOM 3046 N N . VAL A 1 407 ? 8.036 4.688 23.412 1.00 85.44 407 VAL A N 1
ATOM 3047 C CA . VAL A 1 407 ? 6.792 5.243 22.892 1.00 85.44 407 VAL A CA 1
ATOM 3048 C C . VAL A 1 407 ? 5.899 4.101 22.434 1.00 85.44 407 VAL A C 1
ATOM 3050 O O . VAL A 1 407 ? 6.304 3.233 21.657 1.00 85.44 407 VAL A O 1
ATOM 3053 N N . VAL A 1 408 ? 4.665 4.110 22.927 1.00 92.06 408 VAL A N 1
ATOM 3054 C CA . VAL A 1 408 ? 3.612 3.197 22.489 1.00 92.06 408 VAL A CA 1
ATOM 3055 C C . VAL A 1 408 ? 2.748 3.918 21.465 1.00 92.06 408 VAL A C 1
ATOM 3057 O O . VAL A 1 408 ? 2.304 5.042 21.701 1.00 92.06 408 VAL A O 1
ATOM 3060 N N . THR A 1 409 ? 2.496 3.263 20.336 1.00 93.12 409 THR A N 1
ATOM 3061 C CA . THR A 1 409 ? 1.651 3.790 19.266 1.00 93.12 409 THR A CA 1
ATOM 3062 C C . THR A 1 409 ? 0.447 2.883 19.068 1.00 93.12 409 THR A C 1
ATOM 3064 O O . THR A 1 409 ? 0.595 1.684 18.825 1.00 93.12 409 THR A O 1
ATOM 3067 N N . LEU A 1 410 ? -0.756 3.455 19.133 1.00 95.75 410 LEU A N 1
ATOM 3068 C CA . LEU A 1 410 ? -1.990 2.785 18.722 1.00 95.75 410 LEU A CA 1
ATOM 3069 C C . LEU A 1 410 ? -2.325 3.185 17.282 1.00 95.75 410 LEU A C 1
ATOM 3071 O O . LEU A 1 410 ? -2.499 4.368 16.993 1.00 95.75 410 LEU A O 1
ATOM 3075 N N . LYS A 1 411 ? -2.485 2.198 16.397 1.00 95.81 411 LYS A N 1
ATOM 3076 C CA . LYS A 1 411 ? -2.975 2.393 15.027 1.00 95.81 411 LYS A CA 1
ATOM 3077 C C . LYS A 1 411 ? -4.333 1.721 14.869 1.00 95.81 411 LYS A C 1
ATOM 3079 O O . LYS A 1 411 ? -4.426 0.498 14.960 1.00 95.81 411 LYS A O 1
ATOM 3084 N N . VAL A 1 412 ? -5.379 2.502 14.606 1.00 98.19 412 VAL A N 1
ATOM 3085 C CA . VAL A 1 412 ? -6.753 2.020 14.383 1.00 98.19 412 VAL A CA 1
ATOM 3086 C C . VAL A 1 412 ? -7.213 2.423 12.993 1.00 9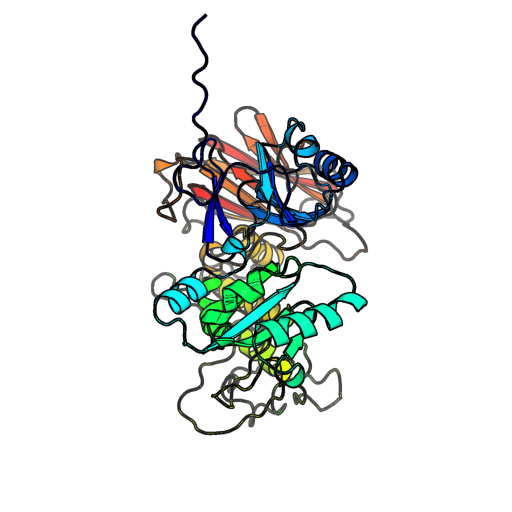8.19 412 VAL A C 1
ATOM 3088 O O . VAL A 1 412 ? -7.018 3.562 12.590 1.00 98.19 412 VAL A O 1
ATOM 3091 N N . THR A 1 413 ? -7.804 1.503 12.239 1.00 98.50 413 THR A N 1
ATOM 3092 C CA . THR A 1 413 ? -8.268 1.729 10.866 1.00 98.50 413 THR A CA 1
ATOM 3093 C C . THR A 1 413 ? -9.698 1.240 10.707 1.00 98.50 413 THR A C 1
ATOM 3095 O O . THR A 1 413 ? -9.983 0.060 10.909 1.00 98.50 413 THR A O 1
ATOM 3098 N N . LEU A 1 414 ? -10.579 2.155 10.323 1.00 98.81 414 LEU A N 1
ATOM 3099 C CA . LEU A 1 414 ? -11.962 1.921 9.937 1.00 98.81 414 LEU A CA 1
ATOM 3100 C C . LEU A 1 414 ? -12.058 1.916 8.410 1.00 98.81 414 LEU A C 1
ATOM 3102 O O . LEU A 1 414 ? -11.560 2.828 7.754 1.00 98.81 414 LEU A O 1
ATOM 3106 N N . VAL A 1 415 ? -12.724 0.911 7.844 1.00 98.69 415 VAL A N 1
ATOM 3107 C CA . VAL A 1 415 ? -13.048 0.841 6.413 1.00 98.69 415 VAL A CA 1
ATOM 3108 C C . VAL A 1 415 ? -14.481 0.367 6.239 1.00 98.69 415 VAL A C 1
ATOM 3110 O O . VAL A 1 415 ? -14.916 -0.565 6.913 1.00 98.69 415 VAL A O 1
ATOM 3113 N N . TYR A 1 416 ? -15.198 0.950 5.286 1.00 97.75 416 TYR A N 1
ATOM 3114 C CA . TYR A 1 416 ? -16.512 0.465 4.876 1.00 97.75 416 TYR A CA 1
ATOM 3115 C C . TYR A 1 416 ? -16.699 0.579 3.362 1.00 97.75 416 TYR A C 1
ATOM 3117 O O . TYR A 1 416 ? -16.152 1.463 2.698 1.00 97.75 416 TYR A O 1
ATOM 3125 N N . THR A 1 417 ? -17.458 -0.356 2.791 1.00 95.50 417 THR A N 1
ATOM 3126 C CA . THR A 1 417 ? -17.861 -0.290 1.385 1.00 95.50 417 THR A CA 1
ATOM 3127 C C . THR A 1 417 ? -19.077 0.617 1.293 1.00 95.50 417 THR A C 1
ATOM 3129 O O . THR A 1 417 ? -20.201 0.182 1.534 1.00 95.50 417 THR A O 1
ATOM 3132 N N . ASP A 1 418 ? -18.826 1.890 0.996 1.00 91.38 418 ASP A N 1
ATOM 3133 C CA . ASP A 1 418 ? -19.886 2.873 0.813 1.00 91.38 418 ASP A CA 1
ATOM 3134 C C . ASP A 1 418 ? -20.695 2.577 -0.457 1.00 91.38 418 ASP A C 1
ATOM 3136 O O . ASP A 1 418 ? -20.224 1.907 -1.386 1.00 91.38 418 ASP A O 1
ATOM 3140 N N . ARG A 1 419 ? -21.935 3.065 -0.502 1.00 86.38 419 ARG A N 1
ATOM 3141 C CA . ARG A 1 419 ? -22.776 2.885 -1.687 1.00 86.38 419 ARG A CA 1
ATOM 3142 C C . ARG A 1 419 ? -22.248 3.753 -2.846 1.00 86.38 419 ARG A C 1
ATOM 3144 O O . ARG A 1 419 ? -21.653 4.802 -2.605 1.00 86.38 419 ARG A O 1
ATOM 3151 N N . PRO A 1 420 ? -22.543 3.394 -4.104 1.00 83.12 420 PRO A N 1
ATOM 3152 C CA . PRO A 1 420 ? -22.153 4.205 -5.253 1.00 83.12 420 PRO A CA 1
ATOM 3153 C C . PRO A 1 420 ? -22.715 5.636 -5.190 1.00 83.12 420 PRO A C 1
ATOM 3155 O O . PRO A 1 420 ? -23.896 5.838 -4.897 1.00 83.12 420 PRO A O 1
ATOM 3158 N N . GLY A 1 421 ? -21.877 6.618 -5.514 1.00 76.25 421 GLY A N 1
ATOM 3159 C CA . GLY A 1 421 ? -22.235 8.031 -5.621 1.00 76.25 421 GLY A CA 1
ATOM 3160 C C . GLY A 1 421 ? -21.011 8.894 -5.932 1.00 76.25 421 GLY A C 1
ATOM 3161 O O . GLY A 1 421 ? -19.884 8.424 -5.815 1.00 76.25 421 GLY A O 1
ATOM 3162 N N . GLU A 1 422 ? -21.230 10.145 -6.346 1.00 71.06 422 GLU A N 1
ATOM 3163 C CA . GLU A 1 422 ? -20.135 11.073 -6.696 1.00 71.06 422 GLU A CA 1
ATOM 3164 C C . GLU A 1 422 ? -19.286 11.493 -5.488 1.00 71.06 422 GLU A C 1
ATOM 3166 O O . GLU A 1 422 ? -18.110 11.810 -5.631 1.00 71.06 422 GLU A O 1
ATOM 3171 N N . GLY A 1 423 ? -19.878 11.483 -4.295 1.00 77.38 423 GLY A N 1
ATOM 3172 C CA . GLY A 1 423 ? -19.187 11.737 -3.035 1.00 77.38 423 GLY A CA 1
ATOM 3173 C C . GLY A 1 423 ? -19.566 10.712 -1.978 1.00 77.38 423 GLY A C 1
ATOM 3174 O O . GLY A 1 423 ? -20.342 9.793 -2.245 1.00 77.38 423 GLY A O 1
ATOM 3175 N N . LEU A 1 424 ? -19.065 10.911 -0.761 1.00 82.94 424 LEU A N 1
ATOM 3176 C CA . LEU A 1 424 ? -19.376 10.052 0.375 1.00 82.94 424 LEU A CA 1
ATOM 3177 C C . LEU A 1 424 ? -20.886 10.058 0.657 1.00 82.94 424 LEU A C 1
ATOM 3179 O O . LEU A 1 424 ? -21.495 11.109 0.880 1.00 82.94 424 LEU A O 1
ATOM 3183 N N . GLN A 1 425 ? -21.505 8.885 0.629 1.00 87.56 425 GLN A N 1
ATOM 3184 C CA . GLN A 1 425 ? -22.938 8.700 0.805 1.00 87.56 425 GLN A CA 1
ATOM 3185 C C . GLN A 1 425 ? -23.252 8.442 2.280 1.00 87.56 425 GLN A C 1
ATOM 3187 O O . GLN A 1 425 ? -24.003 9.212 2.890 1.00 87.56 425 GLN A O 1
ATOM 3192 N N . ASN A 1 426 ? -22.624 7.426 2.871 1.00 90.38 426 ASN A N 1
ATOM 3193 C CA . ASN A 1 426 ? -22.681 7.144 4.303 1.00 90.38 426 ASN A CA 1
ATOM 3194 C C . ASN A 1 426 ? -21.422 7.679 5.000 1.00 90.38 426 ASN A C 1
ATOM 3196 O O . ASN A 1 426 ? -20.321 7.504 4.504 1.00 90.38 426 ASN A O 1
ATOM 3200 N N . ASP A 1 427 ? -21.597 8.316 6.153 1.00 93.50 427 ASP A N 1
ATOM 3201 C CA . ASP A 1 427 ? -20.546 8.936 6.960 1.00 93.50 427 ASP A CA 1
ATOM 3202 C C . ASP A 1 427 ? -20.471 8.215 8.314 1.00 93.50 427 ASP A C 1
ATOM 3204 O O . ASP A 1 427 ? -21.345 8.372 9.184 1.00 93.50 427 ASP A O 1
ATOM 3208 N N . LEU A 1 428 ? -19.437 7.382 8.455 1.00 97.00 428 LEU A N 1
ATOM 3209 C CA . LEU A 1 428 ? -19.060 6.734 9.707 1.00 97.00 428 LEU A CA 1
ATOM 3210 C C . LEU A 1 428 ? -17.772 7.354 10.234 1.00 97.00 428 LEU A C 1
ATOM 3212 O O . LEU A 1 428 ? -16.800 7.421 9.498 1.00 97.00 428 LEU A O 1
ATOM 3216 N N . ASN A 1 429 ? -17.760 7.680 11.523 1.00 98.12 429 ASN A N 1
ATOM 3217 C CA . ASN A 1 429 ? -16.645 8.336 12.197 1.00 98.12 429 ASN A CA 1
ATOM 3218 C C . ASN A 1 429 ? -15.933 7.350 13.112 1.00 98.12 429 ASN A C 1
ATOM 3220 O O . ASN A 1 429 ? -16.588 6.645 13.889 1.00 98.12 429 ASN A O 1
ATOM 3224 N N . LEU A 1 430 ? -14.609 7.364 13.071 1.00 98.69 430 LEU A N 1
ATOM 3225 C CA . LEU A 1 430 ? -13.721 6.682 13.993 1.00 98.69 430 LEU A CA 1
ATOM 3226 C C . LEU A 1 430 ? -13.304 7.639 15.112 1.00 98.69 430 LEU A C 1
ATOM 3228 O O . LEU A 1 430 ? -12.764 8.712 14.857 1.00 98.69 430 LEU A O 1
ATOM 3232 N N . ILE A 1 431 ? -13.526 7.224 16.356 1.00 98.69 431 ILE A N 1
ATOM 3233 C CA . ILE A 1 431 ? -13.179 7.981 17.560 1.00 98.69 431 ILE A CA 1
ATOM 3234 C C . ILE A 1 431 ? -12.380 7.067 18.484 1.00 98.69 431 ILE A C 1
ATOM 3236 O O . ILE A 1 431 ? -12.810 5.948 18.767 1.00 98.69 431 ILE A O 1
ATOM 3240 N N . VAL A 1 432 ? -11.241 7.538 18.984 1.00 98.62 432 VAL A N 1
ATOM 3241 C CA . VAL A 1 432 ? -10.515 6.894 20.089 1.00 98.62 432 VAL A CA 1
ATOM 3242 C C . VAL A 1 432 ? -10.529 7.843 21.275 1.00 98.62 432 VAL A C 1
ATOM 3244 O O . VAL A 1 432 ? -10.192 9.010 21.106 1.00 98.62 432 VAL A O 1
ATOM 3247 N N . LYS A 1 433 ? -10.888 7.337 22.457 1.00 98.31 433 LYS A N 1
ATOM 3248 C CA . LYS A 1 433 ? -10.939 8.091 23.710 1.00 98.31 433 LYS A CA 1
ATOM 3249 C C . LYS A 1 433 ? -10.072 7.448 24.787 1.00 98.31 433 LYS A C 1
ATOM 3251 O O . LYS A 1 433 ? -10.188 6.247 25.047 1.00 98.31 433 LYS A O 1
ATOM 3256 N N . THR A 1 434 ? -9.226 8.241 25.431 1.00 96.75 434 THR A N 1
ATOM 3257 C CA . THR A 1 434 ? -8.387 7.823 26.565 1.00 96.75 434 THR A CA 1
ATOM 3258 C C . THR A 1 434 ? -9.096 8.037 27.915 1.00 96.75 434 THR A C 1
ATOM 3260 O O . THR A 1 434 ? -10.080 8.778 27.988 1.00 96.75 434 THR A O 1
ATOM 3263 N N . PRO A 1 435 ? -8.632 7.403 29.015 1.00 90.75 435 PRO A N 1
ATOM 3264 C CA . PRO A 1 435 ? -9.264 7.522 30.338 1.00 90.75 435 PRO A CA 1
ATOM 3265 C C . PRO A 1 435 ? -9.368 8.944 30.897 1.00 90.75 435 PRO A C 1
ATOM 3267 O O . PRO A 1 435 ? -10.274 9.233 31.674 1.00 90.75 435 PRO A O 1
ATOM 3270 N N . ASP A 1 436 ? -8.430 9.814 30.532 1.00 92.75 436 ASP A N 1
ATOM 3271 C CA . ASP A 1 436 ? -8.393 11.233 30.898 1.00 92.75 436 ASP A CA 1
ATOM 3272 C C . ASP A 1 436 ? -9.351 12.097 30.056 1.00 92.75 436 ASP A C 1
ATOM 3274 O O . ASP A 1 436 ? -9.501 13.288 30.318 1.00 92.75 436 ASP A O 1
ATOM 3278 N N . GLY A 1 437 ? -10.048 11.491 29.091 1.00 92.69 437 GLY A N 1
ATOM 3279 C CA . GLY A 1 437 ? -11.093 12.122 28.295 1.00 92.69 437 GLY A CA 1
ATOM 3280 C C . GLY A 1 437 ? -10.618 12.735 26.980 1.00 92.69 437 GLY A C 1
ATOM 3281 O O . GLY A 1 437 ? -11.454 13.304 26.282 1.00 92.69 437 GLY A O 1
ATOM 3282 N N . ILE A 1 438 ? -9.333 12.608 26.629 1.00 95.44 438 ILE A N 1
ATOM 3283 C CA . ILE A 1 438 ? -8.802 13.092 25.349 1.00 95.44 438 ILE A CA 1
ATOM 3284 C C . ILE A 1 438 ? -9.334 12.211 24.214 1.00 95.44 438 ILE A C 1
ATOM 3286 O O . ILE A 1 438 ? -9.357 10.982 24.321 1.00 95.44 438 ILE A O 1
ATOM 3290 N N . GLU A 1 439 ? -9.754 12.842 23.118 1.00 96.75 439 GLU A N 1
ATOM 3291 C CA . GLU A 1 439 ? -10.261 12.167 21.924 1.00 96.75 439 GLU A CA 1
ATOM 3292 C C . GLU A 1 439 ? -9.374 12.458 20.708 1.00 96.75 439 GLU A C 1
ATOM 3294 O O . GLU A 1 439 ? -8.802 13.540 20.572 1.00 96.75 439 GLU A O 1
ATOM 3299 N N . ARG A 1 440 ? -9.259 11.475 19.813 1.00 97.38 440 ARG A N 1
ATOM 3300 C CA . ARG A 1 440 ? -8.772 11.670 18.442 1.00 97.38 440 ARG A CA 1
ATOM 3301 C C . ARG A 1 440 ? -9.787 11.118 17.460 1.00 97.38 440 ARG A C 1
ATOM 3303 O O . ARG A 1 440 ? -10.420 10.094 17.734 1.00 97.38 440 ARG A O 1
ATOM 3310 N N . HIS A 1 441 ? -9.898 11.775 16.310 1.00 97.94 441 HIS A N 1
ATOM 3311 C CA . HIS A 1 441 ? -10.813 11.399 15.238 1.00 97.94 441 HIS A CA 1
ATOM 3312 C C . HIS A 1 441 ? -10.053 10.933 13.994 1.00 97.94 441 HIS A C 1
ATOM 3314 O O . HIS A 1 441 ? -8.916 11.347 13.742 1.00 97.94 441 HIS A O 1
ATOM 3320 N N . GLY A 1 442 ? -10.677 10.042 13.226 1.00 96.62 442 GLY A N 1
ATOM 3321 C CA . GLY A 1 442 ? -10.106 9.488 12.005 1.00 96.62 442 GLY A CA 1
ATOM 3322 C C . GLY A 1 442 ? -9.636 10.562 11.032 1.00 96.62 442 GLY A C 1
ATOM 3323 O O . GLY A 1 442 ? -10.385 11.473 10.705 1.00 96.62 442 GLY A O 1
ATOM 3324 N N . ASN A 1 443 ? -8.388 10.448 10.573 1.00 93.06 443 ASN A N 1
ATOM 3325 C CA . ASN A 1 443 ? -7.736 11.353 9.617 1.00 93.06 443 ASN A CA 1
ATOM 3326 C C . ASN A 1 443 ? -7.596 12.824 10.069 1.00 93.06 443 ASN A C 1
ATOM 3328 O O . ASN A 1 443 ? -7.197 13.664 9.265 1.00 93.06 443 ASN A O 1
ATOM 3332 N N . MET A 1 444 ? -7.872 13.150 11.337 1.00 91.62 444 MET A N 1
ATOM 3333 C CA . MET A 1 444 ? -7.867 14.538 11.837 1.00 91.62 444 MET A CA 1
ATOM 3334 C C . MET A 1 444 ? -6.622 14.906 12.652 1.00 91.62 444 MET A C 1
ATOM 3336 O O . MET A 1 444 ? -6.454 16.056 13.052 1.00 91.62 444 MET A O 1
ATOM 3340 N N . GLY A 1 445 ? -5.723 13.953 12.911 1.00 88.81 445 GLY A N 1
ATOM 3341 C CA . GLY A 1 445 ? -4.564 14.184 13.773 1.00 88.81 445 GLY A CA 1
ATOM 3342 C C . GLY A 1 445 ? -5.006 14.539 15.195 1.00 88.81 445 GLY A C 1
ATOM 3343 O O . GLY A 1 445 ? -5.499 13.676 15.920 1.00 88.81 445 GLY A O 1
ATOM 3344 N N . THR A 1 446 ? -4.817 15.798 15.590 1.00 88.06 446 THR A N 1
ATOM 3345 C CA . THR A 1 446 ? -5.264 16.349 16.883 1.00 88.06 446 THR A CA 1
ATOM 3346 C C . THR A 1 446 ? -6.469 17.283 16.760 1.00 88.06 446 THR A C 1
ATOM 3348 O O . THR A 1 446 ? -6.852 17.897 17.751 1.00 88.06 446 THR A O 1
ATOM 3351 N N . ALA A 1 447 ? -7.019 17.456 15.558 1.00 85.69 447 ALA A N 1
ATOM 3352 C CA . ALA A 1 447 ? -8.157 18.334 15.329 1.00 85.69 447 ALA A CA 1
ATOM 3353 C C . ALA A 1 447 ? -9.459 17.696 15.856 1.00 85.69 447 ALA A C 1
ATOM 3355 O O . ALA A 1 447 ? -9.599 16.470 15.872 1.00 85.69 447 ALA A O 1
ATOM 3356 N N . GLU A 1 448 ? -10.398 18.530 16.309 1.00 90.38 448 GLU A N 1
ATOM 3357 C CA . GLU A 1 448 ? -11.665 18.087 16.917 1.00 90.38 448 GLU A CA 1
ATOM 3358 C C . GLU A 1 448 ? -12.761 17.818 15.874 1.00 90.38 448 GLU A C 1
ATOM 3360 O O . GLU A 1 448 ? -13.819 17.268 16.192 1.00 90.38 448 GLU A O 1
ATOM 3365 N N . GLU A 1 449 ? -12.530 18.198 14.617 1.00 93.69 449 GLU A N 1
ATOM 3366 C CA . GLU A 1 449 ? -13.427 17.912 13.507 1.00 93.69 449 GLU A CA 1
ATOM 3367 C C . GLU A 1 449 ? -13.454 16.416 13.165 1.00 93.69 449 GLU A C 1
ATOM 3369 O O . GLU A 1 449 ? -12.873 15.568 13.836 1.00 93.69 449 GLU A O 1
ATOM 3374 N N . PHE A 1 450 ? -14.179 16.080 12.107 1.00 93.38 450 PHE A N 1
ATOM 3375 C CA . PHE A 1 450 ? -14.339 14.721 11.619 1.00 93.38 450 PHE A CA 1
ATOM 3376 C C . PHE A 1 450 ? -14.109 14.685 10.114 1.00 93.38 450 PHE A C 1
ATOM 3378 O O . PHE A 1 450 ? -14.402 15.665 9.418 1.00 93.38 450 PHE A O 1
ATOM 3385 N N . ASP A 1 451 ? -13.657 13.540 9.607 1.00 89.06 451 ASP A N 1
ATOM 3386 C CA . ASP A 1 451 ? -13.606 13.295 8.171 1.00 89.06 451 ASP A CA 1
ATOM 3387 C C . ASP A 1 451 ? -15.024 13.238 7.592 1.00 89.06 451 ASP A C 1
ATOM 3389 O O . ASP A 1 451 ? -15.948 12.693 8.190 1.00 89.06 451 ASP A O 1
ATOM 3393 N N . ARG A 1 452 ? -15.210 13.876 6.436 1.00 88.56 452 ARG A N 1
ATOM 3394 C CA . ARG A 1 452 ? -16.490 13.961 5.714 1.00 88.56 452 ARG A CA 1
ATOM 3395 C C . ARG A 1 452 ? -16.378 13.498 4.264 1.00 88.56 452 ARG A C 1
ATOM 3397 O O . ARG A 1 452 ? -17.332 13.635 3.500 1.00 88.56 452 ARG A O 1
ATOM 3404 N N . TYR A 1 453 ? -15.212 12.992 3.875 1.00 88.00 453 TYR A N 1
ATOM 3405 C CA . TYR A 1 453 ? -14.841 12.723 2.490 1.00 88.00 453 TYR A CA 1
ATOM 3406 C C . TYR A 1 453 ? -14.424 11.271 2.272 1.00 88.00 453 TYR A C 1
ATOM 3408 O O . TYR A 1 453 ? -14.612 10.753 1.172 1.00 88.00 453 TYR A O 1
ATOM 3416 N N . ASN A 1 454 ? -13.879 10.611 3.296 1.00 91.44 454 ASN A N 1
ATOM 3417 C CA . ASN A 1 454 ? -13.277 9.293 3.149 1.00 91.44 454 ASN A CA 1
ATOM 3418 C C . ASN A 1 454 ? -14.126 8.183 3.778 1.00 91.44 454 ASN A C 1
ATOM 3420 O O . ASN A 1 454 ? -14.559 8.263 4.922 1.00 91.44 454 ASN A O 1
ATOM 3424 N N . ASN A 1 455 ? -14.265 7.069 3.055 1.00 95.94 455 ASN A N 1
ATOM 3425 C CA . ASN A 1 455 ? -14.779 5.806 3.599 1.00 95.94 455 ASN A CA 1
ATOM 3426 C C . ASN A 1 455 ? -13.690 4.935 4.255 1.00 95.94 455 ASN A C 1
ATOM 3428 O O . ASN A 1 455 ? -13.868 3.731 4.476 1.00 95.94 455 ASN A O 1
ATOM 3432 N N . VAL A 1 456 ? -12.533 5.546 4.505 1.00 98.19 456 VAL A N 1
ATOM 3433 C CA . VAL A 1 456 ? -11.409 4.995 5.249 1.00 98.19 456 VAL A CA 1
ATOM 3434 C C . VAL A 1 456 ? -10.960 6.056 6.237 1.00 98.19 456 VAL A C 1
ATOM 3436 O O . VAL A 1 456 ? -10.557 7.143 5.833 1.00 98.19 456 VAL A O 1
ATOM 3439 N N . GLU A 1 457 ? -10.976 5.713 7.514 1.00 98.19 457 GLU A N 1
ATOM 3440 C CA . GLU A 1 457 ? -10.518 6.581 8.592 1.00 98.19 457 GLU A CA 1
ATOM 3441 C C . GLU A 1 457 ? -9.436 5.870 9.400 1.00 98.19 457 GLU A C 1
ATOM 3443 O O . GLU A 1 457 ? -9.614 4.722 9.814 1.00 98.19 457 GLU A O 1
ATOM 3448 N N . GLN A 1 458 ? -8.304 6.533 9.628 1.00 97.31 458 GLN A N 1
ATOM 3449 C CA . GLN A 1 458 ? -7.211 6.002 10.432 1.00 97.31 458 GLN A CA 1
ATOM 3450 C C . GLN A 1 458 ? -6.827 6.974 11.546 1.00 97.31 458 GLN A C 1
ATOM 3452 O O . GLN A 1 458 ? -6.743 8.184 11.348 1.00 97.31 458 GLN A O 1
ATOM 3457 N N . ILE A 1 459 ? -6.570 6.422 12.729 1.00 96.62 459 ILE A N 1
ATOM 3458 C CA . ILE A 1 459 ? -5.933 7.127 13.839 1.00 96.62 459 ILE A CA 1
ATOM 3459 C C . ILE A 1 459 ? -4.596 6.447 14.095 1.00 96.62 459 ILE A C 1
ATOM 3461 O O . ILE A 1 459 ? -4.559 5.253 14.395 1.00 96.62 459 ILE A O 1
ATOM 3465 N N . VAL A 1 460 ? -3.517 7.222 14.003 1.00 93.50 460 VAL A N 1
ATOM 3466 C CA . VAL A 1 460 ? -2.185 6.859 14.497 1.00 93.50 460 VAL A CA 1
ATOM 3467 C C . VAL A 1 460 ? -1.907 7.734 15.716 1.00 93.50 460 VAL A C 1
ATOM 3469 O O . VAL A 1 460 ? -1.658 8.934 15.600 1.00 93.50 460 VAL A O 1
ATOM 3472 N N . TRP A 1 461 ? -2.012 7.151 16.907 1.00 93.25 461 TRP A N 1
ATOM 3473 C CA . TRP A 1 461 ? -1.816 7.851 18.173 1.00 93.25 461 TRP A CA 1
ATOM 3474 C C . TRP A 1 461 ? -0.491 7.424 18.797 1.00 93.25 461 TRP A C 1
ATOM 3476 O O . TRP A 1 461 ? -0.421 6.406 19.485 1.00 93.25 461 TRP A O 1
ATOM 3486 N N . ARG A 1 462 ? 0.558 8.208 18.525 1.00 90.56 462 ARG A N 1
ATOM 3487 C CA . ARG A 1 462 ? 1.878 8.084 19.162 1.00 90.56 462 ARG A CA 1
ATOM 3488 C C . ARG A 1 462 ? 1.845 8.613 20.590 1.00 90.56 462 ARG A C 1
ATOM 3490 O O . ARG A 1 462 ? 1.134 9.579 20.861 1.00 90.56 462 ARG A O 1
ATOM 3497 N N . ASP A 1 463 ? 2.639 7.992 21.454 1.00 90.50 463 ASP A N 1
ATOM 3498 C CA . ASP A 1 463 ? 2.714 8.294 22.888 1.00 90.50 463 ASP A CA 1
ATOM 3499 C C . ASP A 1 463 ? 1.342 8.199 23.575 1.00 90.50 463 ASP A C 1
ATOM 3501 O O . ASP A 1 463 ? 0.932 9.043 24.371 1.00 90.50 463 ASP A O 1
ATOM 3505 N N . ILE A 1 464 ? 0.573 7.173 23.197 1.00 93.31 464 ILE A N 1
ATOM 3506 C CA . ILE A 1 464 ? -0.729 6.925 23.810 1.00 93.31 464 ILE A CA 1
ATOM 3507 C C . ILE A 1 464 ? -0.530 6.362 25.229 1.00 93.31 464 ILE A C 1
ATOM 3509 O O . ILE A 1 464 ? 0.252 5.420 25.409 1.00 93.31 464 ILE A O 1
ATOM 3513 N N . PRO A 1 465 ? -1.222 6.896 26.255 1.00 92.31 465 PRO A N 1
ATOM 3514 C CA . PRO A 1 465 ? -1.034 6.445 27.627 1.00 92.31 465 PRO A CA 1
ATOM 3515 C C . PRO A 1 465 ? -1.457 4.984 27.812 1.00 92.31 465 PRO A C 1
ATOM 3517 O O . PRO A 1 465 ? -2.450 4.515 27.247 1.00 92.31 465 PRO A O 1
ATOM 3520 N N . GLN A 1 466 ? -0.721 4.271 28.669 1.00 94.00 466 GLN A N 1
ATOM 3521 C CA . GLN A 1 466 ? -1.092 2.930 29.112 1.00 94.00 466 GLN A CA 1
ATOM 3522 C C . GLN A 1 466 ? -2.474 2.957 29.779 1.00 94.00 466 GLN A C 1
ATOM 3524 O O . GLN A 1 466 ? -2.771 3.830 30.595 1.00 94.00 466 GLN A O 1
ATOM 3529 N N . GLY A 1 467 ? -3.297 1.948 29.503 1.00 94.19 467 GLY A N 1
ATOM 3530 C CA . GLY A 1 467 ? -4.605 1.804 30.132 1.00 94.19 467 GLY A CA 1
ATOM 3531 C C . GLY A 1 467 ? -5.690 1.383 29.156 1.00 94.19 467 GLY A C 1
ATOM 3532 O O . GLY A 1 467 ? -5.420 0.937 28.043 1.00 94.19 467 GLY A O 1
ATOM 3533 N N . LYS A 1 468 ? -6.942 1.476 29.603 1.00 96.69 468 LYS A N 1
ATOM 3534 C CA . LYS A 1 468 ? -8.095 1.144 28.766 1.00 96.69 468 LYS A CA 1
ATOM 3535 C C . LYS A 1 468 ? -8.461 2.336 27.897 1.00 96.69 468 LYS A C 1
ATOM 3537 O O . LYS A 1 468 ? -8.686 3.412 28.427 1.00 96.69 468 LYS A O 1
ATOM 3542 N N . VAL A 1 469 ? -8.571 2.130 26.595 1.00 98.00 469 VAL A N 1
ATOM 3543 C CA . VAL A 1 469 ? -9.069 3.141 25.659 1.00 98.00 469 VAL A CA 1
ATOM 3544 C C . VAL A 1 469 ? -10.358 2.649 25.025 1.00 98.00 469 VAL A C 1
ATOM 3546 O O . VAL A 1 469 ? -10.545 1.447 24.818 1.00 98.00 469 VAL A O 1
ATOM 3549 N N . GLU A 1 470 ? -11.254 3.576 24.724 1.00 98.44 470 GLU A N 1
ATOM 3550 C CA . GLU A 1 470 ? -12.506 3.289 24.037 1.00 98.44 470 GLU A CA 1
ATOM 3551 C C . GLU A 1 470 ? -12.354 3.624 22.559 1.00 98.44 470 GLU A C 1
ATOM 3553 O O . GLU A 1 470 ? -11.975 4.736 22.200 1.00 98.44 470 GLU A O 1
ATOM 3558 N N . VAL A 1 471 ? -12.657 2.663 21.692 1.00 98.50 471 VAL A N 1
ATOM 3559 C CA . VAL A 1 471 ? -12.678 2.858 20.242 1.00 98.50 471 VAL A CA 1
ATOM 3560 C C . VAL A 1 471 ? -14.117 2.784 19.778 1.00 98.50 471 VAL A C 1
ATOM 3562 O O . VAL A 1 471 ? -14.757 1.739 19.897 1.00 98.50 471 VAL A O 1
ATOM 3565 N N . THR A 1 472 ? -14.623 3.893 19.256 1.00 98.50 472 THR A N 1
ATOM 3566 C CA . THR A 1 472 ? -16.015 4.055 18.851 1.00 98.50 472 THR A CA 1
ATOM 3567 C C . THR A 1 472 ? -16.115 4.265 17.348 1.00 98.50 472 THR A C 1
ATOM 3569 O O . THR A 1 472 ? -15.434 5.117 16.785 1.00 98.50 472 THR A O 1
ATOM 3572 N N . VAL A 1 473 ? -17.009 3.513 16.708 1.00 98.50 473 VAL A N 1
ATOM 3573 C CA . VAL A 1 473 ? -17.470 3.778 15.342 1.00 98.50 473 VAL A CA 1
ATOM 3574 C C . VAL A 1 473 ? -18.876 4.351 15.434 1.00 98.50 473 VAL A C 1
ATOM 3576 O O . VAL A 1 473 ? -19.756 3.708 16.009 1.00 98.50 473 VAL A O 1
ATOM 3579 N N . ARG A 1 474 ? -19.086 5.559 14.908 1.00 97.50 474 ARG A N 1
ATOM 3580 C CA . ARG A 1 474 ? -20.359 6.291 14.999 1.00 97.50 474 ARG A CA 1
ATOM 3581 C C . ARG A 1 474 ? -20.891 6.654 13.619 1.00 97.50 474 ARG A C 1
ATOM 3583 O O . ARG A 1 474 ? -20.215 7.340 12.858 1.00 97.50 474 ARG A O 1
ATOM 3590 N N . ALA A 1 475 ? -22.136 6.289 13.348 1.00 95.31 475 ALA A N 1
ATOM 3591 C CA . ALA A 1 475 ? -22.869 6.699 12.159 1.00 95.31 475 ALA A CA 1
ATOM 3592 C C . ALA A 1 475 ? -23.342 8.158 12.275 1.00 95.31 475 ALA A C 1
ATOM 3594 O O . ALA A 1 475 ? -24.365 8.429 12.904 1.00 95.31 475 ALA A O 1
ATOM 3595 N N . ALA A 1 476 ? -22.614 9.109 11.679 1.00 91.38 476 ALA A N 1
ATOM 3596 C CA . ALA A 1 476 ? -23.081 10.499 11.601 1.00 91.38 476 ALA A CA 1
ATOM 3597 C C . ALA A 1 476 ? -24.218 10.651 10.591 1.00 91.38 476 ALA A C 1
ATOM 3599 O O . ALA A 1 476 ? -25.166 11.394 10.846 1.00 91.38 476 ALA A O 1
ATOM 3600 N N . ARG A 1 477 ? -24.128 9.938 9.464 1.00 90.19 477 ARG A N 1
ATOM 3601 C CA . ARG A 1 477 ? -25.181 9.894 8.450 1.00 90.19 477 ARG A CA 1
ATOM 3602 C C . ARG A 1 477 ? -25.175 8.551 7.743 1.00 90.19 477 ARG A C 1
ATOM 3604 O O . ARG A 1 477 ? -24.161 8.162 7.178 1.00 90.19 477 ARG A O 1
ATOM 3611 N N . VAL A 1 478 ? -26.320 7.886 7.670 1.00 89.75 478 VAL A N 1
ATOM 3612 C CA . VAL A 1 478 ? -26.500 6.706 6.811 1.00 89.75 478 VAL A CA 1
ATOM 3613 C C . VAL A 1 478 ? -27.735 6.923 5.943 1.00 89.75 478 VAL A C 1
ATOM 3615 O O . VAL A 1 478 ? -28.853 6.996 6.437 1.00 89.75 478 VAL A O 1
ATOM 3618 N N . LEU A 1 479 ? -27.541 7.042 4.626 1.00 79.81 479 LEU A N 1
ATOM 3619 C CA . LEU A 1 479 ? -28.616 7.339 3.665 1.00 79.81 479 LEU A CA 1
ATOM 3620 C C . LEU A 1 479 ? -29.507 6.129 3.349 1.00 79.81 479 LEU A C 1
ATOM 3622 O O . LEU A 1 479 ? -30.499 6.254 2.632 1.00 79.81 479 LEU A O 1
ATOM 3626 N N . THR A 1 480 ? -29.138 4.947 3.830 1.00 66.69 480 THR A N 1
ATOM 3627 C CA . THR A 1 480 ? -29.933 3.719 3.716 1.00 66.69 480 THR A CA 1
ATOM 3628 C C . THR A 1 480 ? -30.166 3.134 5.105 1.00 66.69 480 THR A C 1
ATOM 3630 O O . THR A 1 480 ? -29.642 3.642 6.089 1.00 66.69 480 THR A O 1
ATOM 3633 N N . ASN A 1 481 ? -30.965 2.073 5.212 1.00 78.38 481 ASN A N 1
ATOM 3634 C CA . ASN A 1 481 ? -31.350 1.514 6.509 1.00 78.38 481 ASN A CA 1
ATOM 3635 C C . ASN A 1 481 ? -30.156 1.227 7.444 1.00 78.38 481 ASN A C 1
ATOM 3637 O O . ASN A 1 481 ? -30.315 1.381 8.652 1.00 78.38 481 ASN A O 1
ATOM 3641 N N . GLN A 1 482 ? -29.001 0.795 6.911 1.00 91.06 482 GLN A N 1
ATOM 3642 C CA . GLN A 1 482 ? -27.820 0.446 7.705 1.00 91.06 482 GLN A CA 1
ATOM 3643 C C . GLN A 1 482 ? -26.517 0.370 6.870 1.00 91.06 482 GLN A C 1
ATOM 3645 O O . GLN A 1 482 ? -26.587 0.064 5.682 1.00 91.06 482 GLN A O 1
ATOM 3650 N N . GLN A 1 483 ? -25.349 0.568 7.496 1.00 94.25 483 GLN A N 1
ATOM 3651 C CA . GLN A 1 483 ? -24.003 0.424 6.905 1.00 94.25 483 GLN A CA 1
ATOM 3652 C C . GLN A 1 483 ? -23.118 -0.469 7.789 1.00 94.25 483 GLN A C 1
ATOM 3654 O O . GLN A 1 483 ? -22.949 -0.192 8.977 1.00 94.25 483 GLN A O 1
ATOM 3659 N N . ASP A 1 484 ? -22.554 -1.538 7.226 1.00 95.31 484 ASP A N 1
ATOM 3660 C CA . ASP A 1 484 ? -21.524 -2.364 7.870 1.00 95.31 484 ASP A CA 1
ATOM 3661 C C . ASP A 1 484 ? -20.123 -1.759 7.7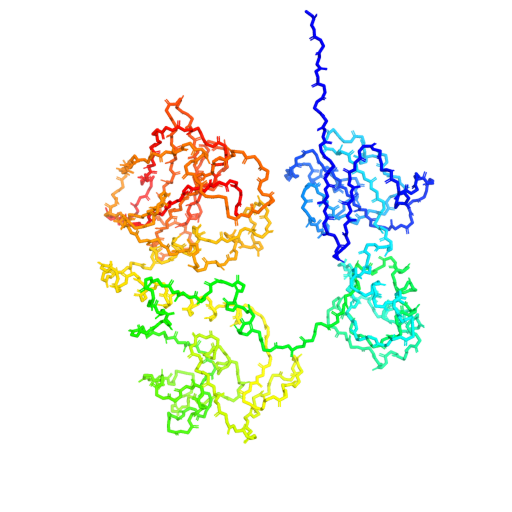23 1.00 95.31 484 ASP A C 1
ATOM 3663 O O . ASP A 1 484 ? -19.899 -0.825 6.953 1.00 95.31 484 ASP A O 1
ATOM 3667 N N . TYR A 1 485 ? -19.174 -2.266 8.507 1.00 97.94 485 TYR A N 1
ATOM 3668 C CA . TYR A 1 485 ? -17.802 -1.771 8.510 1.00 97.94 485 TYR A CA 1
ATOM 3669 C C . TYR A 1 485 ? -16.820 -2.840 8.987 1.00 97.94 485 TYR A C 1
ATOM 3671 O O . TYR A 1 485 ? -17.193 -3.801 9.658 1.00 97.94 485 TYR A O 1
ATOM 3679 N N . ALA A 1 486 ? -15.541 -2.637 8.694 1.00 98.44 486 ALA A N 1
ATOM 3680 C CA . ALA A 1 486 ? -14.436 -3.352 9.307 1.00 98.44 486 ALA A CA 1
ATOM 3681 C C . ALA A 1 486 ? -13.589 -2.379 10.129 1.00 98.44 486 ALA A C 1
ATOM 3683 O O . ALA A 1 486 ? -13.274 -1.277 9.680 1.00 98.44 486 ALA A O 1
ATOM 3684 N N . LEU A 1 487 ? -13.219 -2.800 11.334 1.00 98.50 487 LEU A N 1
ATOM 3685 C CA . LEU A 1 487 ? -12.344 -2.064 12.238 1.00 98.50 487 LEU A CA 1
ATOM 3686 C C . LEU A 1 487 ? -11.138 -2.940 12.560 1.00 98.50 487 LEU A C 1
ATOM 3688 O O . LEU A 1 487 ? -11.315 -4.060 13.026 1.00 98.50 487 LEU A O 1
ATOM 3692 N N . VAL A 1 488 ? -9.931 -2.436 12.336 1.00 98.44 488 VAL A N 1
ATOM 3693 C CA . VAL A 1 488 ? -8.666 -3.130 12.613 1.00 98.44 488 VAL A CA 1
ATOM 3694 C C . VAL A 1 488 ? -7.833 -2.268 13.548 1.00 98.44 488 VAL A C 1
ATOM 3696 O O . VAL A 1 488 ? -7.796 -1.049 13.388 1.00 98.44 488 VAL A O 1
ATOM 3699 N N . TRP A 1 489 ? -7.154 -2.879 14.513 1.00 97.38 489 TRP A N 1
ATOM 3700 C CA . TRP A 1 489 ? -6.224 -2.172 15.385 1.00 97.38 489 TRP A CA 1
ATOM 3701 C C . TRP A 1 489 ? -4.950 -2.964 15.632 1.00 97.38 489 TRP A C 1
ATOM 3703 O O . TRP A 1 489 ? -4.937 -4.196 15.597 1.00 97.38 489 TRP A O 1
ATOM 3713 N N . ARG A 1 490 ? -3.900 -2.226 15.984 1.00 94.81 490 ARG A N 1
ATOM 3714 C CA . ARG A 1 490 ? -2.662 -2.761 16.539 1.00 94.81 490 ARG A CA 1
ATOM 3715 C C . ARG A 1 490 ? -1.999 -1.759 17.468 1.00 94.81 490 ARG A C 1
ATOM 3717 O O . ARG A 1 490 ? -2.099 -0.549 17.252 1.00 94.81 490 ARG A O 1
ATOM 3724 N N . VAL A 1 491 ? -1.300 -2.276 18.468 1.00 94.56 491 VAL A N 1
ATOM 3725 C CA . VAL A 1 491 ? -0.417 -1.499 19.333 1.00 94.56 491 VAL A CA 1
ATOM 3726 C C . VAL A 1 491 ? 1.020 -1.919 19.062 1.00 94.56 491 VAL A C 1
ATOM 3728 O O . VAL A 1 491 ? 1.329 -3.108 19.062 1.00 94.56 491 VAL A O 1
ATOM 3731 N N . ILE A 1 492 ? 1.885 -0.947 18.795 1.00 89.81 492 ILE A N 1
ATOM 3732 C CA . ILE A 1 492 ? 3.290 -1.165 18.443 1.00 89.81 492 ILE A CA 1
ATOM 3733 C C . ILE A 1 492 ? 4.201 -0.272 19.280 1.00 89.81 492 ILE A C 1
ATOM 3735 O O . ILE A 1 492 ? 3.768 0.748 19.821 1.00 89.81 492 ILE A O 1
ATOM 3739 N N . LYS A 1 493 ? 5.469 -0.669 19.386 1.00 85.75 493 LYS A N 1
ATOM 3740 C CA . LYS A 1 493 ? 6.525 0.142 19.988 1.00 85.75 493 LYS A CA 1
ATOM 3741 C C . LYS A 1 493 ? 7.206 0.977 18.903 1.00 85.75 493 LYS A C 1
ATOM 3743 O O . LYS A 1 493 ? 7.711 0.404 17.942 1.00 85.75 493 LYS A O 1
ATOM 3748 N N . GLY A 1 494 ? 7.231 2.297 19.075 1.00 75.19 494 GLY A N 1
ATOM 3749 C CA . GLY A 1 494 ? 7.816 3.237 18.116 1.00 75.19 494 GLY A CA 1
ATOM 3750 C C . GLY A 1 494 ? 6.903 3.574 16.932 1.00 75.19 494 GLY A C 1
ATOM 3751 O O . GLY A 1 494 ? 5.675 3.619 17.061 1.00 75.19 494 GLY A O 1
ATOM 3752 N N . GLU A 1 495 ? 7.526 3.852 15.789 1.00 63.41 495 GLU A N 1
ATOM 3753 C CA . GLU A 1 495 ? 6.874 4.239 14.534 1.00 63.41 495 GLU A CA 1
ATOM 3754 C C . GLU A 1 495 ? 6.976 3.108 13.496 1.00 63.41 495 GLU A C 1
ATOM 3756 O O . GLU A 1 495 ? 7.925 2.326 13.526 1.00 63.41 495 GLU A O 1
ATOM 3761 N N . GLU A 1 496 ? 5.994 3.018 12.593 1.00 56.97 496 GLU A N 1
ATOM 3762 C CA . GLU A 1 496 ? 6.007 2.147 11.403 1.00 56.97 496 GLU A CA 1
ATOM 3763 C C . GLU A 1 496 ? 5.737 2.946 10.130 1.00 56.97 496 GLU A C 1
ATOM 3765 O O . GLU A 1 496 ? 4.877 3.863 10.160 1.00 56.97 496 GLU A O 1
#

Organism: NCBI:txid45133

Sequence (496 aa):
MCAAVLGQHTPSTVKINGNTVNFGSHAPNGLFSAAGPTLDSDYILLQTKTDLSKAELRELNELGADLQEYYGQEIYLFHYTPTSLKPLLEKGFVLNAVPYQKGLKINSHLKQTKVANPQSTETIHVVLHERKSEEVNKIITDLASRAGLDKSDVTVDGNKIEMTVSTSKLDALADMDSVRTIEQVPEKVIFNNVARDIMSANVILNDTSYTGKGQTVAVADTGLDTGNIDTIHPAFKGRVKDLIPLGWSGHSEDKIGHGTHVCGSVLGGQVTGHDKTLQGALDAYGPSPDPLYTFSSGTSMATPLVSGCAAVLREVLVNNGIEKPSAALLKALLINGAFTLHHAHSAKEGFGRVNLNNAIILPNKTEHAGFVEGRPLKDRGESRTIALTIPPASALEAKEASASDNVVTLKVTLVYTDRPGEGLQNDLNLIVKTPDGIERHGNMGTAEEFDRYNNVEQIVWRDIPQGKVEVTVRAARVLTNQQDYALVWRVIKGEE

Radius of gyration: 26.58 Å; chains: 1; bounding box: 70×62×70 Å